Protein AF-A0A3D0V6Y8-F1 (afdb_monomer)

Radius of gyration: 56.05 Å; Cα contacts (8 Å, |Δi|>4): 619; chains: 1; bounding box: 105×43×145 Å

Nearest PDB structures (foldseek):
  4w4m-assembly10_J  TM=6.697E-01  e=1.252E-01  Salmonella enterica subsp. enterica serovar Typhimurium str. LT2
  1yj7-assembly1_C  TM=5.152E-01  e=1.326E-01  Escherichia coli
  2y9j-assembly1_Y  TM=5.207E-01  e=1.766E-01  Salmonella enterica subsp. enterica serovar Typhimurium
  1yj7-assembly1_A  TM=4.541E-01  e=9.402E-02  Escherichia coli
  8axn-assembly1_a  TM=5.065E-01  e=6.598E-01  Shigella flexneri

pLDDT: mean 83.59, std 14.2, range [37.5, 98.75]

Foldseek 3Di:
DAPWDWAQFDPVLVVQCVVVVFDWDWDQDPVRGITITGHPVCVVVSLVSLQVVLVVVPAFSVVSCVVGVVLVVLVPDPQEDEDEDAVDPLLSVLLSSLCSRQADPPLQAREYEYEDDPDDDADPADDSHAYEYAQDEHPPFDDFAFDDCDFQNFGQPDRDTFTAHPQLFQFDATPVNPDRQWGDDHRYIYGRDNLSPRPPRSSRRSSVSSNSVNVLVVDPVRVVVSVVVVVVVVVVVVVVVVVVVVVVVVVVVVVVVVVVVVVVVVVVVVVVVVVVVVVVVLVVVVVPQDPVNVCVVVVVLVVVLVPDQQWDDWDDDDFKIWTWTAWAWAADPVPRFIFTLAIWIWIGGLDDALQPTFIAHPPDAFPCASALQAHVRRGGPCVVVRVVLRVCSVSSVVSVNVVSVSVVRRYADCVDPSRVCSVRGHTDPDPPDD

Structure (mmCIF, N/CA/C/O backbone):
data_AF-A0A3D0V6Y8-F1
#
_entry.id   AF-A0A3D0V6Y8-F1
#
loop_
_atom_site.group_PDB
_atom_site.id
_atom_site.type_symbol
_atom_site.label_atom_id
_atom_site.label_alt_id
_atom_site.label_comp_id
_atom_site.label_asym_id
_atom_site.label_entity_id
_atom_site.label_seq_id
_atom_site.pdbx_PDB_ins_code
_atom_site.Cartn_x
_atom_site.Cartn_y
_atom_site.Cartn_z
_atom_site.occupancy
_atom_site.B_iso_or_equiv
_atom_site.auth_seq_id
_atom_site.auth_comp_id
_atom_site.auth_asym_id
_atom_site.auth_atom_id
_atom_site.pdbx_PDB_model_num
ATOM 1 N N . MET A 1 1 ? 45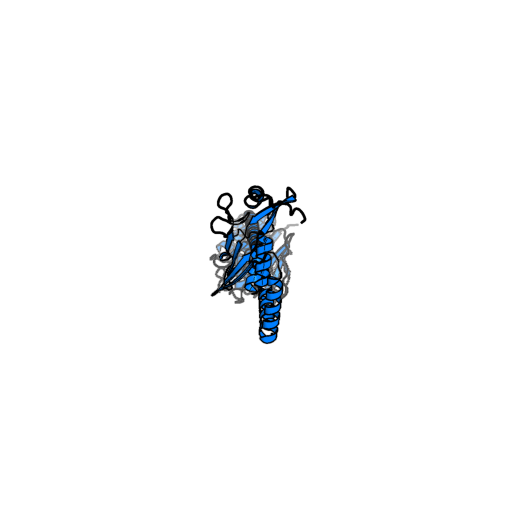.145 25.807 -78.370 1.00 43.72 1 MET A N 1
ATOM 2 C CA . MET A 1 1 ? 45.771 24.817 -77.473 1.00 43.72 1 MET A CA 1
ATOM 3 C C . MET A 1 1 ? 44.739 23.707 -77.400 1.00 43.72 1 MET A C 1
ATOM 5 O O . MET A 1 1 ? 43.624 24.019 -77.021 1.00 43.72 1 MET A O 1
ATOM 9 N N . PHE A 1 2 ? 44.995 22.543 -77.998 1.00 41.16 2 PHE A N 1
ATOM 10 C CA . PHE A 1 2 ? 43.977 21.491 -78.089 1.00 41.16 2 PHE A CA 1
ATOM 11 C C . PHE A 1 2 ? 43.864 20.802 -76.726 1.00 41.16 2 PHE A C 1
ATOM 13 O O . PHE A 1 2 ? 44.846 20.214 -76.274 1.00 41.16 2 PHE A O 1
ATOM 20 N N . ASP A 1 3 ? 42.694 20.891 -76.093 1.00 45.22 3 ASP A N 1
ATOM 21 C CA . ASP A 1 3 ? 42.347 20.145 -74.879 1.00 45.22 3 ASP A CA 1
ATOM 22 C C . ASP A 1 3 ? 41.999 18.707 -75.278 1.00 45.22 3 ASP A C 1
ATOM 24 O O . ASP A 1 3 ? 40.841 18.306 -75.358 1.00 45.22 3 ASP A O 1
ATOM 28 N N . ALA A 1 4 ? 43.028 17.946 -75.639 1.00 55.88 4 ALA A N 1
ATOM 29 C CA . ALA A 1 4 ? 42.903 16.564 -76.069 1.00 55.88 4 ALA A CA 1
ATOM 30 C C . ALA A 1 4 ? 43.775 15.678 -75.184 1.00 55.88 4 ALA A C 1
ATOM 32 O O . ALA A 1 4 ? 44.879 16.057 -74.784 1.00 55.88 4 ALA A O 1
ATOM 33 N N . LEU A 1 5 ? 43.270 14.491 -74.867 1.00 58.25 5 LEU A N 1
ATOM 34 C CA . LEU A 1 5 ? 43.922 13.575 -73.940 1.00 58.25 5 LEU A CA 1
ATOM 35 C C . LEU A 1 5 ? 44.411 12.346 -74.694 1.00 58.25 5 LEU A C 1
ATOM 37 O O . LEU A 1 5 ? 43.726 11.814 -75.566 1.00 58.25 5 LEU A O 1
ATOM 41 N N . LEU A 1 6 ? 45.644 11.947 -74.390 1.00 54.69 6 LEU A N 1
ATOM 42 C CA . LEU A 1 6 ? 46.326 10.860 -75.072 1.00 54.69 6 LEU A CA 1
ATOM 43 C C . LEU A 1 6 ? 45.912 9.525 -74.446 1.00 54.69 6 LEU A C 1
ATOM 45 O O . LEU A 1 6 ? 46.288 9.225 -73.312 1.00 54.69 6 LEU A O 1
ATOM 49 N N . LEU A 1 7 ? 45.153 8.717 -75.180 1.00 67.25 7 LEU A N 1
ATOM 50 C CA . LEU A 1 7 ? 44.749 7.382 -74.745 1.00 67.25 7 LEU A CA 1
ATOM 51 C C . LEU A 1 7 ? 45.616 6.314 -75.415 1.00 67.25 7 LEU A C 1
ATOM 53 O O . LEU A 1 7 ? 45.783 6.306 -76.634 1.00 67.25 7 LEU A O 1
ATOM 57 N N . ASN A 1 8 ? 46.138 5.377 -74.626 1.00 65.31 8 ASN A N 1
ATOM 58 C CA . ASN A 1 8 ? 46.784 4.173 -75.141 1.00 65.31 8 ASN A CA 1
ATOM 59 C C . ASN A 1 8 ? 45.736 3.052 -75.207 1.00 65.31 8 ASN A C 1
ATOM 61 O O . ASN A 1 8 ? 45.476 2.380 -74.211 1.00 65.31 8 ASN A O 1
ATOM 65 N N . LEU A 1 9 ? 45.074 2.916 -76.358 1.00 72.06 9 LEU A N 1
ATOM 66 C CA . LEU A 1 9 ? 43.971 1.974 -76.556 1.00 72.06 9 LEU A CA 1
ATOM 67 C C . LEU A 1 9 ? 44.458 0.711 -77.272 1.00 72.06 9 LEU A C 1
ATOM 69 O O . LEU A 1 9 ? 45.150 0.782 -78.284 1.00 72.06 9 LEU A O 1
ATOM 73 N N . LYS A 1 10 ? 44.030 -0.461 -76.796 1.00 75.88 10 LYS A N 1
ATOM 74 C CA . LYS A 1 10 ? 44.128 -1.722 -77.545 1.00 75.88 10 LYS A CA 1
ATOM 75 C C . LYS A 1 10 ? 43.126 -1.705 -78.706 1.00 75.88 10 LYS A C 1
ATOM 77 O O . LYS A 1 10 ? 42.061 -1.099 -78.610 1.00 75.88 10 LYS A O 1
ATOM 82 N N . GLU A 1 11 ? 43.406 -2.465 -79.761 1.00 73.31 11 GLU A N 1
ATOM 83 C CA . GLU A 1 11 ? 42.602 -2.527 -80.997 1.00 73.31 11 GLU A CA 1
ATOM 84 C C . GLU A 1 11 ? 41.096 -2.772 -80.759 1.00 73.31 11 GLU A C 1
ATOM 86 O O . GLU A 1 11 ? 40.242 -2.148 -81.386 1.00 73.31 11 GLU A O 1
ATOM 91 N N . LYS A 1 12 ? 40.746 -3.617 -79.777 1.00 70.31 12 LYS A N 1
ATOM 92 C CA . LYS A 1 12 ? 39.343 -3.853 -79.389 1.00 70.31 12 LYS A CA 1
ATOM 93 C C . LYS A 1 12 ? 38.662 -2.616 -78.790 1.00 70.31 12 LYS A C 1
ATOM 95 O O . LYS A 1 12 ? 37.483 -2.407 -79.042 1.00 70.31 12 LYS A O 1
ATOM 100 N N . GLN A 1 13 ? 39.383 -1.808 -78.012 1.00 68.44 13 GLN A N 1
ATOM 101 C CA . GLN A 1 13 ? 38.848 -0.587 -77.396 1.00 68.44 13 GLN A CA 1
ATOM 102 C C . GLN A 1 13 ? 38.645 0.503 -78.448 1.00 68.44 13 GLN A C 1
ATOM 104 O O . GLN A 1 13 ? 37.607 1.154 -78.458 1.00 68.44 13 GLN A O 1
ATOM 109 N N . PHE A 1 14 ? 39.600 0.642 -79.373 1.00 77.31 14 PHE A N 1
ATOM 110 C CA . PHE A 1 14 ? 39.468 1.530 -80.528 1.00 77.31 14 PHE A CA 1
ATOM 111 C C . PHE A 1 14 ? 38.199 1.215 -81.326 1.00 77.31 14 PHE A C 1
ATOM 113 O O . PHE A 1 14 ? 37.411 2.110 -81.622 1.00 77.31 14 PHE A O 1
ATOM 120 N N . LYS A 1 15 ? 37.963 -0.072 -81.610 1.00 77.12 15 LYS A N 1
ATOM 121 C CA . LYS A 1 15 ? 36.784 -0.517 -82.354 1.00 77.12 15 LYS A CA 1
ATOM 122 C C . LYS A 1 15 ? 35.472 -0.145 -81.652 1.00 77.12 15 LYS A C 1
ATOM 124 O O . LYS A 1 15 ? 34.597 0.410 -82.300 1.00 77.12 15 LYS A O 1
ATOM 129 N N . VAL A 1 16 ? 35.367 -0.371 -80.339 1.00 72.94 16 VAL A N 1
ATOM 130 C CA . VAL A 1 16 ? 34.166 -0.019 -79.552 1.00 72.94 16 VAL A CA 1
ATOM 131 C C . VAL A 1 16 ? 33.894 1.488 -79.573 1.00 72.94 16 VAL A C 1
ATOM 133 O O . VAL A 1 16 ? 32.750 1.903 -79.741 1.00 72.94 16 VAL A O 1
ATOM 136 N N . LEU A 1 17 ? 34.931 2.317 -79.427 1.00 75.50 17 LEU A N 1
ATOM 137 C CA . LEU A 1 17 ? 34.772 3.775 -79.429 1.00 75.50 17 LEU A CA 1
ATOM 138 C C . LEU A 1 17 ? 34.428 4.314 -80.826 1.00 75.50 17 LEU A C 1
ATOM 140 O O . LEU A 1 17 ? 33.571 5.187 -80.952 1.00 75.50 17 LEU A O 1
ATOM 144 N N . SER A 1 18 ? 35.033 3.749 -81.874 1.00 77.25 18 SER A N 1
ATOM 145 C CA . SER A 1 18 ? 34.734 4.107 -83.263 1.00 77.25 18 SER A CA 1
ATOM 146 C C . SER A 1 18 ? 33.312 3.701 -83.674 1.00 77.25 18 SER A C 1
ATOM 148 O O . SER A 1 18 ? 32.606 4.497 -84.290 1.00 77.25 18 SER A O 1
ATOM 150 N N . GLU A 1 19 ? 32.850 2.508 -83.282 1.00 79.00 19 GLU A N 1
ATOM 151 C CA . GLU A 1 19 ? 31.474 2.040 -83.531 1.00 79.00 19 GLU A CA 1
ATOM 152 C C . GLU A 1 19 ? 30.422 2.900 -82.816 1.00 79.00 19 GLU A C 1
ATOM 154 O O . GLU A 1 19 ? 29.294 3.022 -83.291 1.00 79.00 19 GLU A O 1
ATOM 159 N N . ALA A 1 20 ? 30.799 3.546 -81.712 1.00 71.31 20 ALA A N 1
ATOM 160 C CA . ALA A 1 20 ? 29.948 4.483 -80.991 1.00 71.31 20 ALA A CA 1
ATOM 161 C C . ALA A 1 20 ? 29.974 5.919 -81.550 1.00 71.31 20 ALA A C 1
ATOM 163 O O . ALA A 1 20 ? 29.375 6.819 -80.957 1.00 71.31 20 ALA A O 1
ATOM 164 N N . GLY A 1 21 ? 30.652 6.143 -82.681 1.00 79.69 21 GLY A N 1
ATOM 165 C CA . GLY A 1 21 ? 30.708 7.440 -83.356 1.00 79.69 21 GLY A CA 1
ATOM 166 C C . GLY A 1 21 ? 31.575 8.482 -82.649 1.00 79.69 21 GLY A C 1
ATOM 167 O O . GLY A 1 21 ? 31.369 9.673 -82.866 1.00 79.69 21 GLY A O 1
ATOM 168 N N . ILE A 1 22 ? 32.515 8.056 -81.798 1.00 78.69 22 ILE A N 1
ATOM 169 C CA . ILE A 1 22 ? 33.456 8.961 -81.128 1.00 78.69 22 ILE A CA 1
ATOM 170 C C . ILE A 1 22 ? 34.638 9.213 -82.056 1.00 78.69 22 ILE A C 1
ATOM 172 O O . ILE A 1 22 ? 35.290 8.274 -82.523 1.00 78.69 22 ILE A O 1
ATOM 176 N N . GLU A 1 23 ? 34.908 10.486 -82.330 1.00 79.44 23 GLU A N 1
ATOM 177 C CA . GLU A 1 23 ? 35.987 10.884 -83.222 1.00 79.44 23 GLU A CA 1
ATOM 178 C C . GLU A 1 23 ? 37.333 10.714 -82.505 1.00 79.44 23 GLU A C 1
ATOM 180 O O . GLU A 1 23 ? 37.669 11.429 -81.562 1.00 79.44 23 GLU A O 1
ATOM 185 N N . ILE A 1 24 ? 38.096 9.709 -82.934 1.00 82.56 24 ILE A N 1
ATOM 186 C CA . ILE A 1 24 ? 39.387 9.348 -82.350 1.00 82.56 24 ILE A CA 1
ATOM 187 C C . ILE A 1 24 ? 40.471 9.449 -83.418 1.00 82.56 24 ILE A C 1
ATOM 189 O O . ILE A 1 24 ? 40.425 8.770 -84.444 1.00 82.56 24 ILE A O 1
ATOM 193 N N . SER A 1 25 ? 41.457 10.311 -83.183 1.00 79.56 25 SER A N 1
ATOM 194 C CA . SER A 1 25 ? 42.546 10.542 -84.138 1.00 79.56 25 SER A CA 1
ATOM 195 C C . SER A 1 25 ? 43.813 9.816 -83.685 1.00 79.56 25 SER A C 1
ATOM 197 O O . SER A 1 25 ? 44.307 10.112 -82.593 1.00 79.56 25 SER A O 1
ATOM 199 N N . PRO A 1 26 ? 44.362 8.871 -84.473 1.00 79.75 26 PRO A N 1
ATOM 200 C CA . PRO A 1 26 ? 45.625 8.233 -84.133 1.00 79.75 26 PRO A CA 1
ATOM 201 C C . PRO A 1 26 ? 46.776 9.242 -84.232 1.00 79.75 26 PRO A C 1
ATOM 203 O O . PRO A 1 26 ? 46.859 10.036 -85.167 1.00 79.75 26 PRO A O 1
ATOM 206 N N . MET A 1 27 ? 47.686 9.179 -83.272 1.00 77.50 27 MET A N 1
ATOM 207 C CA . MET A 1 27 ? 48.905 9.967 -83.192 1.00 77.50 27 MET A CA 1
ATOM 208 C C . MET A 1 27 ? 50.065 9.018 -82.903 1.00 77.50 27 MET A C 1
ATOM 210 O O . MET A 1 27 ? 50.084 8.354 -81.867 1.00 77.50 27 MET A O 1
ATOM 214 N N . GLU A 1 28 ? 51.039 8.940 -83.807 1.00 79.69 28 GLU A N 1
ATOM 215 C CA . GLU A 1 28 ? 52.269 8.202 -83.521 1.00 79.69 28 GLU A CA 1
ATOM 216 C C . GLU A 1 28 ? 53.154 8.986 -82.551 1.00 79.69 28 GLU A C 1
ATOM 218 O O . GLU A 1 28 ? 53.441 10.172 -82.737 1.00 79.69 28 GLU A O 1
ATOM 223 N N . LEU A 1 29 ? 53.573 8.303 -81.493 1.00 72.38 29 LEU A N 1
ATOM 224 C CA . LEU A 1 29 ? 54.523 8.788 -80.511 1.00 72.38 29 LEU A CA 1
ATOM 225 C C . LEU A 1 29 ? 55.955 8.597 -81.009 1.00 72.38 29 LEU A C 1
ATOM 227 O O . LEU A 1 29 ? 56.251 7.733 -81.833 1.00 72.38 29 LEU A O 1
ATOM 231 N N . SER A 1 30 ? 56.880 9.373 -80.446 1.00 64.88 30 SER A N 1
ATOM 232 C CA . SER A 1 30 ? 58.307 9.315 -80.786 1.00 64.88 30 SER A CA 1
ATOM 233 C C . SER A 1 30 ? 58.977 7.967 -80.478 1.00 64.88 30 SER A C 1
ATOM 235 O O . SER A 1 30 ? 60.081 7.723 -80.959 1.00 64.88 30 SER A O 1
ATOM 237 N N . ASP A 1 31 ? 58.327 7.091 -79.706 1.00 74.69 31 ASP A N 1
ATOM 238 C CA . ASP A 1 31 ? 58.773 5.725 -79.410 1.00 74.69 31 ASP A CA 1
ATOM 239 C C . ASP A 1 31 ? 58.172 4.659 -80.351 1.00 74.69 31 ASP A C 1
ATOM 241 O O . ASP A 1 31 ? 58.368 3.464 -80.126 1.00 74.69 31 ASP A O 1
ATOM 245 N N . GLY A 1 32 ? 57.452 5.078 -81.401 1.00 76.88 32 GLY A N 1
ATOM 246 C CA . GLY A 1 32 ? 56.814 4.199 -82.385 1.00 76.88 32 GLY A CA 1
ATOM 247 C C . GLY A 1 32 ? 55.491 3.584 -81.923 1.00 76.88 32 GLY A C 1
ATOM 248 O O . GLY A 1 32 ? 54.959 2.708 -82.605 1.00 76.88 32 GLY A O 1
ATOM 249 N N . LYS A 1 33 ? 54.946 3.998 -80.770 1.00 73.19 33 LYS A N 1
ATOM 250 C CA . LYS A 1 33 ? 53.610 3.576 -80.324 1.00 73.19 33 LYS A CA 1
ATOM 251 C C . LYS A 1 33 ? 52.527 4.492 -80.881 1.00 73.19 33 LYS A C 1
ATOM 253 O O . LYS A 1 33 ? 52.720 5.696 -81.001 1.00 73.19 33 LYS A O 1
ATOM 258 N N . THR A 1 34 ? 51.349 3.940 -81.146 1.00 71.19 34 THR A N 1
ATOM 259 C CA . THR A 1 34 ? 50.163 4.726 -81.499 1.00 71.19 34 THR A CA 1
ATOM 260 C C . THR A 1 34 ? 49.406 5.114 -80.233 1.00 71.19 34 THR A C 1
ATOM 262 O O . THR A 1 34 ? 49.039 4.255 -79.433 1.00 71.19 34 THR A O 1
ATOM 265 N N . ALA A 1 35 ? 49.161 6.404 -80.055 1.00 73.31 35 ALA A N 1
ATOM 266 C CA . ALA A 1 35 ? 48.195 6.927 -79.102 1.00 73.31 35 ALA A CA 1
ATOM 267 C C . ALA A 1 35 ? 46.980 7.486 -79.845 1.00 73.31 35 ALA A C 1
ATOM 269 O O . ALA A 1 35 ? 47.044 7.732 -81.045 1.00 73.31 35 ALA A O 1
ATOM 270 N N . TYR A 1 36 ? 45.875 7.699 -79.143 1.00 78.44 36 TYR A N 1
ATOM 271 C CA . TYR A 1 36 ? 44.657 8.251 -79.728 1.00 78.44 36 TYR A CA 1
ATOM 272 C C . TYR A 1 36 ? 44.281 9.540 -79.009 1.00 78.44 36 TYR A C 1
ATOM 274 O O . TYR A 1 36 ? 44.212 9.569 -77.780 1.00 78.44 36 TYR A O 1
ATOM 282 N N . LEU A 1 37 ? 44.071 10.601 -79.784 1.00 74.38 37 LEU A N 1
ATOM 283 C CA . LEU A 1 37 ? 43.545 11.878 -79.317 1.00 74.38 37 LEU A CA 1
ATOM 284 C C . LEU A 1 37 ? 42.024 11.815 -79.332 1.00 74.38 37 LEU A C 1
ATOM 286 O O . LEU A 1 37 ? 41.436 11.441 -80.351 1.00 74.38 37 LEU A O 1
ATOM 290 N N . VAL A 1 38 ? 41.412 12.210 -78.218 1.00 76.38 38 VAL A N 1
ATOM 291 C CA . VAL A 1 38 ? 39.957 12.346 -78.106 1.00 76.38 38 VAL A CA 1
ATOM 292 C C . VAL A 1 38 ? 39.602 13.700 -77.505 1.00 76.38 38 VAL A C 1
ATOM 294 O O . VAL A 1 38 ? 40.316 14.180 -76.616 1.00 76.38 38 VAL A O 1
ATOM 297 N N . GLY A 1 39 ? 38.522 14.306 -78.005 1.00 74.44 39 GLY A N 1
ATOM 298 C CA . GLY A 1 39 ? 37.972 15.556 -77.483 1.00 74.44 39 GLY A CA 1
ATOM 299 C C . GLY A 1 39 ? 37.454 15.392 -76.054 1.00 74.44 39 GLY A C 1
ATOM 300 O O . GLY A 1 39 ? 36.894 14.351 -75.693 1.00 74.44 39 GLY A O 1
ATOM 301 N N . GLN A 1 40 ? 37.658 16.413 -75.222 1.00 68.69 40 GLN A N 1
ATOM 302 C CA . GLN A 1 40 ? 37.251 16.412 -73.815 1.00 68.69 40 GLN A CA 1
ATOM 303 C C . GLN A 1 40 ? 35.728 16.264 -73.643 1.00 68.69 40 GLN A C 1
ATOM 305 O O . GLN A 1 40 ? 35.255 15.634 -72.695 1.00 68.69 40 GLN A O 1
ATOM 310 N N . GLU A 1 41 ? 34.955 16.802 -74.584 1.00 67.12 41 GLU A N 1
ATOM 311 C CA . GLU A 1 41 ? 33.496 16.733 -74.654 1.00 67.12 41 GLU A CA 1
ATOM 312 C C . GLU A 1 41 ? 32.951 15.303 -74.777 1.00 67.12 41 GLU A C 1
ATOM 314 O O . GLU A 1 41 ? 31.820 15.032 -74.366 1.00 67.12 41 GLU A O 1
ATOM 319 N N . ASP A 1 42 ? 33.755 14.368 -75.286 1.00 71.62 42 ASP A N 1
ATOM 320 C CA . ASP A 1 42 ? 33.350 12.976 -75.456 1.00 71.62 42 ASP A CA 1
ATOM 321 C C . ASP A 1 42 ? 33.702 12.099 -74.248 1.00 71.62 42 ASP A C 1
ATOM 323 O O . ASP A 1 42 ? 33.301 10.937 -74.202 1.00 71.62 42 ASP A O 1
ATOM 327 N N . PHE A 1 43 ? 34.361 12.630 -73.211 1.00 68.44 43 PHE A N 1
ATOM 328 C CA . PHE A 1 43 ? 34.801 11.832 -72.056 1.00 68.44 43 PHE A CA 1
ATOM 329 C C . PHE A 1 43 ? 33.648 11.159 -71.320 1.00 68.44 43 PHE A C 1
ATOM 331 O O . PHE A 1 43 ? 33.752 9.984 -70.970 1.00 68.44 43 PHE A O 1
ATOM 338 N N . GLY A 1 44 ? 32.531 11.866 -71.135 1.00 59.41 44 GLY A N 1
ATOM 339 C CA . GLY A 1 44 ? 31.336 11.286 -70.520 1.00 59.41 44 GLY A CA 1
ATOM 340 C C . GLY A 1 44 ? 30.787 10.104 -71.327 1.00 59.41 44 GLY A C 1
ATOM 341 O O . GLY A 1 44 ? 30.388 9.090 -70.755 1.00 59.41 44 GLY A O 1
ATOM 342 N N . LYS A 1 45 ? 30.842 10.187 -72.664 1.00 67.62 45 LYS A N 1
ATOM 343 C CA . LYS A 1 45 ? 30.405 9.105 -73.559 1.00 67.62 45 LYS A CA 1
ATOM 344 C C . LYS A 1 45 ? 31.387 7.936 -73.548 1.00 67.62 45 LYS A C 1
ATOM 346 O O . LYS A 1 45 ? 30.950 6.796 -73.433 1.00 67.62 45 LYS A O 1
ATOM 351 N N . ILE A 1 46 ? 32.694 8.205 -73.612 1.00 67.12 46 ILE A N 1
ATOM 352 C CA . ILE A 1 46 ? 33.761 7.191 -73.535 1.00 67.12 46 ILE A CA 1
ATOM 353 C C . ILE A 1 46 ? 33.657 6.422 -72.220 1.00 67.12 46 ILE A C 1
ATOM 355 O O . ILE A 1 46 ? 33.647 5.192 -72.231 1.00 67.12 46 ILE A O 1
ATOM 359 N N . ALA A 1 47 ? 33.528 7.132 -71.096 1.00 61.19 47 ALA A N 1
ATOM 360 C CA . ALA A 1 47 ? 33.360 6.527 -69.782 1.00 61.19 47 ALA A CA 1
ATOM 361 C C . ALA A 1 47 ? 32.086 5.673 -69.730 1.00 61.19 47 ALA A C 1
ATOM 363 O O . ALA A 1 47 ? 32.150 4.523 -69.306 1.00 61.19 47 ALA A O 1
ATOM 364 N N . GLY A 1 48 ? 30.956 6.181 -70.238 1.00 59.25 48 GLY A N 1
ATOM 365 C CA . GLY A 1 48 ? 29.698 5.432 -70.312 1.00 59.25 48 GLY A CA 1
ATOM 366 C C . GLY A 1 48 ? 29.795 4.152 -71.151 1.00 59.25 48 GLY A C 1
ATOM 367 O O . GLY A 1 48 ? 29.372 3.087 -70.705 1.00 59.25 48 GLY A O 1
ATOM 368 N N . LEU A 1 49 ? 30.400 4.223 -72.338 1.00 61.81 49 LEU A N 1
ATOM 369 C CA . LEU A 1 49 ? 30.548 3.085 -73.254 1.00 61.81 49 LEU A CA 1
ATOM 370 C C . LEU A 1 49 ? 31.540 2.043 -72.742 1.00 61.81 49 LEU A C 1
ATOM 372 O O . LEU A 1 49 ? 31.280 0.845 -72.851 1.00 61.81 49 LEU A O 1
ATOM 376 N N . LEU A 1 50 ? 32.646 2.482 -72.139 1.00 60.75 50 LEU A N 1
ATOM 377 C CA . LEU A 1 50 ? 33.585 1.582 -71.477 1.00 60.75 50 LEU A CA 1
ATOM 378 C C . LEU A 1 50 ? 32.923 0.913 -70.272 1.00 60.75 50 LEU A C 1
ATOM 380 O O . LEU A 1 50 ? 33.098 -0.285 -70.099 1.00 60.75 50 LEU A O 1
ATOM 384 N N . ASN A 1 51 ? 32.096 1.625 -69.503 1.00 55.47 51 ASN A N 1
ATOM 385 C CA . ASN A 1 51 ? 31.358 1.051 -68.376 1.00 55.47 51 ASN A CA 1
ATOM 386 C C . ASN A 1 51 ? 30.339 -0.014 -68.841 1.00 55.47 51 ASN A C 1
ATOM 388 O O . ASN A 1 51 ? 30.249 -1.089 -68.250 1.00 55.47 51 ASN A O 1
ATOM 392 N N . VAL A 1 52 ? 29.641 0.216 -69.963 1.00 57.03 52 VAL A N 1
ATOM 393 C CA . VAL A 1 52 ? 28.758 -0.791 -70.591 1.00 57.03 52 VAL A CA 1
ATOM 394 C C . VAL A 1 52 ? 29.551 -2.006 -71.091 1.00 57.03 52 VAL A C 1
ATOM 396 O O . VAL A 1 52 ? 29.165 -3.142 -70.816 1.00 57.03 52 VAL A O 1
ATOM 399 N N . ALA A 1 53 ? 30.679 -1.791 -71.772 1.00 56.34 53 ALA A N 1
ATOM 400 C CA . ALA A 1 53 ? 31.536 -2.870 -72.270 1.00 56.34 53 ALA A CA 1
ATOM 401 C C . ALA A 1 53 ? 32.206 -3.672 -71.136 1.00 56.34 53 ALA A C 1
ATOM 403 O O . ALA A 1 53 ? 32.394 -4.882 -71.257 1.00 56.34 53 ALA A O 1
ATOM 404 N N . ILE A 1 54 ? 32.537 -3.016 -70.021 1.00 55.72 54 ILE A N 1
ATOM 405 C CA . ILE A 1 54 ? 33.065 -3.632 -68.799 1.00 55.72 54 ILE A CA 1
ATOM 406 C C . ILE A 1 54 ? 32.006 -4.540 -68.164 1.00 55.72 54 ILE A C 1
ATOM 408 O O . ILE A 1 54 ? 32.273 -5.722 -67.931 1.00 55.72 54 ILE A O 1
ATOM 412 N N . ARG A 1 55 ? 30.778 -4.034 -67.988 1.00 52.31 55 ARG A N 1
ATOM 413 C CA . ARG A 1 55 ? 29.658 -4.789 -67.400 1.00 52.31 55 ARG A CA 1
ATOM 414 C C . ARG A 1 55 ? 29.257 -6.021 -68.217 1.00 52.31 55 ARG A C 1
ATOM 416 O O . ARG A 1 55 ? 28.863 -7.027 -67.640 1.00 52.31 55 ARG A O 1
ATOM 423 N N . GLN A 1 56 ? 29.402 -5.987 -69.544 1.00 55.59 56 GLN A N 1
ATOM 424 C CA . GLN A 1 56 ? 29.106 -7.136 -70.416 1.00 55.59 56 GLN A CA 1
ATOM 425 C C . GLN A 1 56 ? 30.112 -8.297 -70.295 1.00 55.59 56 GLN A C 1
ATOM 427 O O . GLN A 1 56 ? 29.845 -9.385 -70.802 1.00 55.59 56 GLN A O 1
ATOM 432 N N . THR A 1 57 ? 31.254 -8.100 -69.625 1.00 53.22 57 THR A N 1
ATOM 433 C CA . THR A 1 57 ? 32.310 -9.123 -69.483 1.00 53.22 57 THR A CA 1
ATOM 434 C C . THR A 1 57 ? 32.320 -9.868 -68.137 1.00 53.22 57 THR A C 1
ATOM 436 O O . THR A 1 57 ? 33.275 -10.590 -67.864 1.00 53.22 57 THR A O 1
ATOM 439 N N . ASN A 1 58 ? 31.248 -9.770 -67.336 1.00 45.41 58 ASN A N 1
ATOM 440 C CA . ASN A 1 58 ? 31.063 -10.474 -66.049 1.00 45.41 58 ASN A CA 1
ATOM 441 C C . ASN A 1 58 ? 32.180 -10.253 -65.011 1.00 45.41 58 ASN A C 1
ATOM 443 O O . ASN A 1 58 ? 32.510 -11.157 -64.249 1.00 45.41 58 ASN A O 1
ATOM 447 N N . ASN A 1 59 ? 32.738 -9.047 -64.956 1.00 54.44 59 ASN A N 1
ATOM 448 C CA . ASN A 1 59 ? 33.693 -8.640 -63.930 1.00 54.44 59 ASN A CA 1
ATOM 449 C C . ASN A 1 59 ? 33.230 -7.313 -63.309 1.00 54.44 59 ASN A C 1
ATOM 451 O O . ASN A 1 59 ? 32.569 -6.521 -63.986 1.00 54.44 59 ASN A O 1
ATOM 455 N N . THR A 1 60 ? 33.582 -7.067 -62.042 1.00 56.75 60 THR A N 1
ATOM 456 C CA . THR A 1 60 ? 33.278 -5.801 -61.345 1.00 56.75 60 THR A CA 1
ATOM 457 C C . THR A 1 60 ? 33.831 -4.605 -62.129 1.00 56.75 60 THR A C 1
ATOM 459 O O . THR A 1 60 ? 34.811 -4.754 -62.876 1.00 56.75 60 THR A O 1
ATOM 462 N N . VAL A 1 61 ? 33.252 -3.403 -61.972 1.00 55.03 61 VAL A N 1
ATOM 463 C CA . VAL A 1 61 ? 33.686 -2.208 -62.732 1.00 55.03 61 VAL A CA 1
ATOM 464 C C . VAL A 1 61 ? 35.200 -1.986 -62.599 1.00 55.03 61 VAL A C 1
ATOM 466 O O . VAL A 1 61 ? 35.890 -1.709 -63.581 1.00 55.03 61 VAL A O 1
ATOM 469 N N . TRP A 1 62 ? 35.744 -2.239 -61.408 1.00 53.03 62 TRP A N 1
ATOM 470 C CA . TRP A 1 62 ? 37.174 -2.168 -61.108 1.00 53.03 62 TRP A CA 1
ATOM 471 C C . TRP A 1 62 ? 38.042 -3.187 -61.866 1.00 53.03 62 TRP A C 1
ATOM 473 O O . TRP A 1 62 ? 39.102 -2.844 -62.399 1.00 53.03 62 TRP A O 1
ATOM 483 N N . GLN A 1 63 ? 37.612 -4.447 -61.952 1.00 54.69 63 GLN A N 1
ATOM 484 C CA . GLN A 1 63 ? 38.334 -5.469 -62.718 1.00 54.69 63 GLN A CA 1
ATOM 485 C C . GLN A 1 63 ? 38.319 -5.163 -64.221 1.00 54.69 63 GLN A C 1
ATOM 487 O O . GLN A 1 63 ? 39.317 -5.396 -64.909 1.00 54.69 63 GLN A O 1
ATOM 492 N N . GLY A 1 64 ? 37.227 -4.581 -64.720 1.00 57.38 64 GLY A N 1
ATOM 493 C CA . GLY A 1 64 ? 37.165 -4.053 -66.077 1.00 57.38 64 GLY A CA 1
ATOM 494 C C . GLY A 1 64 ? 38.146 -2.906 -66.310 1.00 57.38 64 GLY A C 1
ATOM 495 O O . GLY A 1 64 ? 38.923 -2.958 -67.262 1.00 57.38 64 GLY A O 1
ATOM 496 N N . ILE A 1 65 ? 38.178 -1.916 -65.413 1.00 54.56 65 ILE A N 1
ATOM 497 C CA . ILE A 1 65 ? 39.124 -0.786 -65.460 1.00 54.56 65 ILE A CA 1
ATOM 498 C C . ILE A 1 65 ? 40.575 -1.282 -65.550 1.00 54.56 65 ILE A C 1
ATOM 500 O O . ILE A 1 65 ? 41.313 -0.834 -66.434 1.00 54.56 65 ILE A O 1
ATOM 504 N N . LYS A 1 66 ? 40.958 -2.262 -64.716 1.00 54.97 66 LYS A N 1
ATOM 505 C CA . LYS A 1 66 ? 42.279 -2.915 -64.783 1.00 54.97 66 LYS A CA 1
ATOM 506 C C . LYS A 1 66 ? 42.507 -3.667 -66.096 1.00 54.97 66 LYS A C 1
ATOM 508 O O . LYS A 1 66 ? 43.556 -3.533 -66.722 1.00 54.97 66 LYS A O 1
ATOM 513 N N . GLY A 1 67 ? 41.532 -4.456 -66.554 1.00 54.66 67 GLY A N 1
ATOM 514 C CA . GLY A 1 67 ? 41.641 -5.218 -67.808 1.00 54.66 67 GLY A CA 1
ATOM 515 C C . GLY A 1 67 ? 41.856 -4.329 -69.043 1.00 54.66 67 GLY A C 1
ATOM 516 O O . GLY A 1 67 ? 42.561 -4.708 -69.993 1.00 54.66 67 GLY A O 1
ATOM 517 N N . TYR A 1 68 ? 41.295 -3.121 -68.994 1.00 54.44 68 TYR A N 1
ATOM 518 C CA . TYR A 1 68 ? 41.369 -2.108 -70.040 1.00 54.44 68 TYR A CA 1
ATOM 519 C C . TYR A 1 68 ? 42.506 -1.085 -69.863 1.00 54.44 68 TYR A C 1
ATOM 521 O O . TYR A 1 68 ? 42.704 -0.276 -70.769 1.00 54.44 68 TYR A O 1
ATOM 529 N N . GLY A 1 69 ? 43.295 -1.151 -68.781 1.00 52.84 69 GLY A N 1
ATOM 530 C CA . GLY A 1 69 ? 44.469 -0.290 -68.569 1.00 52.84 69 GLY A CA 1
ATOM 531 C C . GLY A 1 69 ? 44.132 1.187 -68.327 1.00 52.84 69 GLY A C 1
ATOM 532 O O . GLY A 1 69 ? 44.881 2.071 -68.745 1.00 52.84 69 GLY A O 1
ATOM 533 N N . LEU A 1 70 ? 42.965 1.466 -67.737 1.00 56.69 70 LEU A N 1
ATOM 534 C CA . LEU A 1 70 ? 42.425 2.824 -67.579 1.00 56.69 70 LEU A CA 1
ATOM 535 C C . LEU A 1 70 ? 42.860 3.498 -66.265 1.00 56.69 70 LEU A C 1
ATOM 537 O O . LEU A 1 70 ? 42.407 4.601 -65.961 1.00 56.69 70 LEU A O 1
ATOM 541 N N . GLU A 1 71 ? 43.758 2.886 -65.488 1.00 52.72 71 GLU A N 1
ATOM 542 C CA . GLU A 1 71 ? 44.142 3.379 -64.157 1.00 52.72 71 GLU A CA 1
ATOM 543 C C . GLU A 1 71 ? 44.814 4.763 -64.202 1.00 52.72 71 GLU A C 1
ATOM 545 O O . GLU A 1 71 ? 44.743 5.533 -63.246 1.00 52.72 71 GLU A O 1
ATOM 550 N N . ALA A 1 72 ? 45.458 5.108 -65.322 1.00 50.78 72 ALA A N 1
ATOM 551 C CA . ALA A 1 72 ? 46.120 6.400 -65.500 1.00 50.78 72 ALA A CA 1
ATOM 552 C C . ALA A 1 72 ? 45.137 7.581 -65.608 1.00 50.78 72 ALA A C 1
ATOM 554 O O . ALA A 1 72 ? 45.501 8.697 -65.242 1.00 50.78 72 ALA A O 1
ATOM 555 N N . LEU A 1 73 ? 43.902 7.341 -66.064 1.00 48.34 73 LEU A N 1
ATOM 556 C CA . LEU A 1 73 ? 42.863 8.372 -66.196 1.00 48.34 73 LEU A CA 1
ATOM 557 C C . LEU A 1 73 ? 42.252 8.758 -64.847 1.00 48.34 73 LEU A C 1
ATOM 559 O O . LEU A 1 73 ? 41.868 9.905 -64.647 1.00 48.34 73 LEU A O 1
ATOM 563 N N . LEU A 1 74 ? 42.215 7.813 -63.907 1.00 46.91 74 LEU A N 1
ATOM 564 C CA . LEU A 1 74 ? 41.652 8.008 -62.570 1.00 46.91 74 LEU A CA 1
ATOM 565 C C . LEU A 1 74 ? 42.569 8.833 -61.651 1.00 46.91 74 LEU A C 1
ATOM 567 O O . LEU A 1 74 ? 42.113 9.421 -60.678 1.00 46.91 74 LEU A O 1
ATOM 571 N N . LYS A 1 75 ? 43.865 8.947 -61.973 1.00 47.28 75 LYS A N 1
ATOM 572 C CA . LYS A 1 75 ? 44.868 9.628 -61.131 1.00 47.28 75 LYS A CA 1
ATOM 573 C C . LYS A 1 75 ? 44.789 11.162 -61.114 1.00 47.28 75 LYS A C 1
ATOM 575 O O . LYS A 1 75 ? 45.662 11.789 -60.516 1.00 47.28 75 LYS A O 1
ATOM 580 N N . GLN A 1 76 ? 43.791 11.785 -61.747 1.00 45.72 76 GLN A N 1
ATOM 581 C CA . GLN A 1 76 ? 43.674 13.252 -61.816 1.00 45.72 76 GLN A CA 1
ATOM 582 C C . GLN A 1 76 ? 42.572 13.881 -60.939 1.00 45.72 76 GLN A C 1
ATOM 584 O O . GLN A 1 76 ? 42.467 15.107 -60.914 1.00 45.72 76 GLN A O 1
ATOM 589 N N . SER A 1 77 ? 41.806 13.122 -60.147 1.00 45.72 77 SER A N 1
ATOM 590 C CA . SER A 1 77 ? 40.811 13.696 -59.222 1.00 45.72 77 SER A CA 1
ATOM 591 C C . SER A 1 77 ? 41.323 13.778 -57.779 1.00 45.72 77 SER A C 1
ATOM 593 O O . SER A 1 77 ? 41.336 12.805 -57.042 1.00 45.72 77 SER A O 1
ATOM 595 N N . GLY A 1 78 ? 41.698 14.971 -57.312 1.00 50.12 78 GLY A N 1
ATOM 596 C CA . GLY A 1 78 ? 42.110 15.211 -55.916 1.00 50.12 78 GLY A CA 1
ATOM 597 C C . GLY A 1 78 ? 40.965 15.234 -54.884 1.00 50.12 78 GLY A C 1
ATOM 598 O O . GLY A 1 78 ? 40.999 16.075 -53.987 1.00 50.12 78 GLY A O 1
ATOM 599 N N . ARG A 1 79 ? 39.925 14.396 -55.027 1.00 61.97 79 ARG A N 1
ATOM 600 C CA . ARG A 1 79 ? 38.673 14.483 -54.237 1.00 61.97 79 ARG A CA 1
ATOM 601 C C . ARG A 1 79 ? 38.573 13.513 -53.060 1.00 61.97 79 ARG A C 1
ATOM 603 O O . ARG A 1 79 ? 37.862 13.826 -52.103 1.00 61.97 79 ARG A O 1
ATOM 610 N N . VAL A 1 80 ? 39.275 12.382 -53.097 1.00 70.19 80 VAL A N 1
ATOM 611 C CA . VAL A 1 80 ? 39.257 11.403 -52.003 1.00 70.19 80 VAL A CA 1
ATOM 612 C C . VAL A 1 80 ? 40.416 11.656 -51.042 1.00 70.19 80 VAL A C 1
ATOM 614 O O . VAL A 1 80 ? 41.591 11.655 -51.411 1.00 70.19 80 VAL A O 1
ATOM 617 N N . GLN A 1 81 ? 40.085 11.853 -49.769 1.00 72.69 81 GLN A N 1
ATOM 618 C CA . GLN A 1 81 ? 41.039 11.965 -48.674 1.00 72.69 81 GLN A CA 1
ATOM 619 C C . GLN A 1 81 ? 40.945 10.720 -47.793 1.00 72.69 81 GLN A C 1
ATOM 621 O O . GLN A 1 81 ? 40.038 10.565 -46.981 1.00 72.69 81 GLN A O 1
ATOM 626 N N . ALA A 1 82 ? 41.909 9.814 -47.926 1.00 65.31 82 ALA A N 1
ATOM 627 C CA . ALA A 1 82 ? 42.019 8.680 -47.015 1.00 65.31 82 ALA A CA 1
ATOM 628 C C . ALA A 1 82 ? 42.649 9.114 -45.678 1.00 65.31 82 ALA A C 1
ATOM 630 O O . ALA A 1 82 ? 43.756 9.667 -45.670 1.00 65.31 82 ALA A O 1
ATOM 631 N N . VAL A 1 83 ? 41.981 8.819 -44.562 1.00 57.78 83 VAL A N 1
ATOM 632 C CA . VAL A 1 83 ? 42.350 9.220 -43.190 1.00 57.78 83 VAL A CA 1
ATOM 633 C C . VAL A 1 83 ? 42.363 7.967 -42.291 1.00 57.78 83 VAL A C 1
ATOM 635 O O . VAL A 1 83 ? 41.443 7.164 -42.360 1.00 57.78 83 VAL A O 1
ATOM 638 N N . GLY A 1 84 ? 43.411 7.736 -41.481 1.00 58.69 84 GLY A N 1
ATOM 639 C CA . GLY A 1 84 ? 43.491 6.559 -40.574 1.00 58.69 84 GLY A CA 1
ATOM 640 C C . GLY A 1 84 ? 44.898 5.960 -40.362 1.00 58.69 84 GLY A C 1
ATOM 641 O O . GLY A 1 84 ? 45.883 6.515 -40.855 1.00 58.69 84 GLY A O 1
ATOM 642 N N . ILE A 1 85 ? 45.051 4.869 -39.572 1.00 55.50 85 ILE A N 1
ATOM 643 C CA . ILE A 1 85 ? 46.248 3.981 -39.696 1.00 55.50 85 ILE A CA 1
ATOM 644 C C . ILE A 1 85 ? 45.888 3.042 -40.825 1.00 55.50 85 ILE A C 1
ATOM 646 O O . ILE A 1 85 ? 44.843 2.409 -40.785 1.00 55.50 85 ILE A O 1
ATOM 650 N N . TRP A 1 86 ? 46.780 2.911 -41.789 1.00 68.38 86 TRP A N 1
ATOM 651 C CA . TRP A 1 86 ? 46.712 1.834 -42.757 1.00 68.38 86 TRP A CA 1
ATOM 652 C C . TRP A 1 86 ? 47.930 0.959 -42.522 1.00 68.38 86 TRP A C 1
ATOM 654 O O . TRP A 1 86 ? 49.046 1.482 -42.484 1.00 68.38 86 TRP A O 1
ATOM 664 N N . GLU A 1 87 ? 47.735 -0.349 -42.353 1.00 58.38 87 GLU A N 1
ATOM 665 C CA . GLU A 1 87 ? 48.845 -1.273 -42.077 1.00 58.38 87 GLU A CA 1
ATOM 666 C C . GLU A 1 87 ? 49.910 -1.237 -43.182 1.00 58.38 87 GLU A C 1
ATOM 668 O O . GLU A 1 87 ? 51.094 -1.460 -42.926 1.00 58.38 87 GLU A O 1
ATOM 673 N N . LYS A 1 88 ? 49.505 -0.921 -44.422 1.00 63.81 88 LYS A N 1
ATOM 674 C CA . LYS A 1 88 ? 50.400 -0.751 -45.572 1.00 63.81 88 LYS A CA 1
ATOM 675 C C . LYS A 1 88 ? 49.896 0.352 -46.503 1.00 63.81 88 LYS A C 1
ATOM 677 O O . LYS A 1 88 ? 48.708 0.433 -46.804 1.00 63.81 88 LYS A O 1
ATOM 682 N N . LYS A 1 89 ? 50.819 1.148 -47.054 1.00 67.56 89 LYS A N 1
ATOM 683 C CA . LYS A 1 89 ? 50.509 2.214 -48.028 1.00 67.56 89 LYS A CA 1
ATOM 684 C C . LYS A 1 89 ? 49.790 1.687 -49.283 1.00 67.56 89 LYS A C 1
ATOM 686 O O . LYS A 1 89 ? 48.810 2.271 -49.712 1.00 67.56 89 LYS A O 1
ATOM 691 N N . GLN A 1 90 ? 50.215 0.537 -49.810 1.00 59.66 90 GLN A N 1
ATOM 692 C CA . GLN A 1 90 ? 49.608 -0.083 -51.000 1.00 59.66 90 GLN A CA 1
ATOM 693 C C . GLN A 1 90 ? 48.142 -0.501 -50.802 1.00 59.66 90 GLN A C 1
ATOM 695 O O . GLN A 1 90 ? 47.379 -0.547 -51.762 1.00 59.66 90 GLN A O 1
ATOM 700 N N . ILE A 1 91 ? 47.746 -0.816 -49.565 1.00 67.25 91 ILE A N 1
ATOM 701 C CA . ILE A 1 91 ? 46.358 -1.153 -49.230 1.00 67.25 91 ILE A CA 1
ATOM 702 C C . ILE A 1 91 ? 45.501 0.109 -49.351 1.00 67.25 91 ILE A C 1
ATOM 704 O O . ILE A 1 91 ? 44.507 0.106 -50.072 1.00 67.25 91 ILE A O 1
ATOM 708 N N . ARG A 1 92 ? 45.942 1.203 -48.718 1.00 70.75 92 ARG A N 1
ATOM 709 C CA . ARG A 1 92 ? 45.293 2.521 -48.782 1.00 70.75 92 ARG A CA 1
ATOM 710 C C . ARG A 1 92 ? 45.102 3.004 -50.217 1.00 70.75 92 ARG A C 1
ATOM 712 O O . ARG A 1 92 ? 44.005 3.431 -50.574 1.00 70.75 92 ARG A O 1
ATOM 719 N N . ASP A 1 93 ? 46.167 2.938 -51.013 1.00 74.25 93 ASP A N 1
ATOM 720 C CA . ASP A 1 93 ? 46.160 3.439 -52.387 1.00 74.25 93 ASP A CA 1
ATOM 721 C C . ASP A 1 93 ? 45.133 2.656 -53.231 1.00 74.25 93 ASP A C 1
ATOM 723 O O . ASP A 1 93 ? 44.324 3.261 -53.923 1.00 74.25 93 ASP A O 1
ATOM 727 N N . GLY A 1 94 ? 45.050 1.329 -53.061 1.00 84.12 94 GLY A N 1
ATOM 728 C CA . GLY A 1 94 ? 44.085 0.504 -53.794 1.00 84.12 94 GLY A CA 1
ATOM 729 C C . GLY A 1 94 ? 42.613 0.785 -53.466 1.00 84.12 94 GLY A C 1
ATOM 730 O O . GLY A 1 94 ? 41.788 0.762 -54.369 1.00 84.12 94 GLY A O 1
ATOM 731 N N . TYR A 1 95 ? 42.258 1.058 -52.205 1.00 86.88 95 TYR A N 1
ATOM 732 C CA . TYR A 1 95 ? 40.871 1.414 -51.861 1.00 86.88 95 TYR A CA 1
ATOM 733 C C . TYR A 1 95 ? 40.504 2.827 -52.309 1.00 86.88 95 TYR A C 1
ATOM 735 O O . TYR A 1 95 ? 39.381 3.052 -52.745 1.00 86.88 95 TYR A O 1
ATOM 743 N N . THR A 1 96 ? 41.452 3.760 -52.235 1.00 86.12 96 THR A N 1
ATOM 744 C CA . THR A 1 96 ? 41.257 5.137 -52.708 1.00 86.12 96 THR A CA 1
ATOM 745 C C . THR A 1 96 ? 40.956 5.150 -54.207 1.00 86.12 96 THR A C 1
ATOM 747 O O . THR A 1 96 ? 39.968 5.747 -54.618 1.00 86.12 96 THR A O 1
ATOM 750 N N . GLU A 1 97 ? 41.728 4.395 -54.997 1.00 86.44 97 GLU A N 1
ATOM 751 C CA . GLU A 1 97 ? 41.502 4.245 -56.440 1.00 86.44 97 GLU A CA 1
ATOM 752 C C . GLU A 1 97 ? 40.115 3.664 -56.764 1.00 86.44 97 GLU A C 1
ATOM 754 O O . GLU A 1 97 ? 39.474 4.108 -57.712 1.00 86.44 97 GLU A O 1
ATOM 759 N N . ILE A 1 98 ? 39.623 2.706 -55.967 1.00 88.50 98 ILE A N 1
ATOM 760 C CA . ILE A 1 98 ? 38.276 2.136 -56.137 1.00 88.50 98 ILE A CA 1
ATOM 761 C C . ILE A 1 98 ? 37.196 3.183 -55.838 1.00 88.50 98 ILE A C 1
ATOM 763 O O . ILE A 1 98 ? 36.229 3.294 -56.589 1.00 88.50 98 ILE A O 1
ATOM 767 N N . VAL A 1 99 ? 37.355 3.959 -54.760 1.00 88.50 99 VAL A N 1
ATOM 768 C CA . VAL A 1 99 ? 36.417 5.037 -54.410 1.00 88.50 99 VAL A CA 1
ATOM 769 C C . VAL A 1 99 ? 36.358 6.080 -55.525 1.00 88.50 99 VAL A C 1
ATOM 771 O O . VAL A 1 99 ? 35.260 6.404 -55.969 1.00 88.50 99 VAL A O 1
ATOM 774 N N . ASP A 1 100 ? 37.513 6.563 -55.995 1.00 83.81 100 ASP A N 1
ATOM 775 C CA . ASP A 1 100 ? 37.607 7.536 -57.095 1.00 83.81 100 ASP A CA 1
ATOM 776 C C . ASP A 1 100 ? 37.000 6.994 -58.401 1.00 83.81 100 ASP A C 1
ATOM 778 O O . ASP A 1 100 ? 36.420 7.750 -59.177 1.00 83.81 100 ASP A O 1
ATOM 782 N N . ALA A 1 101 ? 37.125 5.687 -58.651 1.00 84.25 101 ALA A N 1
ATOM 783 C CA . ALA A 1 101 ? 36.588 5.048 -59.847 1.00 84.25 101 ALA A CA 1
ATOM 784 C C . ALA A 1 101 ? 35.062 4.889 -59.835 1.00 84.25 101 ALA A C 1
ATOM 786 O O . ALA A 1 101 ? 34.433 4.979 -60.890 1.00 84.25 101 ALA A O 1
ATOM 787 N N . ILE A 1 102 ? 34.482 4.569 -58.676 1.00 86.19 102 ILE A N 1
ATOM 788 C CA . ILE A 1 102 ? 33.079 4.142 -58.570 1.00 86.19 102 ILE A CA 1
ATOM 789 C C . ILE A 1 102 ? 32.171 5.283 -58.130 1.00 86.19 102 ILE A C 1
ATOM 791 O O . ILE A 1 102 ? 31.066 5.417 -58.663 1.00 86.19 102 ILE A O 1
ATOM 795 N N . LEU A 1 103 ? 32.592 6.091 -57.152 1.00 84.12 103 LEU A N 1
ATOM 796 C CA . LEU A 1 103 ? 31.749 7.187 -56.694 1.00 84.12 103 LEU A CA 1
ATOM 797 C C . LEU A 1 103 ? 31.674 8.265 -57.783 1.00 84.12 103 LEU A C 1
ATOM 799 O O . LEU A 1 103 ? 32.705 8.684 -58.310 1.00 84.12 103 LEU A O 1
ATOM 803 N N . PRO A 1 104 ? 30.463 8.733 -58.130 1.00 74.19 104 PRO A N 1
ATOM 804 C CA . PRO A 1 104 ? 30.292 9.687 -59.208 1.00 74.19 104 PRO A CA 1
ATOM 805 C C . PRO A 1 104 ? 31.039 10.980 -58.892 1.00 74.19 104 PRO A C 1
ATOM 807 O O . PRO A 1 104 ? 30.974 11.511 -57.779 1.00 74.19 104 PRO A O 1
ATOM 810 N N . SER A 1 105 ? 31.682 11.544 -59.914 1.00 69.00 105 SER A N 1
ATOM 811 C CA . SER A 1 105 ? 32.278 12.879 -59.847 1.00 69.00 105 SER A CA 1
ATOM 812 C C . SER A 1 105 ? 31.268 13.946 -59.408 1.00 69.00 105 SER A C 1
ATOM 814 O O . SER A 1 105 ? 31.648 14.994 -58.894 1.00 69.00 105 SER A O 1
ATOM 816 N N . ASP A 1 106 ? 29.978 13.694 -59.577 1.00 65.38 106 ASP A N 1
ATOM 817 C CA . ASP A 1 106 ? 28.943 14.704 -59.396 1.00 65.38 106 ASP A CA 1
ATOM 818 C C . ASP A 1 106 ? 28.392 14.733 -57.962 1.00 65.38 106 ASP A C 1
ATOM 820 O O . ASP A 1 106 ? 27.492 15.513 -57.668 1.00 65.38 106 ASP A O 1
ATOM 824 N N . LEU A 1 107 ? 28.964 13.947 -57.035 1.00 72.75 107 LEU A N 1
ATOM 825 C CA . LEU A 1 107 ? 28.539 13.907 -55.629 1.00 72.75 107 LEU A CA 1
ATOM 826 C C . LEU A 1 107 ? 28.747 15.250 -54.881 1.00 72.75 107 LEU A C 1
ATOM 828 O O . LEU A 1 107 ? 28.284 15.377 -53.754 1.00 72.75 107 LEU A O 1
ATOM 832 N N . ASP A 1 108 ? 29.450 16.231 -55.473 1.00 79.75 108 ASP A N 1
ATOM 833 C CA . ASP A 1 108 ? 29.840 17.550 -54.909 1.00 79.75 108 ASP A CA 1
ATOM 834 C C . ASP A 1 108 ? 30.283 17.508 -53.430 1.00 79.75 108 ASP A C 1
ATOM 836 O O . ASP A 1 108 ? 30.079 18.433 -52.639 1.00 79.75 108 ASP A O 1
ATOM 840 N N . LYS A 1 109 ? 30.901 16.390 -53.039 1.00 82.12 109 LYS A N 1
ATOM 841 C CA . LYS A 1 109 ? 31.359 16.110 -51.681 1.00 82.12 109 LYS A CA 1
ATOM 842 C C . LYS A 1 109 ? 32.816 15.671 -51.699 1.00 82.12 109 LYS A C 1
ATOM 844 O O . LYS A 1 109 ? 33.250 14.911 -52.561 1.00 82.12 109 LYS A O 1
ATOM 849 N N . THR A 1 110 ? 33.562 16.131 -50.706 1.00 83.94 110 THR A N 1
ATOM 850 C CA . THR A 1 110 ? 34.873 15.600 -50.343 1.00 83.94 110 THR A CA 1
ATOM 851 C C . THR A 1 110 ? 34.675 14.238 -49.702 1.00 83.94 110 THR A C 1
ATOM 853 O O . THR A 1 110 ? 33.977 14.124 -48.694 1.00 83.94 110 THR A O 1
ATOM 856 N N . ILE A 1 111 ? 35.284 13.203 -50.270 1.00 86.69 111 ILE A N 1
ATOM 857 C CA . ILE A 1 111 ? 35.097 11.845 -49.770 1.00 86.69 111 ILE A CA 1
ATOM 858 C C . ILE A 1 111 ? 36.199 11.522 -48.764 1.00 86.69 111 ILE A C 1
ATOM 860 O O . ILE A 1 111 ? 37.383 11.592 -49.092 1.00 86.69 111 ILE A O 1
ATOM 864 N N . PHE A 1 112 ? 35.816 11.141 -47.551 1.00 86.94 112 PHE A N 1
ATOM 865 C CA . PHE A 1 112 ? 36.722 10.662 -46.519 1.00 86.94 112 PHE A CA 1
ATOM 866 C C . PHE A 1 112 ? 36.647 9.147 -46.428 1.00 86.94 112 PHE A C 1
ATOM 868 O O . PHE A 1 112 ? 35.624 8.601 -46.033 1.00 86.94 112 PHE A O 1
ATOM 875 N N . LEU A 1 113 ? 37.739 8.463 -46.758 1.00 88.25 113 LEU A N 1
ATOM 876 C CA . LEU A 1 113 ? 37.852 7.025 -46.530 1.00 88.25 113 LEU A CA 1
ATOM 877 C C . LEU A 1 113 ? 38.549 6.792 -45.190 1.00 88.25 113 LEU A C 1
ATOM 879 O O . LEU A 1 113 ? 39.748 7.052 -45.054 1.00 88.25 113 LEU A O 1
ATOM 883 N N . ILE A 1 114 ? 37.783 6.326 -44.211 1.00 86.00 114 ILE A N 1
ATOM 884 C CA . ILE A 1 114 ? 38.186 6.167 -42.818 1.00 86.00 114 ILE A CA 1
ATOM 885 C C . ILE A 1 114 ? 38.370 4.676 -42.541 1.00 86.00 114 ILE A C 1
ATOM 887 O O . ILE A 1 114 ? 37.428 3.894 -42.624 1.00 86.00 114 ILE A O 1
ATOM 891 N N . ALA A 1 115 ? 39.605 4.288 -42.235 1.00 80.56 115 ALA A N 1
ATOM 892 C CA . ALA A 1 115 ? 39.977 2.926 -41.852 1.00 80.56 115 ALA A CA 1
ATOM 893 C C . ALA A 1 115 ? 40.289 2.851 -40.348 1.00 80.56 115 ALA A C 1
ATOM 895 O O . ALA A 1 115 ? 40.634 3.882 -39.754 1.00 80.56 115 ALA A O 1
ATOM 896 N N . PRO A 1 116 ? 40.187 1.662 -39.733 1.00 63.94 116 PRO A N 1
ATOM 897 C CA . PRO A 1 116 ? 39.959 1.571 -38.300 1.00 63.94 116 PRO A CA 1
ATOM 898 C C . PRO A 1 116 ? 41.130 2.052 -37.429 1.00 63.94 116 PRO A C 1
ATOM 900 O O . PRO A 1 116 ? 42.309 1.887 -37.768 1.00 63.94 116 PRO A O 1
ATOM 903 N N . ARG A 1 117 ? 40.803 2.632 -36.263 1.00 62.59 117 ARG A N 1
ATOM 904 C CA . ARG A 1 117 ? 41.715 2.875 -35.119 1.00 62.59 117 ARG A CA 1
ATOM 905 C C . ARG A 1 117 ? 40.943 2.765 -33.799 1.00 62.59 117 ARG A C 1
ATOM 907 O O . ARG A 1 117 ? 39.748 2.990 -33.750 1.00 62.59 117 ARG A O 1
ATOM 914 N N . ALA A 1 118 ? 41.671 2.492 -32.712 1.00 49.78 118 ALA A N 1
ATOM 915 C CA . ALA A 1 118 ? 41.194 2.263 -31.339 1.00 49.78 118 ALA A CA 1
ATOM 916 C C . ALA A 1 118 ? 40.292 3.350 -30.706 1.00 49.78 118 ALA A C 1
ATOM 918 O O . ALA A 1 118 ? 39.825 3.165 -29.583 1.00 49.78 118 ALA A O 1
ATOM 919 N N . GLU A 1 119 ? 40.050 4.466 -31.392 1.00 58.38 119 GLU A N 1
ATOM 920 C CA . GLU A 1 119 ? 39.215 5.561 -30.915 1.00 58.38 119 GLU A CA 1
ATOM 921 C C . GLU A 1 119 ? 38.131 5.851 -31.950 1.00 58.38 119 GLU A C 1
ATOM 923 O O . GLU A 1 119 ? 38.410 6.204 -33.095 1.00 58.38 119 GLU A O 1
ATOM 928 N N . PHE A 1 120 ? 36.886 5.674 -31.512 1.00 67.88 120 PHE A N 1
ATOM 929 C CA . PHE A 1 120 ? 35.679 5.953 -32.271 1.00 67.88 120 PHE A CA 1
ATOM 930 C C . PHE A 1 120 ? 35.722 7.363 -32.878 1.00 67.88 120 PHE A C 1
ATOM 932 O O . PHE A 1 120 ? 35.827 8.357 -32.154 1.00 67.88 120 PHE A O 1
ATOM 939 N N . VAL A 1 121 ? 35.594 7.454 -34.204 1.00 69.25 121 VAL A N 1
ATOM 940 C CA . VAL A 1 121 ? 35.445 8.733 -34.903 1.00 69.25 121 VAL A CA 1
ATOM 941 C C . VAL A 1 121 ? 33.949 9.013 -35.061 1.00 69.25 121 VAL A C 1
ATOM 943 O O . VAL A 1 121 ? 33.275 8.264 -35.772 1.00 69.25 121 VAL A O 1
ATOM 946 N N . PRO A 1 122 ? 33.399 10.065 -34.426 1.00 67.81 122 PRO A N 1
ATOM 947 C CA . PRO A 1 122 ? 31.983 10.371 -34.560 1.00 67.81 122 PRO A CA 1
ATOM 948 C C . PRO A 1 122 ? 31.607 10.642 -36.026 1.00 67.81 122 PRO A C 1
ATOM 950 O O . PRO A 1 122 ? 32.402 11.247 -36.756 1.00 67.81 122 PRO A O 1
ATOM 953 N N . PRO A 1 123 ? 30.406 10.215 -36.466 1.00 70.12 123 PRO A N 1
ATOM 954 C CA . PRO A 1 123 ? 29.889 10.554 -37.783 1.00 70.12 123 PRO A CA 1
ATOM 955 C C . PRO A 1 123 ? 29.953 12.059 -38.007 1.00 70.12 123 PRO A C 1
ATOM 957 O O . PRO A 1 123 ? 29.496 12.842 -37.174 1.00 70.12 123 PRO A O 1
ATOM 960 N N . THR A 1 124 ? 30.499 12.467 -39.147 1.00 70.31 124 THR A N 1
ATOM 961 C CA . THR A 1 124 ? 30.422 13.863 -39.580 1.00 70.31 124 THR A CA 1
ATOM 962 C C . THR A 1 124 ? 29.148 14.019 -40.405 1.00 70.31 124 THR A C 1
ATOM 964 O O . THR A 1 124 ? 29.150 13.772 -41.605 1.00 70.31 124 THR A O 1
ATOM 967 N N . THR A 1 125 ? 28.028 14.344 -39.758 1.00 67.88 125 THR A N 1
ATOM 968 C CA . THR A 1 125 ? 26.744 14.549 -40.450 1.00 67.88 125 THR A CA 1
ATOM 969 C C . THR A 1 125 ? 26.587 16.000 -40.899 1.00 67.88 125 THR A C 1
ATOM 971 O O . THR A 1 125 ? 26.748 16.910 -40.084 1.00 67.88 125 THR A O 1
ATOM 974 N N . GLY A 1 126 ? 26.197 16.204 -42.161 1.00 63.53 126 GLY A N 1
ATOM 975 C CA . GLY A 1 126 ? 25.855 17.509 -42.726 1.00 63.53 126 GLY A CA 1
ATOM 976 C C . GLY A 1 126 ? 27.064 18.280 -43.260 1.00 63.53 126 GLY A C 1
ATOM 977 O O . GLY A 1 126 ? 27.889 18.781 -42.500 1.00 63.53 126 GLY A O 1
ATOM 978 N N . GLY A 1 127 ? 27.150 18.426 -44.585 1.00 70.56 127 GLY A N 1
ATOM 979 C CA . GLY A 1 127 ? 28.154 19.275 -45.227 1.00 70.56 127 GLY A CA 1
ATOM 980 C C . GLY A 1 127 ? 28.536 18.836 -46.640 1.00 70.56 127 GLY A C 1
ATOM 981 O O . GLY A 1 127 ? 27.875 18.014 -47.266 1.00 70.56 127 GLY A O 1
ATOM 982 N N . LYS A 1 128 ? 29.648 19.386 -47.141 1.00 82.81 128 LYS A N 1
ATOM 983 C CA . LYS A 1 128 ? 30.276 19.008 -48.421 1.00 82.81 128 LYS A CA 1
ATOM 984 C C . LYS A 1 128 ? 31.149 17.757 -48.279 1.00 82.81 128 LYS A C 1
ATOM 986 O O . LYS A 1 128 ? 32.224 17.700 -48.870 1.00 82.81 128 LYS A O 1
ATOM 991 N N . THR A 1 129 ? 30.772 16.803 -47.432 1.00 85.62 129 THR A N 1
ATOM 992 C CA . THR A 1 129 ? 31.618 15.652 -47.090 1.00 85.62 129 THR A CA 1
ATOM 993 C C . THR A 1 129 ? 30.829 14.355 -47.138 1.00 85.62 129 THR A C 1
ATOM 995 O O . THR A 1 129 ? 29.684 14.339 -46.706 1.00 85.62 129 THR A O 1
ATOM 998 N N . PHE A 1 130 ? 31.442 13.286 -47.642 1.00 88.31 130 PHE A N 1
ATOM 999 C CA . PHE A 1 130 ? 30.899 11.928 -47.616 1.00 88.31 130 PHE A CA 1
ATOM 1000 C C . PHE A 1 130 ? 31.912 10.998 -46.952 1.00 88.31 130 PHE A C 1
ATOM 1002 O O . PHE A 1 130 ? 33.051 10.917 -47.407 1.00 88.31 130 PHE A O 1
ATOM 1009 N N . CYS A 1 131 ? 31.538 10.314 -45.878 1.00 90.38 131 CYS A N 1
ATOM 1010 C CA . CYS A 1 131 ? 32.465 9.492 -45.103 1.00 90.38 131 CYS A CA 1
ATOM 1011 C C . CYS A 1 131 ? 32.213 8.005 -45.358 1.00 90.38 131 CYS A C 1
ATOM 1013 O O . CYS A 1 131 ? 31.088 7.536 -45.262 1.00 90.38 131 CYS A O 1
ATOM 1015 N N . ILE A 1 132 ? 33.257 7.235 -45.633 1.00 92.69 132 ILE A N 1
ATOM 1016 C CA . ILE A 1 132 ? 33.196 5.778 -45.741 1.00 92.69 132 ILE A CA 1
ATOM 1017 C C . ILE A 1 132 ? 33.989 5.208 -44.576 1.00 92.69 132 ILE A C 1
ATOM 1019 O O . ILE A 1 132 ? 35.209 5.349 -44.535 1.00 92.69 132 ILE A O 1
ATOM 1023 N N . TYR A 1 133 ? 33.304 4.564 -43.642 1.00 91.19 133 TYR A N 1
ATOM 1024 C CA . TYR A 1 133 ? 33.906 3.921 -42.484 1.00 91.19 133 TYR A CA 1
ATOM 1025 C C . TYR A 1 133 ? 34.097 2.433 -42.773 1.00 91.19 133 TYR A C 1
ATOM 1027 O O . TYR A 1 133 ? 33.123 1.700 -42.946 1.00 91.19 133 TYR A O 1
ATOM 1035 N N . LEU A 1 134 ? 35.347 1.981 -42.839 1.00 91.44 134 LEU A N 1
ATOM 1036 C CA . LEU A 1 134 ? 35.688 0.575 -43.029 1.00 91.44 134 LEU A CA 1
ATOM 1037 C C . LEU A 1 134 ? 35.841 -0.118 -41.680 1.00 91.44 134 LEU A C 1
ATOM 1039 O O . LEU A 1 134 ? 36.673 0.288 -40.875 1.00 91.44 134 LEU A O 1
ATOM 1043 N N . HIS A 1 135 ? 35.084 -1.194 -41.476 1.00 89.81 135 HIS A N 1
ATOM 1044 C CA . HIS A 1 135 ? 35.122 -2.032 -40.278 1.00 89.81 135 HIS A CA 1
ATOM 1045 C C . HIS A 1 135 ? 34.994 -1.241 -38.970 1.00 89.81 135 HIS A C 1
ATOM 1047 O O . HIS A 1 135 ? 35.726 -1.471 -38.015 1.00 89.81 135 HIS A O 1
ATOM 1053 N N . GLU A 1 136 ? 34.035 -0.321 -38.918 1.00 86.12 136 GLU A N 1
ATOM 1054 C CA . GLU A 1 136 ? 33.720 0.464 -37.720 1.00 86.12 136 GLU A CA 1
ATOM 1055 C C . GLU A 1 136 ? 32.266 0.217 -37.292 1.00 86.12 136 GLU A C 1
ATOM 1057 O O . GLU A 1 136 ? 31.380 0.053 -38.146 1.00 86.12 136 GLU A O 1
ATOM 1062 N N . PRO A 1 137 ? 31.982 0.174 -35.980 1.00 83.62 137 PRO A N 1
ATOM 1063 C CA . PRO A 1 137 ? 30.616 0.122 -35.509 1.00 83.62 137 PRO A CA 1
ATOM 1064 C C . PRO A 1 137 ? 29.925 1.472 -35.682 1.00 83.62 137 PRO A C 1
ATOM 1066 O O . PRO A 1 137 ? 30.527 2.541 -35.574 1.00 83.62 137 PRO A O 1
ATOM 1069 N N . PHE A 1 138 ? 28.606 1.418 -35.819 1.00 82.31 138 PHE A N 1
ATOM 1070 C CA . PHE A 1 138 ? 27.783 2.588 -35.555 1.00 82.31 138 PHE A CA 1
ATOM 1071 C C . PHE A 1 138 ? 27.927 3.014 -34.073 1.00 82.31 138 PHE A C 1
ATOM 1073 O O . PHE A 1 138 ? 28.025 2.130 -33.212 1.00 82.31 138 PHE A O 1
ATOM 1080 N N . PRO A 1 139 ? 27.933 4.321 -33.728 1.00 78.75 139 PRO A N 1
ATOM 1081 C CA . PRO A 1 139 ? 28.025 4.775 -32.336 1.00 78.75 139 PRO A CA 1
ATOM 1082 C C . PRO A 1 139 ? 27.093 4.010 -31.382 1.00 78.75 139 PRO A C 1
ATOM 1084 O O . PRO A 1 139 ? 25.886 3.943 -31.596 1.00 78.75 139 PRO A O 1
ATOM 1087 N N . GLY A 1 140 ? 27.659 3.442 -30.312 1.00 75.50 140 GLY A N 1
ATOM 1088 C CA . GLY A 1 140 ? 26.914 2.689 -29.292 1.00 75.50 140 GLY A CA 1
ATOM 1089 C C . GLY A 1 140 ? 26.703 1.199 -29.592 1.00 75.50 140 GLY A C 1
ATOM 1090 O O . GLY A 1 140 ? 26.235 0.473 -28.715 1.00 75.50 140 GLY A O 1
ATOM 1091 N N . MET A 1 141 ? 27.092 0.712 -30.774 1.00 78.31 141 MET A N 1
ATOM 1092 C CA . MET A 1 141 ? 27.025 -0.710 -31.122 1.00 78.31 141 MET A CA 1
ATOM 1093 C C . MET A 1 141 ? 28.376 -1.389 -30.885 1.00 78.31 141 MET A C 1
ATOM 1095 O O . MET A 1 141 ? 29.376 -1.043 -31.496 1.00 78.31 141 MET A O 1
ATOM 1099 N N . ILE A 1 142 ? 28.421 -2.395 -30.012 1.00 78.88 142 ILE A N 1
ATOM 1100 C CA . ILE A 1 142 ? 29.647 -3.182 -29.755 1.00 78.88 142 ILE A CA 1
ATOM 1101 C C . ILE A 1 142 ? 29.500 -4.664 -30.109 1.00 78.88 142 ILE A C 1
ATOM 1103 O O . ILE A 1 142 ? 30.475 -5.414 -30.085 1.00 78.88 142 ILE A O 1
ATOM 1107 N N . SER A 1 143 ? 28.287 -5.114 -30.441 1.00 84.19 143 SER A N 1
ATOM 1108 C CA . SER A 1 143 ? 28.047 -6.517 -30.770 1.00 84.19 143 SER A CA 1
ATOM 1109 C C . SER A 1 143 ? 28.626 -6.862 -32.138 1.00 84.19 143 SER A C 1
ATOM 1111 O O . SER A 1 143 ? 28.298 -6.206 -33.131 1.00 84.19 143 SER A O 1
ATOM 1113 N N . LYS A 1 144 ? 29.419 -7.935 -32.190 1.00 87.25 144 LYS A N 1
ATOM 1114 C CA . LYS A 1 144 ? 29.941 -8.492 -33.435 1.00 87.25 144 LYS A CA 1
ATOM 1115 C C . LYS A 1 144 ? 29.284 -9.836 -33.773 1.00 87.25 144 LYS A C 1
ATOM 1117 O O . LYS A 1 144 ? 28.854 -10.558 -32.872 1.00 87.25 144 LYS A O 1
ATOM 1122 N N . ILE A 1 145 ? 29.204 -10.169 -35.056 1.00 88.12 145 ILE A N 1
ATOM 1123 C CA . ILE A 1 145 ? 28.737 -11.461 -35.583 1.00 88.12 145 ILE A CA 1
ATOM 1124 C C . ILE A 1 145 ? 29.812 -12.074 -36.480 1.00 88.12 145 ILE A C 1
ATOM 1126 O O . ILE A 1 145 ? 30.731 -11.389 -36.915 1.00 88.12 145 ILE A O 1
ATOM 1130 N N . MET A 1 146 ? 29.730 -13.378 -36.727 1.00 89.94 146 MET A N 1
ATOM 1131 C CA . MET A 1 146 ? 30.683 -14.056 -37.604 1.00 89.94 146 MET A CA 1
ATOM 1132 C C . MET A 1 146 ? 30.475 -13.598 -39.053 1.00 89.94 146 MET A C 1
ATOM 1134 O O . MET A 1 146 ? 29.341 -13.605 -39.533 1.00 89.94 146 MET A O 1
ATOM 1138 N N . ALA A 1 147 ? 31.557 -13.209 -39.734 1.00 88.69 147 ALA A N 1
ATOM 1139 C CA . ALA A 1 147 ? 31.514 -12.880 -41.156 1.00 88.69 147 ALA A CA 1
ATOM 1140 C C . ALA A 1 147 ? 31.096 -14.110 -41.987 1.00 88.69 147 ALA A C 1
ATOM 1142 O O . ALA A 1 147 ? 31.561 -15.216 -41.690 1.00 88.69 147 ALA A O 1
ATOM 1143 N N . PRO A 1 148 ? 30.271 -13.946 -43.037 1.00 90.88 148 PRO A N 1
ATOM 1144 C CA . PRO A 1 148 ? 30.034 -15.004 -44.017 1.00 90.88 148 PRO A CA 1
ATOM 1145 C C . PRO A 1 148 ? 31.341 -15.467 -44.677 1.00 90.88 148 PRO A C 1
ATOM 1147 O O . PRO A 1 148 ? 32.280 -14.688 -44.821 1.00 90.88 148 PRO A O 1
ATOM 1150 N N . GLU A 1 149 ? 31.409 -16.726 -45.119 1.00 92.81 149 GLU A N 1
ATOM 1151 C CA . GLU A 1 149 ? 32.603 -17.229 -45.822 1.00 92.81 149 GLU A CA 1
ATOM 1152 C C . GLU A 1 149 ? 32.782 -16.592 -47.207 1.00 92.81 149 GLU A C 1
ATOM 1154 O O . GLU A 1 149 ? 33.908 -16.450 -47.696 1.00 92.81 149 GLU A O 1
ATOM 1159 N N . THR A 1 150 ? 31.669 -16.198 -47.826 1.00 93.44 150 THR A N 1
ATOM 1160 C CA . THR A 1 150 ? 31.610 -15.581 -49.149 1.00 93.44 150 THR A CA 1
ATOM 1161 C C . THR A 1 150 ? 30.616 -14.428 -49.171 1.00 93.44 150 THR A C 1
ATOM 1163 O O . THR A 1 150 ? 29.551 -14.521 -48.561 1.00 93.44 150 THR A O 1
ATOM 1166 N N . LEU A 1 151 ? 30.938 -13.376 -49.917 1.00 92.12 151 LEU A N 1
ATOM 1167 C CA . LEU A 1 151 ? 30.081 -12.222 -50.173 1.00 92.12 151 LEU A CA 1
ATOM 1168 C C . LEU A 1 151 ? 30.213 -11.810 -51.634 1.00 92.12 151 LEU A C 1
ATOM 1170 O O . LEU A 1 151 ? 31.331 -11.674 -52.123 1.00 92.12 151 LEU A O 1
ATOM 1174 N N . PHE A 1 152 ? 29.083 -11.602 -52.312 1.00 92.12 152 PHE A N 1
ATOM 1175 C CA . PHE A 1 152 ? 29.048 -11.257 -53.742 1.00 92.12 152 PHE A CA 1
ATOM 1176 C C . PHE A 1 152 ? 29.852 -12.249 -54.605 1.00 92.12 152 PHE A C 1
ATOM 1178 O O . PHE A 1 152 ? 30.659 -11.853 -55.439 1.00 92.12 152 PHE A O 1
ATOM 1185 N N . GLY A 1 153 ? 29.749 -13.549 -54.308 1.00 91.69 153 GLY A N 1
ATOM 1186 C CA . GLY A 1 153 ? 30.567 -14.585 -54.948 1.00 91.69 153 GLY A CA 1
ATOM 1187 C C . GLY A 1 153 ? 32.071 -14.572 -54.615 1.00 91.69 153 GLY A C 1
ATOM 1188 O O . GLY A 1 153 ? 32.794 -15.465 -55.059 1.00 91.69 153 GLY A O 1
ATOM 1189 N N . HIS A 1 154 ? 32.569 -13.622 -53.817 1.00 93.50 154 HIS A N 1
ATOM 1190 C CA . HIS A 1 154 ? 33.977 -13.521 -53.428 1.00 93.50 154 HIS A CA 1
ATOM 1191 C C . HIS A 1 154 ? 34.227 -14.096 -52.034 1.00 93.50 154 HIS A C 1
ATOM 1193 O O . HIS A 1 154 ? 33.427 -13.928 -51.118 1.00 93.50 154 HIS A O 1
ATOM 1199 N N . LYS A 1 155 ? 35.371 -14.759 -51.844 1.00 93.81 155 LYS A N 1
ATOM 1200 C CA . LYS A 1 155 ? 35.777 -15.287 -50.538 1.00 93.81 155 LYS A CA 1
ATOM 1201 C C . LYS A 1 155 ? 36.176 -14.146 -49.600 1.00 93.81 155 LYS A C 1
ATOM 1203 O O . LYS A 1 155 ? 37.009 -13.318 -49.959 1.00 93.81 155 LYS A O 1
ATOM 1208 N N . VAL A 1 156 ? 35.650 -14.144 -48.377 1.00 91.94 156 VAL A N 1
ATOM 1209 C CA . VAL A 1 156 ? 36.054 -13.171 -47.354 1.00 91.94 156 VAL A CA 1
ATOM 1210 C C . VAL A 1 156 ? 37.439 -13.559 -46.817 1.00 91.94 156 VAL A C 1
ATOM 1212 O O . VAL A 1 156 ? 37.607 -14.612 -46.196 1.00 91.94 156 VAL A O 1
ATOM 1215 N N . CYS A 1 157 ? 38.452 -12.733 -47.103 1.00 86.69 157 CYS A N 1
ATOM 1216 C CA . CYS A 1 157 ? 39.846 -12.990 -46.715 1.00 86.69 157 CYS A CA 1
ATOM 1217 C C . CYS A 1 157 ? 40.052 -12.937 -45.193 1.00 86.69 157 CYS A C 1
ATOM 1219 O O . CYS A 1 157 ? 40.816 -13.731 -44.643 1.00 86.69 157 CYS A O 1
ATOM 1221 N N . GLU A 1 158 ? 39.372 -12.011 -44.515 1.00 82.44 158 GLU A N 1
ATOM 1222 C CA . GLU A 1 158 ? 39.527 -11.748 -43.084 1.00 82.44 158 GLU A CA 1
ATOM 1223 C C . GLU A 1 158 ? 38.339 -12.329 -42.320 1.00 82.44 158 GLU A C 1
ATOM 1225 O O . GLU A 1 158 ? 37.202 -11.892 -42.463 1.00 82.44 158 GLU A O 1
ATOM 1230 N N . ARG A 1 159 ? 38.593 -13.335 -41.480 1.00 79.25 159 ARG A N 1
ATOM 1231 C CA . ARG A 1 159 ? 37.553 -13.998 -40.672 1.00 79.25 159 ARG A CA 1
ATOM 1232 C C . ARG A 1 159 ? 37.264 -13.273 -39.357 1.00 79.25 159 ARG A C 1
ATOM 1234 O O . ARG A 1 159 ? 36.835 -13.896 -38.387 1.00 79.25 159 ARG A O 1
ATOM 1241 N N . GLU A 1 160 ? 37.548 -11.978 -39.291 1.00 84.06 160 GLU A N 1
ATOM 1242 C CA . GLU A 1 160 ? 37.217 -11.197 -38.109 1.00 84.06 160 GLU A CA 1
ATOM 1243 C C . GLU A 1 160 ? 35.703 -11.033 -37.980 1.00 84.06 160 GLU A C 1
ATOM 1245 O O . GLU A 1 160 ? 34.967 -11.002 -38.967 1.00 84.06 160 GLU A O 1
ATOM 1250 N N . ASN A 1 161 ? 35.222 -10.921 -36.742 1.00 86.00 161 ASN A N 1
ATOM 1251 C CA . ASN A 1 161 ? 33.805 -10.681 -36.522 1.00 86.00 161 ASN A CA 1
ATOM 1252 C C . ASN A 1 161 ? 33.414 -9.300 -37.085 1.00 86.00 161 ASN A C 1
ATOM 1254 O O . ASN A 1 161 ? 34.100 -8.295 -36.858 1.00 86.00 161 ASN A O 1
ATOM 1258 N N . THR A 1 162 ? 32.285 -9.255 -37.782 1.00 86.81 162 THR A N 1
ATOM 1259 C CA . THR A 1 162 ? 31.698 -8.048 -38.367 1.00 86.81 162 THR A CA 1
ATOM 1260 C C . THR A 1 162 ? 30.839 -7.344 -37.336 1.00 86.81 162 THR A C 1
ATOM 1262 O O . THR A 1 162 ? 30.269 -7.986 -36.451 1.00 86.81 162 THR A O 1
ATOM 1265 N N . PHE A 1 163 ? 30.712 -6.027 -37.426 1.00 90.19 163 PHE A N 1
ATOM 1266 C CA . PHE A 1 163 ? 29.759 -5.317 -36.577 1.00 90.19 163 PHE A CA 1
ATOM 1267 C C . PHE A 1 163 ? 28.321 -5.631 -37.006 1.00 90.19 163 PHE A C 1
ATOM 1269 O O . PHE A 1 163 ? 28.050 -5.876 -38.181 1.00 90.19 163 PHE A O 1
ATOM 1276 N N . ARG A 1 164 ? 27.384 -5.673 -36.052 1.00 89.94 164 ARG A N 1
ATOM 1277 C CA . ARG A 1 164 ? 25.961 -5.725 -36.413 1.00 89.94 164 ARG A CA 1
ATOM 1278 C C . ARG A 1 164 ? 25.538 -4.388 -37.037 1.00 89.94 164 ARG A C 1
ATOM 1280 O O . ARG A 1 164 ? 25.997 -3.353 -36.548 1.00 89.94 164 ARG A O 1
ATOM 1287 N N . PRO A 1 165 ? 24.654 -4.402 -38.051 1.00 89.62 165 PRO A N 1
ATOM 1288 C CA . PRO A 1 165 ? 24.053 -3.174 -38.556 1.00 89.62 165 PRO A CA 1
ATOM 1289 C C . PRO A 1 165 ? 23.267 -2.475 -37.444 1.00 89.62 165 PRO A C 1
ATOM 1291 O O . PRO A 1 165 ? 22.723 -3.134 -36.552 1.00 89.62 165 PRO A O 1
ATOM 1294 N N . SER A 1 166 ? 23.211 -1.146 -37.495 1.00 87.94 166 SER A N 1
ATOM 1295 C CA . SER A 1 166 ? 22.489 -0.346 -36.500 1.00 87.94 166 SER A CA 1
ATOM 1296 C C . SER A 1 166 ? 20.975 -0.424 -36.684 1.00 87.94 166 SER A C 1
ATOM 1298 O O . SER A 1 166 ? 20.234 -0.319 -35.706 1.00 87.94 166 SER A O 1
ATOM 1300 N N . GLY A 1 167 ? 20.524 -0.626 -37.927 1.00 85.31 167 GLY A N 1
ATOM 1301 C CA . GLY A 1 167 ? 19.115 -0.574 -38.314 1.00 85.31 167 GLY A CA 1
ATOM 1302 C C . GLY A 1 167 ? 18.579 0.851 -38.474 1.00 85.31 167 GLY A C 1
ATOM 1303 O O . GLY A 1 167 ? 17.378 1.025 -38.668 1.00 85.31 167 GLY A O 1
ATOM 1304 N N . LEU A 1 168 ? 19.446 1.862 -38.374 1.00 82.81 168 LEU A N 1
ATOM 1305 C CA . LEU A 1 168 ? 19.090 3.279 -38.447 1.00 82.81 168 LEU A CA 1
ATOM 1306 C C . LEU A 1 168 ? 19.276 3.873 -39.849 1.00 82.81 168 LEU A C 1
ATOM 1308 O O . LEU A 1 168 ? 18.723 4.935 -40.139 1.00 82.81 168 LEU A O 1
ATOM 1312 N N . GLY A 1 169 ? 20.067 3.225 -40.701 1.00 85.50 169 GLY A N 1
ATOM 1313 C CA . GLY A 1 169 ? 20.327 3.611 -42.083 1.00 85.50 169 GLY A CA 1
ATOM 1314 C C . GLY A 1 169 ? 19.696 2.658 -43.098 1.00 85.50 169 GLY A C 1
ATOM 1315 O O . GLY A 1 169 ? 18.854 1.812 -42.780 1.00 85.50 169 GLY A O 1
ATOM 1316 N N . ILE A 1 170 ? 20.086 2.819 -44.360 1.00 88.38 170 ILE A N 1
ATOM 1317 C CA . ILE A 1 170 ? 19.668 1.940 -45.450 1.00 88.38 170 ILE A CA 1
ATOM 1318 C C . ILE A 1 170 ? 20.628 0.752 -45.500 1.00 88.38 170 ILE A C 1
ATOM 1320 O O . ILE A 1 170 ? 21.813 0.943 -45.788 1.00 88.38 170 ILE A O 1
ATOM 1324 N N . PRO A 1 171 ? 20.147 -0.475 -45.244 1.00 92.44 171 PRO A N 1
ATOM 1325 C CA . PRO A 1 171 ? 20.988 -1.655 -45.321 1.00 92.44 171 PRO A CA 1
ATOM 1326 C C . PRO A 1 171 ? 21.372 -1.954 -46.773 1.00 92.44 171 PRO A C 1
ATOM 1328 O O . PRO A 1 171 ? 20.520 -2.027 -47.659 1.00 92.44 171 PRO A O 1
ATOM 1331 N N . ILE A 1 172 ? 22.658 -2.199 -46.995 1.00 93.50 172 ILE A N 1
ATOM 1332 C CA . ILE A 1 172 ? 23.185 -2.805 -48.213 1.00 93.50 172 ILE A CA 1
ATOM 1333 C C . ILE A 1 172 ? 23.342 -4.289 -47.930 1.00 93.50 172 ILE A C 1
ATOM 1335 O O . ILE A 1 172 ? 24.121 -4.695 -47.065 1.00 93.50 172 ILE A O 1
ATOM 1339 N N . PHE A 1 173 ? 22.582 -5.098 -48.657 1.00 92.75 173 PHE A N 1
ATOM 1340 C CA . PHE A 1 173 ? 22.632 -6.545 -48.531 1.00 92.75 173 PHE A CA 1
ATOM 1341 C C . PHE A 1 173 ? 23.681 -7.159 -49.456 1.00 92.75 173 PHE A C 1
ATOM 1343 O O . PHE A 1 173 ? 24.083 -6.547 -50.452 1.00 92.75 173 PHE A O 1
ATOM 1350 N N . ASP A 1 174 ? 24.082 -8.387 -49.144 1.00 90.88 174 ASP A N 1
ATOM 1351 C CA . ASP A 1 174 ? 24.784 -9.280 -50.062 1.00 90.88 174 ASP A CA 1
ATOM 1352 C C . ASP A 1 174 ? 23.923 -9.638 -51.298 1.00 90.88 174 ASP A C 1
ATOM 1354 O O . ASP A 1 174 ? 22.823 -9.119 -51.515 1.00 90.88 174 ASP A O 1
ATOM 1358 N N . GLU A 1 175 ? 24.430 -10.514 -52.165 1.00 86.50 175 GLU A N 1
ATOM 1359 C CA . GLU A 1 175 ? 23.704 -10.960 -53.363 1.00 86.50 175 GLU A CA 1
ATOM 1360 C C . GLU A 1 175 ? 22.405 -11.716 -53.042 1.00 86.50 175 GLU A C 1
ATOM 1362 O O . GLU A 1 175 ? 21.432 -11.598 -53.781 1.00 86.50 175 GLU A O 1
ATOM 1367 N N . ASN A 1 176 ? 22.373 -12.437 -51.917 1.00 85.81 176 ASN A N 1
ATOM 1368 C CA . ASN A 1 176 ? 21.256 -13.298 -51.533 1.00 85.81 176 ASN A CA 1
ATOM 1369 C C . ASN A 1 176 ? 20.238 -12.599 -50.617 1.00 85.81 176 ASN A C 1
ATOM 1371 O O . ASN A 1 176 ? 19.244 -13.215 -50.232 1.00 85.81 176 ASN A O 1
ATOM 1375 N N . GLY A 1 177 ? 20.481 -11.344 -50.224 1.00 84.81 177 GLY A N 1
ATOM 1376 C CA . GLY A 1 177 ? 19.652 -10.649 -49.234 1.00 84.81 177 GLY A CA 1
ATOM 1377 C C . GLY A 1 177 ? 19.800 -11.197 -47.806 1.00 84.81 177 GLY A C 1
ATOM 1378 O O . GLY A 1 177 ? 18.999 -10.871 -46.934 1.00 84.81 177 GLY A O 1
ATOM 1379 N N . SER A 1 178 ? 20.787 -12.061 -47.566 1.00 85.00 178 SER A N 1
ATOM 1380 C CA . SER A 1 178 ? 20.951 -12.847 -46.343 1.00 85.00 178 SER A CA 1
ATOM 1381 C C . SER A 1 178 ? 21.724 -12.109 -45.249 1.00 85.00 178 SER A C 1
ATOM 1383 O O . SER A 1 178 ? 21.530 -12.373 -44.060 1.00 85.00 178 SER A O 1
ATOM 1385 N N . CYS A 1 179 ? 22.588 -11.168 -45.635 1.00 88.81 179 CYS A N 1
ATOM 1386 C CA . CYS A 1 179 ? 23.469 -10.456 -44.717 1.00 88.81 179 CYS A CA 1
ATOM 1387 C C . CYS A 1 179 ? 23.532 -8.970 -45.072 1.00 88.81 179 CYS A C 1
ATOM 1389 O O . CYS A 1 179 ? 23.709 -8.618 -46.236 1.00 88.81 179 CYS A O 1
ATOM 1391 N N . VAL A 1 180 ? 23.420 -8.098 -44.066 1.00 93.12 180 VAL A N 1
ATOM 1392 C CA . VAL A 1 180 ? 23.686 -6.661 -44.220 1.00 93.12 180 VAL A CA 1
ATOM 1393 C C . VAL A 1 180 ? 25.189 -6.445 -44.110 1.00 93.12 180 VAL A C 1
ATOM 1395 O O . VAL A 1 180 ? 25.775 -6.639 -43.045 1.00 93.12 180 VAL A O 1
ATOM 1398 N N . VAL A 1 181 ? 25.809 -6.059 -45.219 1.00 93.88 181 VAL A N 1
ATOM 1399 C CA . VAL A 1 181 ? 27.266 -5.905 -45.333 1.00 93.88 181 VAL A CA 1
ATOM 1400 C C . VAL A 1 181 ? 27.730 -4.479 -45.045 1.00 93.88 181 VAL A C 1
ATOM 1402 O O . VAL A 1 181 ? 28.854 -4.261 -44.589 1.00 93.88 181 VAL A O 1
ATOM 1405 N N . ALA A 1 182 ? 26.851 -3.512 -45.289 1.00 95.12 182 ALA A N 1
ATOM 1406 C CA . ALA A 1 182 ? 27.076 -2.106 -45.023 1.00 95.12 182 ALA A CA 1
ATOM 1407 C C . ALA A 1 182 ? 25.745 -1.393 -44.777 1.00 95.12 182 ALA A C 1
ATOM 1409 O O . ALA A 1 182 ? 24.679 -1.919 -45.099 1.00 95.12 182 ALA A O 1
ATOM 1410 N N . GLU A 1 183 ? 25.805 -0.191 -44.228 1.00 93.38 183 GLU A N 1
ATOM 1411 C CA . GLU A 1 183 ? 24.640 0.636 -43.954 1.00 93.38 183 GLU A CA 1
ATOM 1412 C C . GLU A 1 183 ? 24.934 2.083 -44.349 1.00 93.38 183 GLU A C 1
ATOM 1414 O O . GLU A 1 183 ? 25.946 2.660 -43.941 1.00 93.38 183 GLU A O 1
ATOM 1419 N N . LEU A 1 184 ? 24.063 2.662 -45.174 1.00 90.94 184 LEU A N 1
ATOM 1420 C CA . LEU A 1 184 ? 24.141 4.062 -45.573 1.00 90.94 184 LEU A CA 1
ATOM 1421 C C . LEU A 1 184 ? 23.303 4.907 -44.610 1.00 90.94 184 LEU A C 1
ATOM 1423 O O . LEU A 1 184 ? 22.089 4.733 -44.521 1.00 90.94 184 LEU A O 1
ATOM 1427 N N . PHE A 1 185 ? 23.938 5.820 -43.887 1.00 88.00 185 PHE A N 1
ATOM 1428 C CA . PHE A 1 185 ? 23.296 6.677 -42.898 1.00 88.00 185 PHE A CA 1
ATOM 1429 C C . PHE A 1 185 ? 23.706 8.133 -43.127 1.00 88.00 185 PHE A C 1
ATOM 1431 O O . PHE A 1 185 ? 24.862 8.493 -42.913 1.00 88.00 185 PHE A O 1
ATOM 1438 N N . ASP A 1 186 ? 22.755 8.967 -43.557 1.00 86.75 186 ASP A N 1
ATOM 1439 C CA . ASP A 1 186 ? 23.014 10.329 -44.044 1.00 86.75 186 ASP A CA 1
ATOM 1440 C C . ASP A 1 186 ? 24.145 10.342 -45.098 1.00 86.75 186 ASP A C 1
ATOM 1442 O O . ASP A 1 186 ? 24.058 9.658 -46.117 1.00 86.75 186 ASP A O 1
ATOM 1446 N N . ASP A 1 187 ? 25.225 11.082 -44.838 1.00 88.69 187 ASP A N 1
ATOM 1447 C CA . ASP A 1 187 ? 26.398 11.207 -45.708 1.00 88.69 187 ASP A CA 1
ATOM 1448 C C . ASP A 1 187 ? 27.517 10.217 -45.344 1.00 88.69 187 ASP A C 1
ATOM 1450 O O . ASP A 1 187 ? 28.687 10.444 -45.660 1.00 88.69 187 ASP A O 1
ATOM 1454 N N . CYS A 1 188 ? 27.175 9.130 -44.650 1.00 91.12 188 CYS A N 1
ATOM 1455 C CA . CYS A 1 188 ? 28.129 8.148 -44.157 1.00 91.12 188 CYS A CA 1
ATOM 1456 C C . CYS A 1 188 ? 27.782 6.736 -44.643 1.00 91.12 188 CYS A C 1
ATOM 1458 O O . CYS A 1 188 ? 26.678 6.245 -44.420 1.00 91.12 188 CYS A O 1
ATOM 1460 N N . LEU A 1 189 ? 28.750 6.041 -45.236 1.00 93.38 189 LEU A N 1
ATOM 1461 C CA . LEU A 1 189 ? 28.680 4.614 -45.531 1.00 93.38 189 LEU A CA 1
ATOM 1462 C C . LEU A 1 189 ? 29.464 3.833 -44.475 1.00 93.38 189 LEU A C 1
ATOM 1464 O O . LEU A 1 189 ? 30.690 3.918 -44.418 1.00 93.38 189 LEU A O 1
ATOM 1468 N N . TYR A 1 190 ? 28.767 3.043 -43.665 1.00 93.06 190 TYR A N 1
ATOM 1469 C CA . TYR A 1 190 ? 29.376 2.153 -42.682 1.00 93.06 190 TYR A CA 1
ATOM 1470 C C . TYR A 1 190 ? 29.520 0.758 -43.265 1.00 93.06 190 TYR A C 1
ATOM 1472 O O . TYR A 1 190 ? 28.532 0.052 -43.432 1.00 93.06 190 TYR A O 1
ATOM 1480 N N . VAL A 1 191 ? 30.746 0.336 -43.553 1.00 94.44 191 VAL A N 1
ATOM 1481 C CA . VAL A 1 191 ? 31.041 -1.031 -43.982 1.00 94.44 191 VAL A CA 1
ATOM 1482 C C . VAL A 1 191 ? 31.353 -1.865 -42.747 1.00 94.44 191 VAL A C 1
ATOM 1484 O O . VAL A 1 191 ? 32.382 -1.682 -42.104 1.00 94.44 191 VAL A O 1
ATOM 1487 N N . HIS A 1 192 ? 30.464 -2.791 -42.394 1.00 92.00 192 HIS A N 1
ATOM 1488 C CA . HIS A 1 192 ? 30.558 -3.521 -41.125 1.00 92.00 192 HIS A CA 1
ATOM 1489 C C . HIS A 1 192 ? 31.587 -4.659 -41.131 1.00 92.00 192 HIS A C 1
ATOM 1491 O O . HIS A 1 192 ? 31.923 -5.204 -40.074 1.00 92.00 192 HIS A O 1
ATOM 1497 N N . LEU A 1 193 ? 32.061 -5.036 -42.317 1.00 90.25 193 LEU A N 1
ATOM 1498 C CA . LEU A 1 193 ? 33.009 -6.119 -42.541 1.00 90.25 193 LEU A CA 1
ATOM 1499 C C . LEU A 1 193 ? 34.454 -5.657 -42.386 1.00 90.25 193 LEU A C 1
ATOM 1501 O O . LEU A 1 193 ? 34.815 -4.567 -42.827 1.00 90.25 193 LEU A O 1
ATOM 1505 N N . SER A 1 194 ? 35.286 -6.553 -41.854 1.00 88.38 194 SER A N 1
ATOM 1506 C CA . SER A 1 194 ? 36.737 -6.438 -41.965 1.00 88.38 194 SER A CA 1
ATOM 1507 C C . SER A 1 194 ? 37.137 -6.759 -43.397 1.00 88.38 194 SER A C 1
ATOM 1509 O O . SER A 1 194 ? 37.126 -7.913 -43.823 1.00 88.38 194 SER A O 1
ATOM 1511 N N . ILE A 1 195 ? 37.364 -5.713 -44.181 1.00 86.31 195 ILE A N 1
ATOM 1512 C CA . ILE A 1 195 ? 37.880 -5.826 -45.548 1.00 86.31 195 ILE A CA 1
ATOM 1513 C C . ILE A 1 195 ? 39.174 -5.032 -45.703 1.00 86.31 195 ILE A C 1
ATOM 1515 O O . ILE A 1 195 ? 39.585 -4.728 -46.815 1.00 86.31 195 ILE A O 1
ATOM 1519 N N . SER A 1 196 ? 39.840 -4.683 -44.606 1.00 77.69 196 SER A N 1
ATOM 1520 C CA . SER A 1 196 ? 41.046 -3.852 -44.606 1.00 77.69 196 SER A CA 1
ATOM 1521 C C . SER A 1 196 ? 42.300 -4.572 -45.108 1.00 77.69 196 SER A C 1
ATOM 1523 O O . SER A 1 196 ? 43.264 -3.899 -45.466 1.00 77.69 196 SER A O 1
ATOM 1525 N N . GLY A 1 197 ? 42.299 -5.902 -45.217 1.00 77.38 197 GLY A N 1
ATOM 1526 C CA . GLY A 1 197 ? 43.491 -6.695 -45.561 1.00 77.38 197 GLY A CA 1
ATOM 1527 C C . GLY A 1 197 ? 44.063 -6.477 -46.962 1.00 77.38 197 GLY A C 1
ATOM 1528 O O . GLY A 1 197 ? 45.183 -6.896 -47.255 1.00 77.38 197 GLY A O 1
ATOM 1529 N N . GLY A 1 198 ? 43.314 -5.811 -47.846 1.00 77.81 198 GLY A N 1
ATOM 1530 C CA . GLY A 1 198 ? 43.789 -5.369 -49.158 1.00 77.81 198 GLY A CA 1
ATOM 1531 C C . GLY A 1 198 ? 44.082 -6.473 -50.179 1.00 77.81 198 GLY A C 1
ATOM 1532 O O . GLY A 1 198 ? 44.698 -6.168 -51.207 1.00 77.81 198 GLY A O 1
ATOM 1533 N N . CYS A 1 199 ? 43.644 -7.714 -49.925 1.00 88.25 199 CYS A N 1
ATOM 1534 C CA . CYS A 1 199 ? 43.582 -8.772 -50.940 1.00 88.25 199 CYS A CA 1
ATOM 1535 C C . CYS A 1 199 ? 42.636 -8.356 -52.085 1.00 88.25 199 CYS A C 1
ATOM 1537 O O . CYS A 1 199 ? 41.789 -7.469 -51.921 1.00 88.25 199 CYS A O 1
ATOM 1539 N N . ASP A 1 200 ? 42.786 -8.972 -53.258 1.00 90.12 200 ASP A N 1
ATOM 1540 C CA . ASP A 1 200 ? 41.972 -8.620 -54.425 1.00 90.12 200 ASP A CA 1
ATOM 1541 C C . ASP A 1 200 ? 40.488 -8.965 -54.215 1.00 90.12 200 ASP A C 1
ATOM 1543 O O . ASP A 1 200 ? 39.621 -8.230 -54.688 1.00 90.12 200 ASP A O 1
ATOM 1547 N N . GLU A 1 201 ? 40.181 -10.001 -53.432 1.00 92.62 201 GLU A N 1
ATOM 1548 C CA . GLU A 1 201 ? 38.813 -10.367 -53.060 1.00 92.62 201 GLU A CA 1
ATOM 1549 C C . GLU A 1 201 ? 38.152 -9.308 -52.163 1.00 92.62 201 GLU A C 1
ATOM 1551 O O . GLU A 1 201 ? 37.025 -8.902 -52.434 1.00 92.62 201 GLU A O 1
ATOM 1556 N N . SER A 1 202 ? 38.851 -8.784 -51.148 1.00 91.50 202 SER A N 1
ATOM 1557 C CA . SER A 1 202 ? 38.332 -7.702 -50.289 1.00 91.50 202 SER A CA 1
ATOM 1558 C C . SER A 1 202 ? 38.076 -6.419 -51.080 1.00 91.50 202 SER A C 1
ATOM 1560 O O . SER A 1 202 ? 37.087 -5.726 -50.842 1.00 91.50 202 SER A O 1
ATOM 1562 N N . LYS A 1 203 ? 38.933 -6.118 -52.062 1.00 92.06 203 LYS A N 1
ATOM 1563 C CA . LYS A 1 203 ? 38.744 -4.991 -52.986 1.00 92.06 203 LYS A CA 1
ATOM 1564 C C . LYS A 1 203 ? 37.535 -5.189 -53.898 1.00 92.06 203 LYS A C 1
ATOM 1566 O O . LYS A 1 203 ? 36.809 -4.229 -54.152 1.00 92.06 203 LYS A O 1
ATOM 1571 N N . ALA A 1 204 ? 37.304 -6.412 -54.372 1.00 92.56 204 ALA A N 1
ATOM 1572 C CA . ALA A 1 204 ? 36.129 -6.736 -55.174 1.00 92.56 204 ALA A CA 1
ATOM 1573 C C . ALA A 1 204 ? 34.836 -6.597 -54.352 1.00 92.56 204 ALA A C 1
ATOM 1575 O O . ALA A 1 204 ? 33.926 -5.895 -54.781 1.00 92.56 204 ALA A O 1
ATOM 1576 N N . ILE A 1 205 ? 34.808 -7.135 -53.125 1.00 94.12 205 ILE A N 1
ATOM 1577 C CA . ILE A 1 205 ? 33.686 -6.965 -52.183 1.00 94.12 205 ILE A CA 1
ATOM 1578 C C . ILE A 1 205 ? 33.422 -5.480 -51.911 1.00 94.12 205 ILE A C 1
ATOM 1580 O O . ILE A 1 205 ? 32.278 -5.038 -51.948 1.00 94.12 205 ILE A O 1
ATOM 1584 N N . PHE A 1 206 ? 34.467 -4.690 -51.655 1.00 94.81 206 PHE A N 1
ATOM 1585 C CA . PHE A 1 206 ? 34.306 -3.255 -51.425 1.00 94.81 206 PHE A CA 1
ATOM 1586 C C . PHE A 1 206 ? 33.736 -2.518 -52.640 1.00 94.81 206 PHE A C 1
ATOM 1588 O O . PHE A 1 206 ? 32.891 -1.640 -52.481 1.00 94.81 206 PHE A O 1
ATOM 1595 N N . SER A 1 207 ? 34.183 -2.891 -53.842 1.00 93.88 207 SER A N 1
ATOM 1596 C CA . SER A 1 207 ? 33.681 -2.318 -55.093 1.00 93.88 207 SER A CA 1
ATOM 1597 C C . SER A 1 207 ? 32.176 -2.557 -55.228 1.00 93.88 207 SER A C 1
ATOM 1599 O O . SER A 1 207 ? 31.428 -1.607 -55.429 1.00 93.88 207 SER A O 1
ATOM 1601 N N . GLU A 1 208 ? 31.722 -3.791 -54.997 1.00 94.69 208 GLU A N 1
ATOM 1602 C CA . GLU A 1 208 ? 30.297 -4.158 -55.018 1.00 94.69 208 GLU A CA 1
ATOM 1603 C C . GLU A 1 208 ? 29.465 -3.366 -53.998 1.00 94.69 208 GLU A C 1
ATOM 1605 O O . GLU A 1 208 ? 28.369 -2.887 -54.302 1.00 94.69 208 GLU A O 1
ATOM 1610 N N . ILE A 1 209 ? 29.994 -3.167 -52.785 1.00 95.12 209 ILE A N 1
ATOM 1611 C CA . ILE A 1 209 ? 29.334 -2.352 -51.756 1.00 95.12 209 ILE A CA 1
ATOM 1612 C C . ILE A 1 209 ? 29.180 -0.903 -52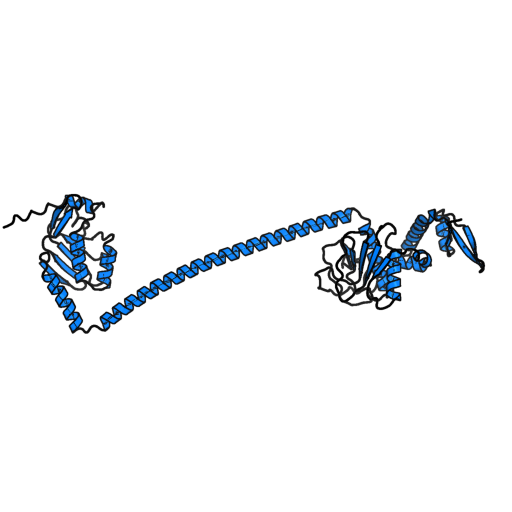.228 1.00 95.12 209 ILE A C 1
ATOM 1614 O O . ILE A 1 209 ? 28.101 -0.325 -52.078 1.00 95.12 209 ILE A O 1
ATOM 1618 N N . LEU A 1 210 ? 30.234 -0.314 -52.799 1.00 93.81 210 LEU A N 1
ATOM 1619 C CA . LEU A 1 210 ? 30.191 1.060 -53.295 1.00 93.81 210 LEU A CA 1
ATOM 1620 C C . LEU A 1 210 ? 29.241 1.217 -54.477 1.00 93.81 210 LEU A C 1
ATOM 1622 O O . LEU A 1 210 ? 28.481 2.180 -54.501 1.00 93.81 210 LEU A O 1
ATOM 1626 N N . GLU A 1 211 ? 29.228 0.278 -55.421 1.00 89.94 211 GLU A N 1
ATOM 1627 C CA . GLU A 1 211 ? 28.305 0.321 -56.559 1.00 89.94 211 GLU A CA 1
ATOM 1628 C C . GLU A 1 211 ? 26.846 0.328 -56.086 1.00 89.94 211 GLU A C 1
ATOM 1630 O O . GLU A 1 211 ? 26.043 1.147 -56.541 1.00 89.94 211 GLU A O 1
ATOM 1635 N N . ARG A 1 212 ? 26.512 -0.513 -55.099 1.00 91.94 212 ARG A N 1
ATOM 1636 C CA . ARG A 1 212 ? 25.181 -0.510 -54.472 1.00 91.94 212 ARG A CA 1
ATOM 1637 C C . ARG A 1 212 ? 24.905 0.791 -53.717 1.00 91.94 212 ARG A C 1
ATOM 1639 O O . ARG A 1 212 ? 23.802 1.323 -53.820 1.00 91.94 212 ARG A O 1
ATOM 1646 N N . ALA A 1 213 ? 25.891 1.333 -53.004 1.00 91.75 213 ALA A N 1
ATOM 1647 C CA . ALA A 1 213 ? 25.752 2.611 -52.309 1.00 91.75 213 ALA A CA 1
ATOM 1648 C C . ALA A 1 213 ? 25.483 3.773 -53.281 1.00 91.75 213 ALA A C 1
ATOM 1650 O O . ALA A 1 213 ? 24.647 4.620 -52.984 1.00 91.75 213 ALA A O 1
ATOM 1651 N N . VAL A 1 214 ? 26.123 3.798 -54.455 1.00 88.44 214 VAL A N 1
ATOM 1652 C CA . VAL A 1 214 ? 25.887 4.823 -55.490 1.00 88.44 214 VAL A CA 1
ATOM 1653 C C . VAL A 1 214 ? 24.452 4.785 -55.998 1.00 88.44 214 VAL A C 1
ATOM 1655 O O . VAL A 1 214 ? 23.839 5.842 -56.156 1.00 88.44 214 VAL A O 1
ATOM 1658 N N . VAL A 1 215 ? 23.899 3.589 -56.220 1.00 85.50 215 VAL A N 1
ATOM 1659 C CA . VAL A 1 215 ? 22.489 3.440 -56.612 1.00 85.50 215 VAL A CA 1
ATOM 1660 C C . VAL A 1 215 ? 21.578 4.053 -55.548 1.00 85.50 215 VAL A C 1
ATOM 1662 O O . VAL A 1 215 ? 20.699 4.839 -55.885 1.00 85.50 215 VAL A O 1
ATOM 1665 N N . LEU A 1 216 ? 21.838 3.765 -54.269 1.00 85.69 216 LEU A N 1
ATOM 1666 C CA . LEU A 1 216 ? 21.055 4.307 -53.154 1.00 85.69 216 LEU A CA 1
ATOM 1667 C C . LEU A 1 216 ? 21.210 5.826 -52.993 1.00 85.69 216 LEU A C 1
ATOM 1669 O O . LEU A 1 216 ? 20.237 6.506 -52.691 1.00 85.69 216 LEU A O 1
ATOM 1673 N N . LEU A 1 217 ? 22.411 6.364 -53.215 1.00 83.56 217 LEU A N 1
ATOM 1674 C CA . LEU A 1 217 ? 22.689 7.804 -53.148 1.00 83.56 217 LEU A CA 1
ATOM 1675 C C . LEU A 1 217 ? 22.052 8.595 -54.295 1.00 83.56 217 LEU A C 1
ATOM 1677 O O . LEU A 1 217 ? 21.811 9.791 -54.152 1.00 83.56 217 LEU A O 1
ATOM 1681 N N . SER A 1 218 ? 21.808 7.942 -55.430 1.00 80.81 218 SER A N 1
ATOM 1682 C CA . SER A 1 218 ? 21.221 8.572 -56.618 1.00 80.81 218 SER A CA 1
ATOM 1683 C C . SER A 1 218 ? 19.688 8.549 -56.603 1.00 80.81 218 SER A C 1
ATOM 1685 O O . SER A 1 218 ? 19.059 9.252 -57.392 1.00 80.81 218 SER A O 1
ATOM 1687 N N . ASP A 1 219 ? 19.084 7.747 -55.725 1.00 77.94 219 ASP A N 1
ATOM 1688 C CA . ASP A 1 219 ? 17.640 7.550 -55.645 1.00 77.94 219 ASP A CA 1
ATOM 1689 C C . ASP A 1 219 ? 17.008 8.513 -54.625 1.00 77.94 219 ASP A C 1
ATOM 1691 O O . ASP A 1 219 ? 17.212 8.414 -53.413 1.00 77.94 219 ASP A O 1
ATOM 1695 N N . THR A 1 220 ? 16.222 9.475 -55.117 1.00 67.12 220 THR A N 1
ATOM 1696 C CA . THR A 1 220 ? 15.587 10.504 -54.276 1.00 67.12 220 THR A CA 1
ATOM 1697 C C . THR A 1 220 ? 14.514 9.915 -53.349 1.00 67.12 220 THR A C 1
ATOM 1699 O O . THR A 1 220 ? 14.266 10.468 -52.274 1.00 67.12 220 THR A O 1
ATOM 1702 N N . ASP A 1 221 ? 13.932 8.763 -53.702 1.00 72.06 221 ASP A N 1
ATOM 1703 C CA . ASP A 1 221 ? 12.903 8.091 -52.899 1.00 72.06 221 ASP A CA 1
ATOM 1704 C C . ASP A 1 221 ? 13.496 7.417 -51.646 1.00 72.06 221 ASP A C 1
ATOM 1706 O O . ASP A 1 221 ? 12.825 7.281 -50.617 1.00 72.06 221 ASP A O 1
ATOM 1710 N N . GLN A 1 222 ? 14.787 7.069 -51.671 1.00 69.31 222 GLN A N 1
ATOM 1711 C CA . GLN A 1 222 ? 15.490 6.465 -50.533 1.00 69.31 222 GLN A CA 1
ATOM 1712 C C . GLN A 1 222 ? 15.704 7.449 -49.377 1.00 69.31 222 GLN A C 1
ATOM 1714 O O . GLN A 1 222 ? 15.595 7.069 -48.208 1.00 69.31 222 GLN A O 1
ATOM 1719 N N . ALA A 1 223 ? 15.943 8.728 -49.679 1.00 68.69 223 ALA A N 1
ATOM 1720 C CA . ALA A 1 223 ? 16.028 9.771 -48.656 1.00 68.69 223 ALA A CA 1
ATOM 1721 C C . ALA A 1 223 ? 14.695 9.923 -47.899 1.00 68.69 223 ALA A C 1
ATOM 1723 O O . ALA A 1 223 ? 14.680 10.054 -46.671 1.00 68.69 223 ALA A O 1
ATOM 1724 N N . LEU A 1 224 ? 13.574 9.826 -48.623 1.00 72.19 224 LEU A N 1
ATOM 1725 C CA . LEU A 1 224 ? 12.235 9.844 -48.037 1.00 72.19 224 LEU A CA 1
ATOM 1726 C C . LEU A 1 224 ? 11.998 8.606 -47.153 1.00 72.19 224 LEU A C 1
ATOM 1728 O O . LEU A 1 224 ? 11.464 8.726 -46.050 1.00 72.19 224 LEU A O 1
ATOM 1732 N N . LEU A 1 225 ? 12.465 7.430 -47.589 1.00 73.19 225 LEU A N 1
ATOM 1733 C CA . LEU A 1 225 ? 12.369 6.184 -46.823 1.00 73.19 225 LEU A CA 1
ATOM 1734 C C . LEU A 1 225 ? 13.148 6.242 -45.497 1.00 73.19 225 LEU A C 1
ATOM 1736 O O . LEU A 1 225 ? 12.624 5.811 -44.466 1.00 73.19 225 LEU A O 1
ATOM 1740 N N . ILE A 1 226 ? 14.368 6.798 -45.494 1.00 72.56 226 ILE A N 1
ATOM 1741 C CA . ILE A 1 226 ? 15.144 7.023 -44.258 1.00 72.56 226 ILE A CA 1
ATOM 1742 C C . ILE A 1 226 ? 14.357 7.925 -43.306 1.00 72.56 226 ILE A C 1
ATOM 1744 O O . ILE A 1 226 ? 14.247 7.630 -42.113 1.00 72.56 226 ILE A O 1
ATOM 1748 N N . GLN A 1 227 ? 13.801 9.023 -43.823 1.00 76.19 227 GLN A N 1
ATOM 1749 C CA . GLN A 1 227 ? 13.040 9.966 -43.013 1.00 76.19 227 GLN A CA 1
ATOM 1750 C C . GLN A 1 227 ? 11.800 9.308 -42.392 1.00 76.19 227 GLN A C 1
ATOM 1752 O O . GLN A 1 227 ? 11.563 9.480 -41.195 1.00 76.19 227 GLN A O 1
ATOM 1757 N N . CYS A 1 228 ? 11.047 8.517 -43.163 1.00 73.69 228 CYS A N 1
ATOM 1758 C CA . CYS A 1 228 ? 9.899 7.767 -42.652 1.00 73.69 228 CYS A CA 1
ATOM 1759 C C . CYS A 1 228 ? 10.306 6.778 -41.551 1.00 73.69 228 CYS A C 1
ATOM 1761 O O . CYS A 1 228 ? 9.694 6.772 -40.485 1.00 73.69 228 CYS A O 1
ATOM 1763 N N . ARG A 1 229 ? 11.386 6.006 -41.742 1.00 77.25 229 ARG A N 1
ATOM 1764 C CA . ARG A 1 229 ? 11.875 5.065 -40.717 1.00 77.25 229 ARG A CA 1
ATOM 1765 C C . ARG A 1 229 ? 12.321 5.759 -39.432 1.00 77.25 229 ARG A C 1
ATOM 1767 O O . ARG A 1 229 ? 12.060 5.250 -38.345 1.00 77.25 229 ARG A O 1
ATOM 1774 N N . ARG A 1 230 ? 12.964 6.928 -39.534 1.00 77.50 230 ARG A N 1
ATOM 1775 C CA . ARG A 1 230 ? 13.316 7.746 -38.359 1.00 77.50 230 ARG A CA 1
ATOM 1776 C C . ARG A 1 230 ? 12.070 8.164 -37.584 1.00 77.50 230 ARG A C 1
ATOM 1778 O O . ARG A 1 230 ? 12.036 8.003 -36.371 1.00 77.50 230 ARG A O 1
ATOM 1785 N N . GLN A 1 231 ? 11.031 8.624 -38.281 1.00 78.25 231 GLN A N 1
ATOM 1786 C CA . GLN A 1 231 ? 9.764 9.000 -37.649 1.00 78.25 231 GLN A CA 1
ATOM 1787 C C . GLN A 1 231 ? 9.073 7.810 -36.969 1.00 78.25 231 GLN A C 1
ATOM 1789 O O . GLN A 1 231 ? 8.563 7.952 -35.857 1.00 78.25 231 GLN A O 1
ATOM 1794 N N . GLU A 1 232 ? 9.081 6.634 -37.600 1.00 78.56 232 GLU A N 1
ATOM 1795 C CA . GLU A 1 232 ? 8.548 5.402 -37.005 1.00 78.56 232 GLU A CA 1
ATOM 1796 C C . GLU A 1 232 ? 9.314 5.008 -35.737 1.00 78.56 232 GLU A C 1
ATOM 1798 O O . GLU A 1 232 ? 8.700 4.690 -34.713 1.00 78.56 232 GLU A O 1
ATOM 1803 N N . LEU A 1 233 ? 10.647 5.077 -35.775 1.00 80.19 233 LEU A N 1
ATOM 1804 C CA . LEU A 1 233 ? 11.488 4.775 -34.621 1.00 80.19 233 LEU A CA 1
ATOM 1805 C C . LEU A 1 233 ? 11.274 5.778 -33.484 1.00 80.19 233 LEU A C 1
ATOM 1807 O O . LEU A 1 233 ? 11.105 5.364 -32.338 1.00 80.19 233 LEU A O 1
ATOM 1811 N N . ASP A 1 234 ? 11.230 7.075 -33.786 1.00 81.25 234 ASP A N 1
ATOM 1812 C CA . ASP A 1 234 ? 10.966 8.119 -32.794 1.00 81.25 234 ASP A CA 1
ATOM 1813 C C . ASP A 1 234 ? 9.594 7.920 -32.139 1.00 81.25 234 ASP A C 1
ATOM 1815 O O . ASP A 1 234 ? 9.467 8.012 -30.914 1.00 81.25 234 ASP A O 1
ATOM 1819 N N . SER A 1 235 ? 8.575 7.570 -32.930 1.00 82.06 235 SER A N 1
ATOM 1820 C CA . SER A 1 235 ? 7.244 7.235 -32.416 1.00 82.06 235 SER A CA 1
ATOM 1821 C C . SER A 1 235 ? 7.279 6.006 -31.500 1.00 82.06 235 SER A C 1
ATOM 1823 O O . SER A 1 235 ? 6.635 6.000 -30.447 1.00 82.06 235 SER A O 1
ATOM 1825 N N . LEU A 1 236 ? 8.038 4.967 -31.862 1.00 83.75 236 LEU A N 1
ATOM 1826 C CA . LEU A 1 236 ? 8.188 3.764 -31.042 1.00 83.75 236 LEU A CA 1
ATOM 1827 C C . LEU A 1 236 ? 8.912 4.066 -29.721 1.00 83.75 236 LEU A C 1
ATOM 1829 O O . LEU A 1 236 ? 8.453 3.647 -28.657 1.00 83.75 236 LEU A O 1
ATOM 1833 N N . VAL A 1 237 ? 10.004 4.833 -29.768 1.00 83.38 237 VAL A N 1
ATOM 1834 C CA . VAL A 1 237 ? 10.756 5.263 -28.578 1.00 83.38 237 VAL A CA 1
ATOM 1835 C C . VAL A 1 237 ? 9.867 6.086 -27.646 1.00 83.38 237 VAL A C 1
ATOM 1837 O O . VAL A 1 237 ? 9.885 5.867 -26.431 1.00 83.38 237 VAL A O 1
ATOM 1840 N N . GLN A 1 238 ? 9.052 6.994 -28.190 1.00 88.62 238 GLN A N 1
ATOM 1841 C CA . GLN A 1 238 ? 8.093 7.776 -27.405 1.00 88.62 238 GLN A CA 1
ATOM 1842 C C . GLN A 1 238 ? 7.040 6.889 -26.734 1.00 88.62 238 GLN A C 1
ATOM 1844 O O . GLN A 1 238 ? 6.781 7.073 -25.543 1.00 88.62 238 GLN A O 1
ATOM 1849 N N . SER A 1 239 ? 6.487 5.905 -27.452 1.00 90.00 239 SER A N 1
ATOM 1850 C CA . SER A 1 239 ? 5.518 4.950 -26.896 1.00 90.00 239 SER A CA 1
ATOM 1851 C C . SER A 1 239 ? 6.122 4.141 -25.748 1.00 90.00 239 SER A C 1
ATOM 1853 O O . SER A 1 239 ? 5.566 4.123 -24.653 1.00 90.00 239 SER A O 1
ATOM 1855 N N . ILE A 1 240 ? 7.302 3.545 -25.954 1.00 90.38 240 ILE A N 1
ATOM 1856 C CA . ILE A 1 240 ? 7.993 2.758 -24.918 1.00 90.38 240 ILE A CA 1
ATOM 1857 C C . ILE A 1 240 ? 8.313 3.634 -23.699 1.00 90.38 240 ILE A C 1
ATOM 1859 O O . ILE A 1 240 ? 8.134 3.214 -22.556 1.00 90.38 240 ILE A O 1
ATOM 1863 N N . THR A 1 241 ? 8.755 4.874 -23.922 1.00 91.88 241 THR A N 1
ATOM 1864 C CA . THR A 1 241 ? 9.050 5.817 -22.833 1.00 91.88 241 THR A CA 1
ATOM 1865 C C . THR A 1 241 ? 7.791 6.180 -22.041 1.00 91.88 241 THR A C 1
ATOM 1867 O O . THR A 1 241 ? 7.853 6.301 -20.815 1.00 91.88 241 THR A O 1
ATOM 1870 N N . ALA A 1 242 ? 6.651 6.363 -22.712 1.00 92.12 242 ALA A N 1
ATOM 1871 C CA . ALA A 1 242 ? 5.377 6.642 -22.056 1.00 92.12 242 ALA A CA 1
ATOM 1872 C C . ALA A 1 242 ? 4.911 5.452 -21.200 1.00 92.12 242 ALA A C 1
ATOM 1874 O O . ALA A 1 242 ? 4.559 5.652 -20.034 1.00 92.12 242 ALA A O 1
ATOM 1875 N N . ASP A 1 243 ? 5.002 4.231 -21.730 1.00 93.06 243 ASP A N 1
ATOM 1876 C CA . ASP A 1 243 ? 4.638 3.004 -21.011 1.00 93.06 243 ASP A CA 1
ATOM 1877 C C . ASP A 1 243 ? 5.520 2.783 -19.775 1.00 93.06 243 ASP A C 1
ATOM 1879 O O . ASP A 1 243 ? 5.017 2.478 -18.689 1.00 93.06 243 ASP A O 1
ATOM 1883 N N . LEU A 1 244 ? 6.833 3.011 -19.895 1.00 93.44 244 LEU A N 1
ATOM 1884 C CA . LEU A 1 244 ? 7.761 2.920 -18.764 1.00 93.44 244 LEU A CA 1
ATOM 1885 C C . LEU A 1 244 ? 7.421 3.929 -17.660 1.00 93.44 244 LEU A C 1
ATOM 1887 O O . LEU A 1 244 ? 7.367 3.556 -16.487 1.00 93.44 244 LEU A O 1
ATOM 1891 N N . ARG A 1 245 ? 7.131 5.186 -18.021 1.00 95.06 245 ARG A N 1
ATOM 1892 C CA . ARG A 1 245 ? 6.717 6.221 -17.054 1.00 95.06 245 ARG A CA 1
ATOM 1893 C C . ARG A 1 245 ? 5.401 5.870 -16.366 1.00 95.06 245 ARG A C 1
ATOM 1895 O O . ARG A 1 245 ? 5.253 6.099 -15.165 1.00 95.06 245 ARG A O 1
ATOM 1902 N N . GLN A 1 246 ? 4.450 5.309 -17.108 1.00 95.06 246 GLN A N 1
ATOM 1903 C CA . GLN A 1 246 ? 3.180 4.862 -16.546 1.00 95.06 246 GLN A CA 1
ATOM 1904 C C . GLN A 1 246 ? 3.391 3.703 -15.561 1.00 95.06 246 GLN A C 1
ATOM 1906 O O . GLN A 1 246 ? 2.872 3.746 -14.444 1.00 95.06 246 GLN A O 1
ATOM 1911 N N . SER A 1 247 ? 4.222 2.720 -15.916 1.00 93.06 247 SER A N 1
ATOM 1912 C CA . SER A 1 247 ? 4.576 1.617 -15.018 1.00 93.06 247 SER A CA 1
ATOM 1913 C C . SER A 1 247 ? 5.299 2.100 -13.752 1.00 93.06 247 SER A C 1
ATOM 1915 O O . SER A 1 247 ? 5.037 1.587 -12.663 1.00 93.06 247 SER A O 1
ATOM 1917 N N . GLU A 1 248 ? 6.203 3.076 -13.862 1.00 96.62 248 GLU A N 1
ATOM 1918 C CA . GLU A 1 248 ? 6.905 3.667 -12.714 1.00 96.62 248 GLU A CA 1
ATOM 1919 C C . GLU A 1 248 ? 5.929 4.358 -11.752 1.00 96.62 248 GLU A C 1
ATOM 1921 O O . GLU A 1 248 ? 5.997 4.171 -10.529 1.00 96.62 248 GLU A O 1
ATOM 1926 N N . LYS A 1 249 ? 4.967 5.106 -12.304 1.00 97.25 249 LYS A N 1
ATOM 1927 C CA . LYS A 1 249 ? 3.901 5.743 -11.529 1.00 97.25 249 LYS A CA 1
ATOM 1928 C C . LYS A 1 249 ? 3.050 4.708 -10.790 1.00 97.25 249 LYS A C 1
ATOM 1930 O O . LYS A 1 249 ? 2.859 4.834 -9.583 1.00 97.25 249 LYS A O 1
ATOM 1935 N N . GLU A 1 250 ? 2.608 3.650 -11.468 1.00 96.81 250 GLU A N 1
ATOM 1936 C CA . GLU A 1 250 ? 1.807 2.583 -10.850 1.00 96.81 250 GLU A CA 1
ATOM 1937 C C . GLU A 1 250 ? 2.544 1.859 -9.718 1.00 96.81 250 GLU A C 1
ATOM 1939 O O . GLU A 1 250 ? 1.946 1.534 -8.687 1.00 96.81 250 GLU A O 1
ATOM 1944 N N . LEU A 1 251 ? 3.843 1.600 -9.885 1.00 97.12 251 LEU A N 1
ATOM 1945 C CA . LEU A 1 251 ? 4.667 1.003 -8.834 1.00 97.12 251 LEU A CA 1
ATOM 1946 C C . LEU A 1 251 ? 4.826 1.945 -7.637 1.00 97.12 251 LEU A C 1
ATOM 1948 O O . LEU A 1 251 ? 4.734 1.497 -6.492 1.00 97.12 251 LEU A O 1
ATOM 1952 N N . THR A 1 252 ? 5.007 3.242 -7.888 1.00 96.81 252 THR A N 1
ATOM 1953 C CA . THR A 1 252 ? 5.103 4.269 -6.841 1.00 96.81 252 THR A CA 1
ATOM 1954 C C . THR A 1 252 ? 3.804 4.374 -6.041 1.00 96.81 252 THR A C 1
ATOM 1956 O O . THR A 1 252 ? 3.835 4.375 -4.806 1.00 96.81 252 THR A O 1
ATOM 1959 N N . ASP A 1 253 ? 2.657 4.370 -6.723 1.00 96.06 253 ASP A N 1
ATOM 1960 C CA . ASP A 1 253 ? 1.337 4.405 -6.089 1.00 96.06 253 ASP A CA 1
ATOM 1961 C C . ASP A 1 253 ? 1.091 3.143 -5.241 1.00 96.06 253 ASP A C 1
ATOM 1963 O O . ASP A 1 253 ? 0.699 3.238 -4.069 1.00 96.06 253 ASP A O 1
ATOM 1967 N N . LYS A 1 254 ? 1.412 1.954 -5.778 1.00 96.62 254 LYS A N 1
ATOM 1968 C CA . LYS A 1 254 ? 1.335 0.677 -5.040 1.00 96.62 254 LYS A CA 1
ATOM 1969 C C . LYS A 1 254 ? 2.231 0.675 -3.798 1.00 96.62 254 LYS A C 1
ATOM 1971 O O . LYS A 1 254 ? 1.808 0.210 -2.736 1.00 96.62 254 LYS A O 1
ATOM 1976 N N . LEU A 1 255 ? 3.446 1.215 -3.897 1.00 96.50 255 LEU A N 1
ATOM 1977 C CA . LEU A 1 255 ? 4.366 1.344 -2.763 1.00 96.50 255 LEU A CA 1
ATOM 1978 C C . LEU A 1 255 ? 3.789 2.273 -1.682 1.00 96.50 255 LEU A C 1
ATOM 1980 O O . LEU A 1 255 ? 3.834 1.946 -0.492 1.00 96.50 255 LEU A O 1
ATOM 1984 N N . GLY A 1 256 ? 3.207 3.407 -2.085 1.00 96.00 256 GLY A N 1
ATOM 1985 C CA . GLY A 1 256 ? 2.534 4.342 -1.183 1.00 96.00 256 GLY A CA 1
ATOM 1986 C C . GLY A 1 256 ? 1.358 3.704 -0.438 1.00 96.00 256 GLY A C 1
ATOM 1987 O O . GLY A 1 256 ? 1.217 3.896 0.772 1.00 96.00 256 GLY A O 1
ATOM 1988 N N . GLN A 1 257 ? 0.552 2.889 -1.125 1.00 96.69 257 GLN A N 1
ATOM 1989 C CA . GLN A 1 257 ? -0.537 2.134 -0.502 1.00 96.69 257 GLN A CA 1
ATOM 1990 C C . GLN A 1 257 ? -0.019 1.126 0.536 1.00 96.69 257 GLN A C 1
ATOM 1992 O O . GLN A 1 257 ? -0.499 1.111 1.671 1.00 96.69 257 GLN A O 1
ATOM 1997 N N . LYS A 1 258 ? 1.002 0.331 0.191 1.00 96.56 258 LYS A N 1
ATOM 1998 C CA . LYS A 1 258 ? 1.575 -0.675 1.105 1.00 96.56 258 LYS A CA 1
ATOM 1999 C C . LYS A 1 258 ? 2.208 -0.060 2.355 1.00 96.56 258 LYS A C 1
ATOM 2001 O O . LYS A 1 258 ? 2.121 -0.645 3.437 1.00 96.56 258 LYS A O 1
ATOM 2006 N N . ARG A 1 259 ? 2.785 1.142 2.247 1.00 96.12 259 ARG A N 1
ATOM 2007 C CA . ARG A 1 259 ? 3.271 1.903 3.412 1.00 96.12 259 ARG A CA 1
ATOM 2008 C C . ARG A 1 259 ? 2.131 2.280 4.363 1.00 96.12 259 ARG A C 1
ATOM 2010 O O . ARG A 1 259 ? 2.231 1.990 5.549 1.00 96.12 259 ARG A O 1
ATOM 2017 N N . LYS A 1 260 ? 1.014 2.807 3.846 1.00 95.94 260 LYS A N 1
ATOM 2018 C CA . LYS A 1 260 ? -0.167 3.146 4.669 1.00 95.94 260 LYS A CA 1
ATOM 2019 C C . LYS A 1 260 ? -0.760 1.930 5.390 1.00 95.94 260 LYS A C 1
ATOM 2021 O O . LYS A 1 260 ? -1.145 2.026 6.556 1.00 95.94 260 LYS A O 1
ATOM 2026 N N . GLU A 1 261 ? -0.826 0.784 4.710 1.00 94.81 261 GLU A N 1
ATOM 2027 C CA . GLU A 1 261 ? -1.265 -0.484 5.316 1.00 94.81 261 GLU A CA 1
ATOM 2028 C C . GLU A 1 261 ? -0.338 -0.900 6.473 1.00 94.81 261 GLU A C 1
ATOM 2030 O O . GLU A 1 261 ? -0.811 -1.287 7.543 1.00 94.81 261 GLU A O 1
ATOM 2035 N N . THR A 1 262 ? 0.977 -0.741 6.294 1.00 96.00 262 THR A N 1
ATOM 2036 C CA . THR A 1 262 ? 1.990 -1.054 7.317 1.00 96.00 262 THR A CA 1
ATOM 2037 C C . THR A 1 262 ? 1.872 -0.141 8.542 1.00 96.00 262 THR A C 1
ATOM 2039 O O . THR A 1 262 ? 1.898 -0.630 9.673 1.00 96.00 262 THR A O 1
ATOM 2042 N N . ASP A 1 263 ? 1.672 1.164 8.343 1.00 94.12 263 ASP A N 1
ATOM 2043 C CA . ASP A 1 263 ? 1.485 2.122 9.443 1.00 94.12 263 ASP A CA 1
ATOM 2044 C C . ASP A 1 263 ? 0.209 1.822 10.247 1.00 94.12 263 ASP A C 1
ATOM 2046 O O . ASP A 1 263 ? 0.200 1.877 11.478 1.00 94.12 263 ASP A O 1
ATOM 2050 N N . THR A 1 264 ? -0.867 1.428 9.561 1.00 93.88 264 THR A N 1
ATOM 2051 C CA . THR A 1 264 ? -2.131 1.036 10.207 1.00 93.88 264 THR A CA 1
ATOM 2052 C C . THR A 1 264 ? -1.957 -0.218 11.068 1.00 93.88 264 THR A C 1
ATOM 2054 O O . THR A 1 264 ? -2.421 -0.266 12.214 1.00 93.88 264 THR A O 1
ATOM 2057 N N . ALA A 1 265 ? -1.247 -1.223 10.548 1.00 92.56 265 ALA A N 1
ATOM 2058 C CA . ALA A 1 265 ? -0.930 -2.435 11.296 1.00 92.56 265 ALA A CA 1
ATOM 2059 C C . ALA A 1 265 ? -0.060 -2.127 12.526 1.00 92.56 265 ALA A C 1
ATOM 2061 O O . ALA A 1 265 ? -0.358 -2.603 13.622 1.00 92.56 265 ALA A O 1
ATOM 2062 N N . ARG A 1 266 ? 0.957 -1.268 12.382 1.00 93.75 266 ARG A N 1
ATOM 2063 C CA . ARG A 1 266 ? 1.815 -0.836 13.494 1.00 93.75 266 ARG A CA 1
ATOM 2064 C C . ARG A 1 266 ? 1.021 -0.150 14.605 1.00 93.75 266 ARG A C 1
ATOM 2066 O O . ARG A 1 266 ? 1.160 -0.532 15.764 1.00 93.75 266 ARG A O 1
ATOM 2073 N N . ASN A 1 267 ? 0.147 0.795 14.261 1.00 91.50 267 ASN A N 1
ATOM 2074 C CA . ASN A 1 267 ? -0.701 1.481 15.243 1.00 91.50 267 ASN A CA 1
ATOM 2075 C C . ASN A 1 267 ? -1.621 0.502 15.994 1.00 91.50 267 ASN A C 1
ATOM 2077 O O . ASN A 1 267 ? -1.860 0.656 17.191 1.00 91.50 267 ASN A O 1
ATOM 2081 N N . THR A 1 268 ? -2.110 -0.532 15.304 1.00 91.56 268 THR A N 1
ATOM 2082 C CA . THR A 1 268 ? -2.930 -1.588 15.916 1.00 91.56 268 THR A CA 1
ATOM 2083 C C . THR A 1 268 ? -2.116 -2.422 16.905 1.00 91.56 268 THR A C 1
ATOM 2085 O O . THR A 1 268 ? -2.572 -2.665 18.021 1.00 91.56 268 THR A O 1
ATOM 2088 N N . ILE A 1 269 ? -0.890 -2.807 16.537 1.00 94.06 269 ILE A N 1
ATOM 2089 C CA . ILE A 1 269 ? 0.028 -3.539 17.422 1.00 94.06 269 ILE A CA 1
ATOM 2090 C C . ILE A 1 269 ? 0.367 -2.702 18.661 1.00 94.06 269 ILE A C 1
ATOM 2092 O O . ILE A 1 269 ? 0.309 -3.217 19.775 1.00 94.06 269 ILE A O 1
ATOM 2096 N N . GLU A 1 270 ? 0.667 -1.411 18.495 1.00 92.25 270 GLU A N 1
ATOM 2097 C CA . GLU A 1 270 ? 0.956 -0.510 19.618 1.00 92.25 270 GLU A CA 1
ATOM 2098 C C . GLU A 1 270 ? -0.244 -0.368 20.566 1.00 92.25 270 GLU A C 1
ATOM 2100 O O . GLU A 1 270 ? -0.060 -0.325 21.784 1.00 92.25 270 GLU A O 1
ATOM 2105 N N . LYS A 1 271 ? -1.473 -0.340 20.037 1.00 91.12 271 LYS A N 1
ATOM 2106 C CA . LYS A 1 271 ? -2.694 -0.333 20.853 1.00 91.12 271 LYS A CA 1
ATOM 2107 C C . LYS A 1 271 ? -2.832 -1.623 21.670 1.00 91.12 271 LYS A C 1
ATOM 2109 O O . LYS A 1 271 ? -2.994 -1.545 22.885 1.00 91.12 271 LYS A O 1
ATOM 2114 N N . ILE A 1 272 ? -2.704 -2.783 21.025 1.00 90.75 272 ILE A N 1
ATOM 2115 C CA . ILE A 1 272 ? -2.800 -4.094 21.691 1.00 90.75 272 ILE A CA 1
ATOM 2116 C C . ILE A 1 272 ? -1.712 -4.241 22.763 1.00 90.75 272 ILE A C 1
ATOM 2118 O O . ILE A 1 272 ? -1.983 -4.724 23.859 1.00 90.75 272 ILE A O 1
ATOM 2122 N N . ALA A 1 273 ? -0.487 -3.786 22.487 1.00 91.19 273 ALA A N 1
ATOM 2123 C CA . ALA A 1 273 ? 0.610 -3.836 23.451 1.00 91.19 273 ALA A CA 1
ATOM 2124 C C . ALA A 1 273 ? 0.312 -3.017 24.720 1.00 91.19 273 ALA A C 1
ATOM 2126 O O . ALA A 1 273 ? 0.592 -3.480 25.825 1.00 91.19 273 ALA A O 1
ATOM 2127 N N . ARG A 1 274 ? -0.300 -1.830 24.581 1.00 89.56 274 ARG A N 1
ATOM 2128 C CA . ARG A 1 274 ? -0.727 -1.016 25.735 1.00 89.56 274 ARG A CA 1
ATOM 2129 C C . ARG A 1 274 ? -1.826 -1.705 26.543 1.00 89.56 274 ARG A C 1
ATOM 2131 O O . ARG A 1 274 ? -1.749 -1.706 27.767 1.00 89.56 274 ARG A O 1
ATOM 2138 N N . GLU A 1 275 ? -2.810 -2.301 25.871 1.00 86.19 275 GLU A N 1
ATOM 2139 C CA . GLU A 1 275 ? -3.896 -3.046 26.527 1.00 86.19 275 GLU A CA 1
ATOM 2140 C C . GLU A 1 275 ? -3.355 -4.254 27.309 1.00 86.19 275 GLU A C 1
ATOM 2142 O O . GLU A 1 275 ? -3.724 -4.459 28.466 1.00 86.19 275 GLU A O 1
ATOM 2147 N N . LEU A 1 276 ? -2.417 -5.010 26.728 1.00 90.25 276 LEU A N 1
ATOM 2148 C CA . LEU A 1 276 ? -1.752 -6.123 2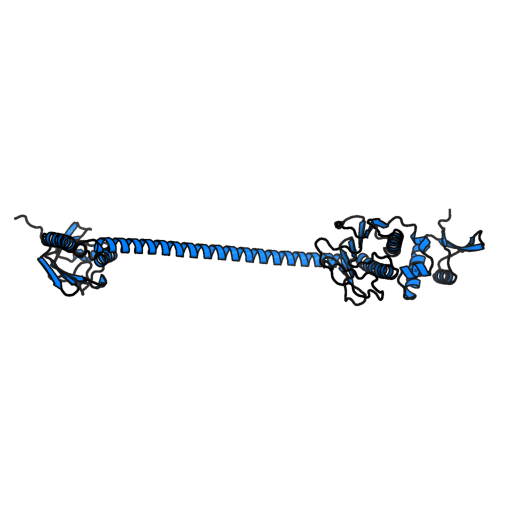7.412 1.00 90.25 276 LEU A CA 1
ATOM 2149 C C . LEU A 1 276 ? -0.956 -5.660 28.634 1.00 90.25 276 LEU A C 1
ATOM 2151 O O . LEU A 1 276 ? -1.061 -6.274 29.693 1.00 90.25 276 LEU A O 1
ATOM 2155 N N . GLN A 1 277 ? -0.202 -4.565 28.514 1.00 90.31 277 GLN A N 1
ATOM 2156 C CA . GLN A 1 277 ? 0.557 -4.012 29.635 1.00 90.31 277 GLN A CA 1
ATOM 2157 C C . GLN A 1 277 ? -0.364 -3.544 30.776 1.00 90.31 277 GLN A C 1
ATOM 2159 O O . GLN A 1 277 ? -0.043 -3.731 31.952 1.00 90.31 277 GLN A O 1
ATOM 2164 N N . GLU A 1 278 ? -1.515 -2.946 30.453 1.00 86.50 278 GLU A N 1
ATOM 2165 C CA . GLU A 1 278 ? -2.514 -2.555 31.452 1.00 86.50 278 GLU A CA 1
ATOM 2166 C C . GLU A 1 278 ? -3.097 -3.780 32.168 1.00 86.50 278 GLU A C 1
ATOM 2168 O O . GLU A 1 278 ? -3.144 -3.800 33.402 1.00 86.50 278 GLU A O 1
ATOM 2173 N N . LEU A 1 279 ? -3.473 -4.820 31.416 1.00 82.56 279 LEU A N 1
ATOM 2174 C CA . LEU A 1 279 ? -3.971 -6.082 31.972 1.00 82.56 279 LEU A CA 1
ATOM 2175 C C . LEU A 1 279 ? -2.931 -6.770 32.861 1.00 82.56 279 LEU A C 1
ATOM 2177 O O . LEU A 1 279 ? -3.269 -7.233 33.951 1.00 82.56 279 LEU A O 1
ATOM 2181 N N . GLU A 1 280 ? -1.667 -6.800 32.442 1.00 85.69 280 GLU A N 1
ATOM 2182 C CA . GLU A 1 280 ? -0.584 -7.389 33.228 1.00 85.69 280 GLU A CA 1
ATOM 2183 C C . GLU A 1 280 ? -0.354 -6.615 34.531 1.00 85.69 280 GLU A C 1
ATOM 2185 O O . GLU A 1 280 ? -0.242 -7.221 35.598 1.00 85.69 280 GLU A O 1
ATOM 2190 N N . ARG A 1 281 ? -0.382 -5.276 34.488 1.00 83.19 281 ARG A N 1
ATOM 2191 C CA . ARG A 1 281 ? -0.289 -4.442 35.696 1.00 83.19 281 ARG A CA 1
ATOM 2192 C C . ARG A 1 281 ? -1.445 -4.713 36.661 1.00 83.19 281 ARG A C 1
ATOM 2194 O O . ARG A 1 281 ? -1.227 -4.807 37.872 1.00 83.19 281 ARG A O 1
ATOM 2201 N N . LEU A 1 282 ? -2.671 -4.835 36.146 1.00 81.69 282 LEU A N 1
ATOM 2202 C CA . LEU A 1 282 ? -3.849 -5.172 36.953 1.00 81.69 282 LEU A CA 1
ATOM 2203 C C . LEU A 1 282 ? -3.717 -6.564 37.578 1.00 81.69 282 LEU A C 1
ATOM 2205 O O . LEU A 1 282 ? -3.996 -6.728 38.768 1.00 81.69 282 LEU A O 1
ATOM 2209 N N . TYR A 1 283 ? -3.243 -7.543 36.806 1.00 83.12 283 TYR A N 1
ATOM 2210 C CA . TYR A 1 283 ? -2.983 -8.892 37.297 1.00 83.12 283 TYR A CA 1
ATOM 2211 C C . TYR A 1 283 ? -1.926 -8.899 38.405 1.00 83.12 283 TYR A C 1
ATOM 2213 O O . TYR A 1 283 ? -2.182 -9.442 39.475 1.00 83.12 283 TYR A O 1
ATOM 2221 N N . GLN A 1 284 ? -0.777 -8.250 38.195 1.00 83.62 284 GLN A N 1
ATOM 2222 C CA . GLN A 1 284 ? 0.302 -8.180 39.187 1.00 83.62 284 GLN A CA 1
ATOM 2223 C C . GLN A 1 284 ? -0.159 -7.505 40.482 1.00 83.62 284 GLN A C 1
ATOM 2225 O O . GLN A 1 284 ? 0.096 -8.028 41.564 1.00 83.62 284 GLN A O 1
ATOM 2230 N N . THR A 1 285 ? -0.900 -6.395 40.377 1.00 81.62 285 THR A N 1
ATOM 2231 C CA . THR A 1 285 ? -1.454 -5.690 41.546 1.00 81.62 285 THR A CA 1
ATOM 2232 C C . THR A 1 285 ? -2.345 -6.625 42.367 1.00 81.62 285 THR A C 1
ATOM 2234 O O . THR A 1 285 ? -2.168 -6.727 43.578 1.00 81.62 285 THR A O 1
ATOM 2237 N N . ARG A 1 286 ? -3.241 -7.376 41.710 1.00 80.25 286 ARG A N 1
ATOM 2238 C CA . ARG A 1 286 ? -4.130 -8.338 42.386 1.00 80.25 286 ARG A CA 1
ATOM 2239 C C . ARG A 1 286 ? -3.404 -9.554 42.937 1.00 80.25 286 ARG A C 1
ATOM 2241 O O . ARG A 1 286 ? -3.730 -9.998 44.026 1.00 80.25 286 ARG A O 1
ATOM 2248 N N . ALA A 1 287 ? -2.443 -10.095 42.196 1.00 81.94 287 ALA A N 1
ATOM 2249 C CA . ALA A 1 287 ? -1.678 -11.264 42.617 1.00 81.94 287 ALA A CA 1
ATOM 2250 C C . ALA A 1 287 ? -0.766 -10.956 43.816 1.00 81.94 287 ALA A C 1
ATOM 2252 O O . ALA A 1 287 ? -0.452 -11.855 44.590 1.00 81.94 287 ALA A O 1
ATOM 2253 N N . SER A 1 288 ? -0.338 -9.697 43.959 1.00 82.50 288 SER A N 1
ATOM 2254 C CA . SER A 1 288 ? 0.496 -9.235 45.074 1.00 82.50 288 SER A CA 1
ATOM 2255 C C . SER A 1 288 ? -0.287 -8.867 46.337 1.00 82.50 288 SER A C 1
ATOM 2257 O O . SER A 1 288 ? 0.312 -8.734 47.402 1.00 82.50 288 SER A O 1
ATOM 2259 N N . GLU A 1 289 ? -1.604 -8.679 46.230 1.00 84.56 289 GLU A N 1
ATOM 2260 C CA . GLU A 1 289 ? -2.451 -8.326 47.365 1.00 84.56 289 GLU A CA 1
ATOM 2261 C C . GLU A 1 289 ? -2.724 -9.581 48.202 1.00 84.56 289 GLU A C 1
ATOM 2263 O O . GLU A 1 289 ? -3.289 -10.560 47.712 1.00 84.56 289 GLU A O 1
ATOM 2268 N N . ASP A 1 290 ? -2.310 -9.572 49.471 1.00 90.19 290 ASP A N 1
ATOM 2269 C CA . ASP A 1 290 ? -2.622 -10.676 50.372 1.00 90.19 290 ASP A CA 1
ATOM 2270 C C . ASP A 1 290 ? -4.133 -10.737 50.664 1.00 90.19 290 ASP A C 1
ATOM 2272 O O . ASP A 1 290 ? -4.852 -9.731 50.632 1.00 90.19 290 ASP A O 1
ATOM 2276 N N . GLU A 1 291 ? -4.628 -11.937 50.968 1.00 87.50 291 GLU A N 1
ATOM 2277 C CA . GLU A 1 291 ? -6.058 -12.185 51.172 1.00 87.50 291 GLU A CA 1
ATOM 2278 C C . GLU A 1 291 ? -6.655 -11.328 52.302 1.00 87.50 291 GLU A C 1
ATOM 2280 O O . GLU A 1 291 ? -7.809 -10.901 52.208 1.00 87.50 291 GLU A O 1
ATOM 2285 N N . ALA A 1 292 ? -5.888 -11.036 53.359 1.00 89.50 292 ALA A N 1
ATOM 2286 C CA . ALA A 1 292 ? -6.368 -10.239 54.484 1.00 89.50 292 ALA A CA 1
ATOM 2287 C C . ALA A 1 292 ? -6.532 -8.764 54.093 1.00 89.50 292 ALA A C 1
ATOM 2289 O O . ALA A 1 292 ? -7.547 -8.151 54.441 1.00 89.50 292 ALA A O 1
ATOM 2290 N N . THR A 1 293 ? -5.591 -8.215 53.325 1.00 87.50 293 THR A N 1
ATOM 2291 C CA . THR A 1 293 ? -5.658 -6.861 52.765 1.00 87.50 293 THR A CA 1
ATOM 2292 C C . THR A 1 293 ? -6.828 -6.733 51.792 1.00 87.50 293 THR A C 1
ATOM 2294 O O . THR A 1 293 ? -7.663 -5.836 51.962 1.00 87.50 293 THR A O 1
ATOM 2297 N N . PHE A 1 294 ? -6.970 -7.679 50.856 1.00 84.25 294 PHE A N 1
ATOM 2298 C CA . PHE A 1 294 ? -8.095 -7.719 49.917 1.00 84.25 294 PHE A CA 1
ATOM 2299 C C . PHE A 1 294 ? -9.439 -7.762 50.655 1.00 84.25 294 PHE A C 1
ATOM 2301 O O . PHE A 1 294 ? -10.327 -6.934 50.425 1.00 84.25 294 PHE A O 1
ATOM 2308 N N . ARG A 1 295 ? -9.580 -8.695 51.606 1.00 87.44 295 ARG A N 1
ATOM 2309 C CA . ARG A 1 295 ? -10.790 -8.844 52.422 1.00 87.44 295 ARG A CA 1
ATOM 2310 C C . ARG A 1 295 ? -11.078 -7.584 53.231 1.00 87.44 295 ARG A C 1
ATOM 2312 O O . ARG A 1 295 ? -12.239 -7.190 53.340 1.00 87.44 295 ARG A O 1
ATOM 2319 N N . GLY A 1 296 ? -10.046 -6.945 53.779 1.00 90.44 296 GLY A N 1
ATOM 2320 C CA . GLY A 1 296 ? -10.156 -5.691 54.518 1.00 90.44 296 GLY A CA 1
ATOM 2321 C C . GLY A 1 296 ? -10.687 -4.544 53.656 1.00 90.44 296 GLY A C 1
ATOM 2322 O O . GLY A 1 296 ? -11.593 -3.831 54.096 1.00 90.44 296 GLY A O 1
ATOM 2323 N N . ARG A 1 297 ? -10.186 -4.399 52.420 1.00 88.31 297 ARG A N 1
ATOM 2324 C CA . ARG A 1 297 ? -10.691 -3.409 51.453 1.00 88.31 297 ARG A CA 1
ATOM 2325 C C . ARG A 1 297 ? -12.160 -3.661 51.119 1.00 88.31 297 ARG A C 1
ATOM 2327 O O . ARG A 1 297 ? -12.983 -2.780 51.352 1.00 88.31 297 ARG A O 1
ATOM 2334 N N . VAL A 1 298 ? -12.499 -4.870 50.667 1.00 87.81 298 VAL A N 1
ATOM 2335 C CA . VAL A 1 298 ? -13.877 -5.228 50.278 1.00 87.81 298 VAL A CA 1
ATOM 2336 C C . VAL A 1 298 ? -14.849 -5.056 51.450 1.00 87.81 298 VAL A C 1
ATOM 2338 O O . VAL A 1 298 ? -15.952 -4.544 51.279 1.00 87.81 298 VAL A O 1
ATOM 2341 N N . THR A 1 299 ? -14.438 -5.425 52.668 1.00 90.75 299 THR A N 1
ATOM 2342 C CA . THR A 1 299 ? -15.263 -5.234 53.872 1.00 90.75 299 THR A CA 1
ATOM 2343 C C . THR A 1 299 ? -15.566 -3.758 54.111 1.00 90.75 299 THR A C 1
ATOM 2345 O O . THR A 1 299 ? -16.706 -3.417 54.421 1.00 90.75 299 THR A O 1
ATOM 2348 N N . ARG A 1 300 ? -14.571 -2.878 53.950 1.00 92.50 300 ARG A N 1
ATOM 2349 C CA . ARG A 1 300 ? -14.753 -1.430 54.105 1.00 92.50 300 ARG A CA 1
ATOM 2350 C C . ARG A 1 300 ? -15.709 -0.874 53.054 1.00 92.50 300 ARG A C 1
ATOM 2352 O O . ARG A 1 300 ? -16.628 -0.149 53.407 1.00 92.50 300 ARG A O 1
ATOM 2359 N N . GLU A 1 301 ? -15.541 -1.265 51.795 1.00 91.44 301 GLU A N 1
ATOM 2360 C CA . GLU A 1 301 ? -16.418 -0.820 50.708 1.00 91.44 301 GLU A CA 1
ATOM 2361 C C . GLU A 1 301 ? -17.870 -1.267 50.916 1.00 91.44 301 GLU A C 1
ATOM 2363 O O . GLU A 1 301 ? -18.791 -0.477 50.719 1.00 91.44 301 GLU A O 1
ATOM 2368 N N . ILE A 1 302 ? -18.089 -2.503 51.379 1.00 91.75 302 ILE A N 1
ATOM 2369 C CA . ILE A 1 302 ? -19.426 -2.988 51.745 1.00 91.75 302 ILE A CA 1
ATOM 2370 C C . ILE A 1 302 ? -19.980 -2.193 52.930 1.00 91.75 302 ILE A C 1
ATOM 2372 O O . ILE A 1 302 ? -21.145 -1.813 52.911 1.00 91.75 302 ILE A O 1
ATOM 2376 N N . GLN A 1 303 ? -19.175 -1.916 53.958 1.00 93.38 303 GLN A N 1
ATOM 2377 C CA . GLN A 1 303 ? -19.614 -1.104 55.098 1.00 93.38 303 GLN A CA 1
ATOM 2378 C C . GLN A 1 303 ? -20.009 0.312 54.675 1.00 93.38 303 GLN A C 1
ATOM 2380 O O . GLN A 1 303 ? -21.020 0.821 55.154 1.00 93.38 303 GLN A O 1
ATOM 2385 N N . ASP A 1 304 ? -19.254 0.929 53.770 1.00 92.88 304 ASP A N 1
ATOM 2386 C CA . ASP A 1 304 ? -19.585 2.242 53.223 1.00 92.88 304 ASP A CA 1
ATOM 2387 C C . ASP A 1 304 ? -20.854 2.185 52.370 1.00 92.88 304 ASP A C 1
ATOM 2389 O O . ASP A 1 304 ? -21.723 3.045 52.501 1.00 92.88 304 ASP A O 1
ATOM 2393 N N . LEU A 1 305 ? -21.028 1.128 51.574 1.00 94.12 305 LEU A N 1
ATOM 2394 C CA . LEU A 1 305 ? -22.260 0.888 50.830 1.00 94.12 305 LEU A CA 1
ATOM 2395 C C . LEU A 1 305 ? -23.474 0.763 51.767 1.00 94.12 305 LEU A C 1
ATOM 2397 O O . LEU A 1 305 ? -24.497 1.403 51.528 1.00 94.12 305 LEU A O 1
ATOM 2401 N N . LEU A 1 306 ? -23.334 0.020 52.870 1.00 94.06 306 LEU A N 1
ATOM 2402 C CA . LEU A 1 306 ? -24.375 -0.184 53.886 1.00 94.06 306 LEU A CA 1
ATOM 2403 C C . LEU A 1 306 ? -24.786 1.092 54.637 1.00 94.06 306 LEU A C 1
ATOM 2405 O O . LEU A 1 306 ? -25.838 1.096 55.271 1.00 94.06 306 LEU A O 1
ATOM 2409 N N . ARG A 1 307 ? -23.995 2.169 54.572 1.00 96.00 307 ARG A N 1
ATOM 2410 C CA . ARG A 1 307 ? -24.323 3.469 55.186 1.00 96.00 307 ARG A CA 1
ATOM 2411 C C . ARG A 1 307 ? -25.234 4.344 54.327 1.00 96.00 307 ARG A C 1
ATOM 2413 O O . ARG A 1 307 ? -25.616 5.419 54.773 1.00 96.00 307 ARG A O 1
ATOM 2420 N N . ASN A 1 308 ? -25.542 3.936 53.099 1.00 96.56 308 ASN A N 1
ATOM 2421 C CA . ASN A 1 308 ? -26.369 4.739 52.208 1.00 96.56 308 ASN A CA 1
ATOM 2422 C C . ASN A 1 308 ? -27.861 4.593 52.528 1.00 96.56 308 ASN A C 1
ATOM 2424 O O . ASN A 1 308 ? -28.398 3.490 52.474 1.00 96.56 308 ASN A O 1
ATOM 2428 N N . ASP A 1 309 ? -28.557 5.717 52.706 1.00 96.06 309 ASP A N 1
ATOM 2429 C CA . ASP A 1 309 ? -29.999 5.749 53.010 1.00 96.06 309 ASP A CA 1
ATOM 2430 C C . ASP A 1 309 ? -30.885 5.184 51.891 1.00 96.06 309 ASP A C 1
ATOM 2432 O O . ASP A 1 309 ? -32.031 4.799 52.117 1.00 96.06 309 ASP A O 1
ATOM 2436 N N . TRP A 1 310 ? -30.380 5.143 50.655 1.00 96.50 310 TRP A N 1
ATOM 2437 C CA . TRP A 1 310 ? -31.106 4.553 49.533 1.00 96.50 310 TRP A CA 1
ATOM 2438 C C . TRP A 1 310 ? -31.032 3.024 49.528 1.00 96.50 310 TRP A C 1
ATOM 2440 O O . TRP A 1 310 ? -31.781 2.393 48.782 1.00 96.50 310 TRP A O 1
ATOM 2450 N N . LEU A 1 311 ? -30.161 2.404 50.324 1.00 97.75 311 LEU A N 1
ATOM 2451 C CA . LEU A 1 311 ? -29.977 0.961 50.338 1.00 97.75 311 LEU A CA 1
ATOM 2452 C C . LEU A 1 311 ? -30.842 0.309 51.419 1.00 97.75 311 LEU A C 1
ATOM 2454 O O . LEU A 1 311 ? -30.737 0.637 52.593 1.00 97.75 311 LEU A O 1
ATOM 2458 N N . ARG A 1 312 ? -31.647 -0.683 51.029 1.00 97.62 312 ARG A N 1
ATOM 2459 C CA . ARG A 1 312 ? -32.457 -1.481 51.959 1.00 97.62 312 ARG A CA 1
ATOM 2460 C C . ARG A 1 312 ? -31.793 -2.808 52.313 1.00 97.62 312 ARG A C 1
ATOM 2462 O O . ARG A 1 312 ? -31.801 -3.221 53.468 1.00 97.62 312 ARG A O 1
ATOM 2469 N N . HIS A 1 313 ? -31.292 -3.526 51.309 1.00 96.50 313 HIS A N 1
ATOM 2470 C CA . HIS A 1 313 ? -30.708 -4.856 51.486 1.00 96.50 313 HIS A CA 1
ATOM 2471 C C . HIS A 1 313 ? -29.783 -5.214 50.318 1.00 96.50 313 HIS A C 1
ATOM 2473 O O . HIS A 1 313 ? -30.031 -4.804 49.187 1.00 96.50 313 HIS A O 1
ATOM 2479 N N . ILE A 1 314 ? -28.755 -6.023 50.582 1.00 96.94 314 ILE A N 1
ATOM 2480 C CA . ILE A 1 314 ? -27.899 -6.633 49.559 1.00 96.94 314 ILE A CA 1
ATOM 2481 C C . ILE A 1 314 ? -27.904 -8.143 49.766 1.00 96.94 314 ILE A C 1
ATOM 2483 O O . ILE A 1 314 ? -27.595 -8.619 50.859 1.00 96.94 314 ILE A O 1
ATOM 2487 N N . GLY A 1 315 ? -28.228 -8.879 48.707 1.00 96.06 315 GLY A N 1
ATOM 2488 C CA . GLY A 1 315 ? -28.111 -10.330 48.638 1.00 96.06 315 GLY A CA 1
ATOM 2489 C C . GLY A 1 315 ? -26.992 -10.731 47.682 1.00 96.06 315 GLY A C 1
ATOM 2490 O O . GLY A 1 315 ? -26.825 -10.128 46.626 1.00 96.06 315 GLY A O 1
ATOM 2491 N N . VAL A 1 316 ? -26.232 -11.767 48.029 1.00 95.31 316 VAL A N 1
ATOM 2492 C CA . VAL A 1 316 ? -25.226 -12.357 47.134 1.00 95.31 316 VAL A CA 1
ATOM 2493 C C . VAL A 1 316 ? -25.667 -13.774 46.801 1.00 95.31 316 VAL A C 1
ATOM 2495 O O . VAL A 1 316 ? -25.793 -14.614 47.691 1.00 95.31 316 VAL A O 1
ATOM 2498 N N . GLY A 1 317 ? -25.944 -14.017 45.522 1.00 92.94 317 GLY A N 1
ATOM 2499 C CA . GLY A 1 317 ? -26.344 -15.318 44.999 1.00 92.94 317 GLY A CA 1
ATOM 2500 C C . GLY A 1 317 ? -25.239 -15.975 44.168 1.00 92.94 317 GLY A C 1
ATOM 2501 O O . GLY A 1 317 ? -24.176 -15.385 43.946 1.00 92.94 317 GLY A O 1
ATOM 2502 N N . PRO A 1 318 ? -25.469 -17.203 43.668 1.00 92.62 318 PRO A N 1
ATOM 2503 C CA . PRO A 1 318 ? -24.539 -17.867 42.764 1.00 92.62 318 PRO A CA 1
ATOM 2504 C C . PRO A 1 318 ? -24.384 -17.077 41.455 1.00 92.62 318 PRO A C 1
ATOM 2506 O O . PRO A 1 318 ? -25.223 -17.152 40.562 1.00 92.62 318 PRO A O 1
ATOM 2509 N N . GLY A 1 319 ? -23.293 -16.319 41.342 1.00 93.44 319 GLY A N 1
ATOM 2510 C CA . GLY A 1 319 ? -22.944 -15.583 40.125 1.00 93.44 319 GLY A CA 1
ATOM 2511 C C . GLY A 1 319 ? -23.583 -14.200 39.976 1.00 93.44 319 GLY A C 1
ATOM 2512 O O . GLY A 1 319 ? -23.413 -13.600 38.918 1.00 93.44 319 GLY A O 1
ATOM 2513 N N . TYR A 1 320 ? -24.269 -13.666 40.991 1.00 96.50 320 TYR A N 1
ATOM 2514 C CA . TYR A 1 320 ? -24.850 -12.318 40.948 1.00 96.50 320 TYR A CA 1
ATOM 2515 C C . TYR A 1 320 ? -24.956 -11.664 42.334 1.00 96.50 320 TYR A C 1
ATOM 2517 O O . TYR A 1 320 ? -24.958 -12.337 43.367 1.00 96.50 320 TYR A O 1
ATOM 2525 N N . ILE A 1 321 ? -25.085 -10.339 42.339 1.00 96.81 321 ILE A N 1
ATOM 2526 C CA . ILE A 1 321 ? -25.414 -9.505 43.495 1.00 96.81 321 ILE A CA 1
ATOM 2527 C C . ILE A 1 321 ? -26.787 -8.886 43.243 1.00 96.81 321 ILE A C 1
ATOM 2529 O O . ILE A 1 321 ? -27.010 -8.272 42.203 1.00 96.81 321 ILE A O 1
ATOM 2533 N N . ASP A 1 322 ? -27.695 -9.035 44.198 1.00 98.19 322 ASP A N 1
ATOM 2534 C CA . ASP A 1 322 ? -28.977 -8.342 44.220 1.00 98.19 322 ASP A CA 1
ATOM 2535 C C . ASP A 1 322 ? -28.916 -7.165 45.193 1.00 98.19 322 ASP A C 1
ATOM 2537 O O . ASP A 1 322 ? -28.616 -7.333 46.375 1.00 98.19 322 ASP A O 1
ATOM 2541 N N . VAL A 1 323 ? -29.262 -5.978 44.712 1.00 98.31 323 VAL A N 1
ATOM 2542 C CA . VAL A 1 323 ? -29.354 -4.754 45.507 1.00 98.31 323 VAL A CA 1
ATOM 2543 C C . VAL A 1 323 ? -30.805 -4.321 45.573 1.00 98.31 323 VAL A C 1
ATOM 2545 O O . VAL A 1 323 ? -31.433 -4.059 44.550 1.00 98.31 323 VAL A O 1
ATOM 2548 N N . PHE A 1 324 ? -31.339 -4.228 46.782 1.00 98.44 324 PHE A N 1
ATOM 2549 C CA . PHE A 1 324 ? -32.684 -3.744 47.043 1.00 98.44 324 PHE A CA 1
ATOM 2550 C C . PHE A 1 324 ? -32.603 -2.334 47.602 1.00 98.44 324 PHE A C 1
ATOM 2552 O O . PHE A 1 324 ? -31.929 -2.102 48.609 1.00 98.44 324 PHE A O 1
ATOM 2559 N N . THR A 1 325 ? -33.307 -1.405 46.972 1.00 98.62 325 THR A N 1
ATOM 2560 C CA . THR A 1 325 ? -33.264 0.008 47.338 1.00 98.62 325 THR A CA 1
ATOM 2561 C C . THR A 1 325 ? -34.516 0.423 48.106 1.00 98.62 325 THR A C 1
ATOM 2563 O O . THR A 1 325 ? -35.596 -0.148 47.940 1.00 98.62 325 THR A O 1
ATOM 2566 N N . HIS A 1 326 ? -34.386 1.472 48.909 1.00 98.19 326 HIS A N 1
ATOM 2567 C CA . HIS A 1 326 ? -35.491 2.366 49.224 1.00 98.19 326 HIS A CA 1
ATOM 2568 C C . HIS A 1 326 ? -35.902 3.158 47.969 1.00 98.19 326 HIS A C 1
ATOM 2570 O O . HIS A 1 326 ? -35.409 2.922 46.861 1.00 98.19 326 HIS A O 1
ATOM 2576 N N . LYS A 1 327 ? -36.852 4.081 48.118 1.00 97.81 327 LYS A N 1
ATOM 2577 C CA . LYS A 1 327 ? -37.356 4.871 46.994 1.00 97.81 327 LYS A CA 1
ATOM 2578 C C . LYS A 1 327 ? -36.240 5.702 46.361 1.00 97.81 327 LYS A C 1
ATOM 2580 O O . LYS A 1 327 ? -35.643 6.550 47.016 1.00 97.81 327 LYS A O 1
ATOM 2585 N N . ILE A 1 328 ? -36.013 5.482 45.072 1.00 98.00 328 ILE A N 1
ATOM 2586 C CA . ILE A 1 328 ? -35.116 6.279 44.244 1.00 98.00 328 ILE A CA 1
ATOM 2587 C C . ILE A 1 328 ? -35.897 7.436 43.629 1.00 98.00 328 ILE A C 1
ATOM 2589 O O . ILE A 1 328 ? -37.025 7.268 43.155 1.00 98.00 328 ILE A O 1
ATOM 2593 N N . CYS A 1 329 ? -35.272 8.608 43.621 1.00 97.50 329 CYS A N 1
ATOM 2594 C CA . CYS A 1 329 ? -35.784 9.809 42.984 1.00 97.50 329 CYS A CA 1
ATOM 2595 C C . CYS A 1 329 ? -34.872 10.221 41.827 1.00 97.50 329 CYS A C 1
ATOM 2597 O O . CYS A 1 329 ? -33.660 10.037 41.903 1.00 97.50 329 CYS A O 1
ATOM 2599 N N . CYS A 1 330 ? -35.449 10.803 40.781 1.00 97.06 330 CYS A N 1
ATOM 2600 C CA . CYS A 1 330 ? -34.722 11.307 39.619 1.00 97.06 330 CYS A CA 1
ATOM 2601 C C . CYS A 1 330 ? -35.216 12.715 39.281 1.00 97.06 330 CYS A C 1
ATOM 2603 O O . CYS A 1 330 ? -36.417 12.988 39.343 1.00 97.06 330 CYS A O 1
ATOM 2605 N N . GLN A 1 331 ? -34.294 13.626 38.977 1.00 96.25 331 GLN A N 1
ATOM 2606 C CA . GLN A 1 331 ? -34.628 15.008 38.643 1.00 96.25 331 GLN A CA 1
ATOM 2607 C C . GLN A 1 331 ? -34.831 15.161 37.131 1.00 96.25 331 GLN A C 1
ATOM 2609 O O . GLN A 1 331 ? -33.945 14.823 36.351 1.00 96.25 331 GLN A O 1
ATOM 2614 N N . ASP A 1 332 ? -35.973 15.713 36.711 1.00 96.62 332 ASP A N 1
ATOM 2615 C CA . ASP A 1 332 ? -36.170 16.133 35.319 1.00 96.62 332 ASP A CA 1
ATOM 2616 C C . ASP A 1 332 ? -35.354 17.411 35.077 1.00 96.62 332 ASP A C 1
ATOM 2618 O O . ASP A 1 332 ? -35.724 18.490 35.545 1.00 96.62 332 ASP A O 1
ATOM 2622 N N . LEU A 1 333 ? -34.242 17.296 34.347 1.00 93.75 333 LEU A N 1
ATOM 2623 C CA . LEU A 1 333 ? -33.302 18.398 34.103 1.00 93.75 333 LEU A CA 1
ATOM 2624 C C . LEU A 1 333 ? -33.927 19.600 33.376 1.00 93.75 333 LEU A C 1
ATOM 2626 O O . LEU A 1 333 ? -33.423 20.714 33.506 1.00 93.75 333 LEU A O 1
ATOM 2630 N N . ARG A 1 334 ? -35.039 19.415 32.652 1.00 95.19 334 ARG A N 1
ATOM 2631 C CA . ARG A 1 334 ? -35.728 20.507 31.938 1.00 95.19 334 ARG A CA 1
ATOM 2632 C C . ARG A 1 334 ? -36.530 21.386 32.885 1.00 95.19 334 ARG A C 1
ATOM 2634 O O . ARG A 1 334 ? -36.665 22.583 32.656 1.00 95.19 334 ARG A O 1
ATOM 2641 N N . THR A 1 335 ? -37.130 20.771 33.904 1.00 95.38 335 THR A N 1
ATOM 2642 C CA . THR A 1 335 ? -38.094 21.435 34.798 1.00 95.38 335 THR A CA 1
ATOM 2643 C C . THR A 1 335 ? -37.567 21.624 36.217 1.00 95.38 335 THR A C 1
ATOM 2645 O O . THR A 1 335 ? -38.163 22.366 36.995 1.00 95.38 335 THR A O 1
ATOM 2648 N N . GLY A 1 336 ? -36.482 20.936 36.578 1.00 94.69 336 GLY A N 1
ATOM 2649 C CA . GLY A 1 336 ? -35.941 20.866 37.933 1.00 94.69 336 GLY A CA 1
ATOM 2650 C C . GLY A 1 336 ? -36.790 20.041 38.906 1.00 94.69 336 GLY A C 1
ATOM 2651 O O . GLY A 1 336 ? -36.410 19.914 40.071 1.00 94.69 336 GLY A O 1
ATOM 2652 N N . ILE A 1 337 ? -37.921 19.478 38.464 1.00 96.19 337 ILE A N 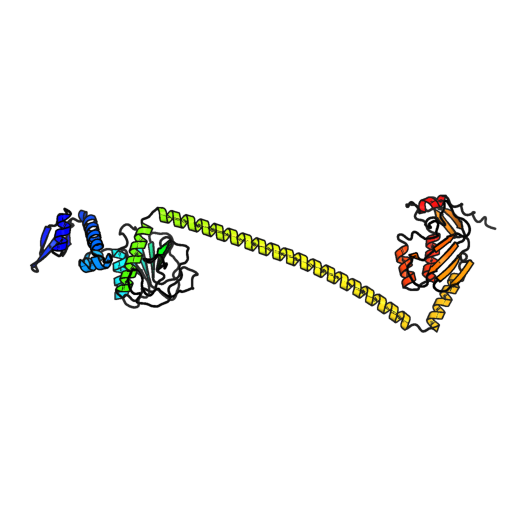1
ATOM 2653 C CA . ILE A 1 337 ? -38.844 18.725 39.316 1.00 96.19 337 ILE A CA 1
ATOM 2654 C C . ILE A 1 337 ? -38.232 17.369 39.667 1.00 96.19 337 ILE A C 1
ATOM 2656 O O . ILE A 1 337 ? -37.761 16.634 38.802 1.00 96.19 337 ILE A O 1
ATOM 2660 N N . LEU A 1 338 ? -38.283 17.021 40.952 1.00 97.38 338 LEU A N 1
ATOM 2661 C CA . LEU A 1 338 ? -37.879 15.712 41.445 1.00 97.38 338 LEU A CA 1
ATOM 2662 C C . LEU A 1 338 ? -39.051 14.728 41.340 1.00 97.38 338 LEU A C 1
ATOM 2664 O O . LEU A 1 338 ? -40.130 14.977 41.883 1.00 97.38 338 LEU A O 1
ATOM 2668 N N . HIS A 1 339 ? -38.839 13.607 40.659 1.00 97.94 339 HIS A N 1
ATOM 2669 C CA . HIS A 1 339 ? -39.820 12.541 40.476 1.00 97.94 339 HIS A CA 1
ATOM 2670 C C . HIS A 1 339 ? -39.455 11.321 41.330 1.00 97.94 339 HIS A C 1
ATOM 2672 O O . HIS A 1 339 ? -38.297 10.909 41.367 1.00 97.94 339 HIS A O 1
ATOM 2678 N N . GLU A 1 340 ? -40.439 10.737 42.018 1.00 98.06 340 GLU A N 1
ATOM 2679 C CA . GLU A 1 340 ? -40.281 9.486 42.770 1.00 98.06 340 GLU A CA 1
ATOM 2680 C C . GLU A 1 340 ? -40.431 8.310 41.799 1.00 98.06 340 GLU A C 1
ATOM 2682 O O . GLU A 1 340 ? -41.532 8.021 41.319 1.00 98.06 340 GLU A O 1
ATOM 2687 N N . LEU A 1 341 ? -39.330 7.614 41.517 1.00 97.94 341 LEU A N 1
ATOM 2688 C CA . LEU A 1 341 ? -39.354 6.461 40.623 1.00 97.94 341 LEU A CA 1
ATOM 2689 C C . LEU A 1 341 ? -39.920 5.218 41.318 1.00 97.94 341 LEU A C 1
ATOM 2691 O O . LEU A 1 341 ? -40.745 4.509 40.739 1.00 97.94 341 LEU A O 1
ATOM 2695 N N . GLY A 1 342 ? -39.505 4.972 42.563 1.00 98.06 342 GLY A N 1
ATOM 2696 C CA . GLY A 1 342 ? -39.903 3.806 43.357 1.00 98.06 342 GLY A CA 1
ATOM 2697 C C . GLY A 1 342 ? -38.715 3.043 43.938 1.00 98.06 342 GLY A C 1
ATOM 2698 O O . GLY A 1 342 ? -37.571 3.481 43.848 1.00 98.06 342 GLY A O 1
ATOM 2699 N N . GLU A 1 343 ? -39.002 1.917 44.577 1.00 98.62 343 GLU A N 1
ATOM 2700 C CA . GLU A 1 343 ? -38.011 0.956 45.074 1.00 98.62 343 GLU A CA 1
ATOM 2701 C C . GLU A 1 343 ? -37.577 0.008 43.956 1.00 98.62 343 GLU A C 1
ATOM 2703 O O . GLU A 1 343 ? -38.404 -0.382 43.132 1.00 98.62 343 GLU A O 1
ATOM 2708 N N . TYR A 1 344 ? -36.312 -0.411 43.947 1.00 98.75 344 TYR A N 1
ATOM 2709 C CA . TYR A 1 344 ? -35.759 -1.280 42.911 1.00 98.75 344 TYR A CA 1
ATOM 2710 C C . TYR A 1 344 ? -35.100 -2.529 43.487 1.00 98.75 344 TYR A C 1
ATOM 2712 O O . TYR A 1 344 ? -34.523 -2.499 44.573 1.00 98.75 344 TYR A O 1
ATOM 2720 N N . ARG A 1 345 ? -35.144 -3.616 42.710 1.00 98.56 345 ARG A N 1
ATOM 2721 C CA . ARG A 1 345 ? -34.182 -4.720 42.766 1.00 98.56 345 ARG A CA 1
ATOM 2722 C C . ARG A 1 345 ? -33.252 -4.598 41.566 1.00 98.56 345 ARG A C 1
ATOM 2724 O O . ARG A 1 345 ? -33.706 -4.711 40.429 1.00 98.56 345 ARG A O 1
ATOM 2731 N N . ILE A 1 346 ? -31.969 -4.399 41.822 1.00 98.50 346 ILE A N 1
ATOM 2732 C CA . ILE 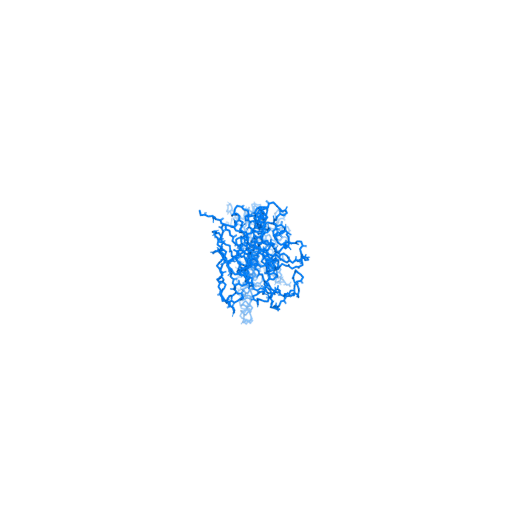A 1 346 ? -30.922 -4.326 40.805 1.00 98.50 346 ILE A CA 1
ATOM 2733 C C . ILE A 1 346 ? -30.102 -5.609 40.893 1.00 98.50 346 ILE A C 1
ATOM 2735 O O . ILE A 1 346 ? -29.483 -5.865 41.922 1.00 98.50 346 ILE A O 1
ATOM 2739 N N . THR A 1 347 ? -30.098 -6.406 39.832 1.00 98.19 347 THR A N 1
ATOM 2740 C CA . THR A 1 347 ? -29.308 -7.637 39.742 1.00 98.19 347 THR A CA 1
ATOM 2741 C C . THR A 1 347 ? -28.072 -7.373 38.895 1.00 98.19 347 THR A C 1
ATOM 2743 O O . THR A 1 347 ? -28.195 -6.992 37.731 1.00 98.19 347 THR A O 1
ATOM 2746 N N . ILE A 1 348 ? -26.889 -7.580 39.472 1.00 97.62 348 ILE A N 1
ATOM 2747 C CA . ILE A 1 348 ? -25.587 -7.365 38.834 1.00 97.62 348 ILE A CA 1
ATOM 2748 C C . ILE A 1 348 ? -24.855 -8.708 38.733 1.00 97.62 348 ILE A C 1
ATOM 2750 O O . ILE A 1 348 ? -24.668 -9.360 39.761 1.00 97.62 348 ILE A O 1
ATOM 2754 N N . PRO A 1 349 ? -24.421 -9.150 37.542 1.00 96.44 349 PRO A N 1
ATOM 2755 C CA . PRO A 1 349 ? -23.682 -10.398 37.402 1.00 96.44 349 PRO A CA 1
ATOM 2756 C C . PRO A 1 349 ? -22.263 -10.278 37.989 1.00 96.44 349 PRO A C 1
ATOM 2758 O O . PRO A 1 349 ? -21.574 -9.282 37.786 1.00 96.44 349 PRO A O 1
ATOM 2761 N N . LEU A 1 350 ? -21.797 -11.323 38.679 1.00 93.06 350 LEU A N 1
ATOM 2762 C CA . LEU A 1 350 ? -20.398 -11.460 39.118 1.00 93.06 350 LEU A CA 1
ATOM 2763 C C . LEU A 1 350 ? -19.473 -11.902 37.974 1.00 93.06 350 LEU A C 1
ATOM 2765 O O . LEU A 1 350 ? -18.254 -11.859 38.096 1.00 93.06 350 LEU A O 1
ATOM 2769 N N . ARG A 1 351 ? -20.043 -12.421 36.883 1.00 86.44 351 ARG A N 1
ATOM 2770 C CA . ARG A 1 351 ? -19.325 -12.821 35.669 1.00 86.44 351 ARG A CA 1
ATOM 2771 C C . ARG A 1 351 ? -20.220 -12.592 34.461 1.00 86.44 351 ARG A C 1
ATOM 2773 O O . ARG A 1 351 ? -21.393 -12.952 34.507 1.00 86.44 351 ARG A O 1
ATOM 2780 N N . GLY A 1 352 ? -19.639 -12.110 33.370 1.00 75.06 352 GLY A N 1
ATOM 2781 C CA . GLY A 1 352 ? -20.321 -11.992 32.085 1.00 75.06 352 GLY A CA 1
ATOM 2782 C C . GLY A 1 352 ? -20.621 -10.554 31.680 1.00 75.06 352 GLY A C 1
ATOM 2783 O O . GLY A 1 352 ? -20.044 -9.609 32.204 1.00 75.06 352 GLY A O 1
ATOM 2784 N N . ASP A 1 353 ? -21.499 -10.429 30.693 1.00 84.19 353 ASP A N 1
ATOM 2785 C CA . ASP A 1 353 ? -21.797 -9.190 29.983 1.00 84.19 353 ASP A CA 1
ATOM 2786 C C . ASP A 1 353 ? -22.783 -8.294 30.759 1.00 84.19 353 ASP A C 1
ATOM 2788 O O . ASP A 1 353 ? -23.678 -8.775 31.464 1.00 84.19 353 ASP A O 1
ATOM 2792 N N . ILE A 1 354 ? -22.661 -6.977 30.572 1.00 92.38 354 ILE A N 1
ATOM 2793 C CA . ILE A 1 354 ? -23.574 -5.959 31.108 1.00 92.38 354 ILE A CA 1
ATOM 2794 C C . ILE A 1 354 ? -25.030 -6.222 30.713 1.00 92.38 354 ILE A C 1
ATOM 2796 O O . ILE A 1 354 ? -25.940 -5.805 31.423 1.00 92.38 354 ILE A O 1
ATOM 2800 N N . SER A 1 355 ? -25.268 -6.947 29.614 1.00 92.25 355 SER A N 1
ATOM 2801 C CA . SER A 1 355 ? -26.606 -7.333 29.152 1.00 92.25 355 SER A CA 1
ATOM 2802 C C . SER A 1 355 ? -27.402 -8.181 30.155 1.00 92.25 355 SER A C 1
ATOM 2804 O O . SER A 1 355 ? -28.630 -8.241 30.055 1.00 92.25 355 SER A O 1
ATOM 2806 N N . ALA A 1 356 ? -26.736 -8.798 31.138 1.00 94.94 356 ALA A N 1
ATOM 2807 C CA . ALA A 1 356 ? -27.379 -9.540 32.221 1.00 94.94 356 ALA A CA 1
ATOM 2808 C C . ALA A 1 356 ? -27.801 -8.660 33.414 1.00 94.94 356 ALA A C 1
ATOM 2810 O O . ALA A 1 356 ? -28.472 -9.153 34.324 1.00 94.94 356 ALA A O 1
ATOM 2811 N N . ILE A 1 357 ? -27.443 -7.369 33.428 1.00 97.06 357 ILE A N 1
ATOM 2812 C CA . ILE A 1 357 ? -27.924 -6.439 34.452 1.00 97.06 357 ILE A CA 1
ATOM 2813 C C . ILE A 1 357 ? -29.421 -6.204 34.252 1.00 97.06 357 ILE A C 1
ATOM 2815 O O . ILE A 1 357 ? -29.875 -5.844 33.164 1.00 97.06 357 ILE A O 1
ATOM 2819 N N . THR A 1 358 ? -30.187 -6.342 35.332 1.00 98.19 358 THR A N 1
ATOM 2820 C CA . THR A 1 358 ? -31.617 -6.008 35.340 1.00 98.19 358 THR A CA 1
ATOM 2821 C C . THR A 1 358 ? -31.952 -5.109 36.521 1.00 98.19 358 THR A C 1
ATOM 2823 O O . THR A 1 358 ? -31.337 -5.199 37.582 1.00 98.19 358 THR A O 1
ATOM 2826 N N . MET A 1 359 ? -32.911 -4.209 36.326 1.00 98.56 359 MET A N 1
ATOM 2827 C CA . MET A 1 359 ? -33.379 -3.232 37.303 1.00 98.56 359 MET A CA 1
ATOM 2828 C C . MET A 1 359 ? -34.908 -3.289 37.348 1.00 98.56 359 MET A C 1
ATOM 2830 O O . MET A 1 359 ? -35.608 -2.710 36.519 1.00 98.56 359 MET A O 1
ATOM 2834 N N . TRP A 1 360 ? -35.439 -4.015 38.323 1.00 98.56 360 TRP A N 1
ATOM 2835 C CA . TRP A 1 360 ? -36.873 -4.225 38.486 1.00 98.56 360 TRP A CA 1
ATOM 2836 C C . TRP A 1 360 ? -37.436 -3.224 39.481 1.00 98.56 360 TRP A C 1
ATOM 2838 O O . TRP A 1 360 ? -37.093 -3.263 40.661 1.00 98.56 360 TRP A O 1
ATOM 2848 N N . ASN A 1 361 ? -38.326 -2.345 39.025 1.00 98.56 361 ASN A N 1
ATOM 2849 C CA . ASN A 1 361 ? -39.074 -1.470 39.925 1.00 98.56 361 ASN A CA 1
ATOM 2850 C C . ASN A 1 361 ? -40.130 -2.281 40.679 1.00 98.56 361 ASN A C 1
ATOM 2852 O O . ASN A 1 361 ? -41.028 -2.864 40.071 1.00 98.56 361 ASN A O 1
ATOM 2856 N N . LEU A 1 362 ? -39.998 -2.314 42.001 1.00 98.44 362 LEU A N 1
ATOM 2857 C CA . LEU A 1 362 ? -40.838 -3.066 42.931 1.00 98.44 362 LEU A CA 1
ATOM 2858 C C . LEU A 1 362 ? -42.067 -2.272 43.387 1.00 98.44 362 LEU A C 1
ATOM 2860 O O . LEU A 1 362 ? -42.954 -2.829 44.027 1.00 98.44 362 LEU A O 1
ATOM 2864 N N . THR A 1 363 ? -42.122 -0.969 43.100 1.00 98.06 363 THR A N 1
ATOM 2865 C CA . THR A 1 363 ? -43.255 -0.112 43.471 1.00 98.06 363 THR A CA 1
ATOM 2866 C C . THR A 1 363 ? -44.291 -0.032 42.360 1.00 98.06 363 THR A C 1
ATOM 2868 O O . THR A 1 363 ? -45.486 -0.139 42.632 1.00 98.06 363 THR A O 1
ATOM 2871 N N . ARG A 1 364 ? -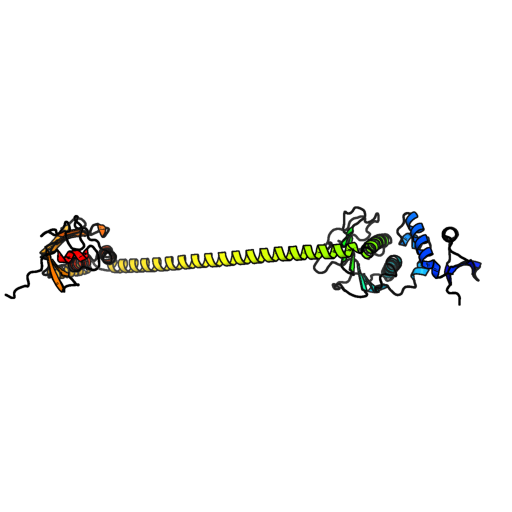43.858 0.230 41.119 1.00 97.69 364 ARG A N 1
ATOM 2872 C CA . ARG A 1 364 ? -44.762 0.442 39.980 1.00 97.69 364 ARG A CA 1
ATOM 2873 C C . ARG A 1 364 ? -44.046 0.320 38.638 1.00 97.69 364 ARG A C 1
ATOM 2875 O O . ARG A 1 364 ? -42.836 0.488 38.551 1.00 97.69 364 ARG A O 1
ATOM 2882 N N . MET A 1 365 ? -44.831 0.142 37.583 1.00 97.88 365 MET A N 1
ATOM 2883 C CA . MET A 1 365 ? -44.421 0.428 36.209 1.00 97.88 365 MET A CA 1
ATOM 2884 C C . MET A 1 365 ? -45.227 1.614 35.685 1.00 97.88 365 MET A C 1
ATOM 2886 O O . MET A 1 365 ? -46.388 1.791 36.062 1.00 97.88 365 MET A O 1
ATOM 2890 N N . VAL A 1 366 ? -44.626 2.413 34.810 1.00 96.56 366 VAL A N 1
ATOM 2891 C CA . VAL A 1 366 ? -45.299 3.532 34.138 1.00 96.56 366 VAL A CA 1
ATOM 2892 C C . VAL A 1 366 ? -45.237 3.274 32.643 1.00 96.56 366 VAL A C 1
ATOM 2894 O O . VAL A 1 366 ? -44.157 3.087 32.097 1.00 96.56 366 VAL A O 1
ATOM 2897 N N . GLU A 1 367 ? -46.401 3.184 31.998 1.00 95.31 367 GLU A N 1
ATOM 2898 C CA . GLU A 1 367 ? -46.512 2.917 30.553 1.00 95.31 367 GLU A CA 1
ATOM 2899 C C . GLU A 1 367 ? -45.689 1.692 30.097 1.00 95.31 367 GLU A C 1
ATOM 2901 O O . GLU A 1 367 ? -45.047 1.706 29.052 1.00 95.31 367 GLU A O 1
ATOM 2906 N N . GLY A 1 368 ? -45.659 0.629 30.910 1.00 96.69 368 GLY A N 1
ATOM 2907 C CA . GLY A 1 368 ? -44.906 -0.595 30.606 1.00 96.69 368 GLY A CA 1
ATOM 2908 C C . GLY A 1 368 ? -43.392 -0.512 30.843 1.00 96.69 368 GLY A C 1
ATOM 2909 O O . GLY A 1 368 ? -42.684 -1.434 30.455 1.00 96.69 368 GLY A O 1
ATOM 2910 N N . HIS A 1 369 ? -42.897 0.535 31.506 1.00 97.44 369 HIS A N 1
ATOM 2911 C CA . HIS A 1 369 ? -41.478 0.727 31.822 1.00 97.44 369 HIS A CA 1
ATOM 2912 C C . HIS A 1 369 ? -41.227 0.641 33.331 1.00 97.44 369 HIS A C 1
ATOM 2914 O O . HIS A 1 369 ? -42.019 1.152 34.131 1.00 97.44 369 HIS A O 1
ATOM 2920 N N . HIS A 1 370 ? -40.106 0.031 33.733 1.00 98.06 370 HIS A N 1
ATOM 2921 C CA . HIS A 1 370 ? -39.680 0.018 35.140 1.00 98.06 370 HIS A CA 1
ATOM 2922 C C . HIS A 1 370 ? -39.042 1.350 35.575 1.00 98.06 370 HIS A C 1
ATOM 2924 O O . HIS A 1 370 ? -39.005 1.655 36.761 1.00 98.06 370 HIS A O 1
ATOM 2930 N N . GLY A 1 371 ? -38.591 2.175 34.632 1.00 96.50 371 GLY A N 1
ATOM 2931 C CA . GLY A 1 371 ? -37.944 3.467 34.861 1.00 96.50 371 GLY A CA 1
ATOM 2932 C C . GLY A 1 371 ? -37.716 4.187 33.526 1.00 96.50 371 GLY A C 1
ATOM 2933 O O . GLY A 1 371 ? -37.916 3.565 32.481 1.00 96.50 371 GLY A O 1
ATOM 2934 N N . PRO A 1 372 ? -37.282 5.461 33.524 1.00 94.62 372 PRO A N 1
ATOM 2935 C CA . PRO A 1 372 ? -37.130 6.253 32.299 1.00 94.62 372 PRO A CA 1
ATOM 2936 C C . PRO A 1 372 ? -36.266 5.586 31.222 1.00 94.62 372 PRO A C 1
ATOM 2938 O O . PRO A 1 372 ? -36.587 5.685 30.049 1.00 94.62 372 PRO A O 1
ATOM 2941 N N . HIS A 1 373 ? -35.229 4.841 31.616 1.00 95.62 373 HIS A N 1
ATOM 2942 C CA . HIS A 1 373 ? -34.325 4.112 30.717 1.00 95.62 373 HIS A CA 1
ATOM 2943 C C . HIS A 1 373 ? -34.382 2.588 30.897 1.00 95.62 373 HIS A C 1
ATOM 2945 O O . HIS A 1 373 ? -33.404 1.896 30.615 1.00 95.62 373 HIS A O 1
ATOM 2951 N N . LEU A 1 374 ? -35.503 2.055 31.395 1.00 97.12 374 LEU A N 1
ATOM 2952 C CA . LEU A 1 374 ? -35.679 0.623 31.654 1.00 97.12 374 LEU A CA 1
ATOM 2953 C C . LEU A 1 374 ? -36.893 0.090 30.906 1.00 97.12 374 LEU A C 1
ATOM 2955 O O . LEU A 1 374 ? -38.004 0.597 31.075 1.00 97.12 374 LEU A O 1
ATOM 2959 N N . ASN A 1 375 ? -36.695 -0.945 30.095 1.00 96.75 375 ASN A N 1
ATOM 2960 C CA . ASN A 1 375 ? -37.789 -1.544 29.335 1.00 96.75 375 ASN A CA 1
ATOM 2961 C C . ASN A 1 375 ? -38.742 -2.352 30.246 1.00 96.75 375 ASN A C 1
ATOM 2963 O O . ASN A 1 375 ? -38.554 -2.428 31.462 1.00 96.75 375 ASN A O 1
ATOM 2967 N N . GLY A 1 376 ? -39.761 -2.987 29.660 1.00 97.31 376 GLY A N 1
ATOM 2968 C CA . GLY A 1 376 ? -40.712 -3.828 30.401 1.00 97.31 376 GLY A CA 1
ATOM 2969 C C . GLY A 1 376 ? -40.133 -5.116 31.004 1.00 97.31 376 GLY A C 1
ATOM 2970 O O . GLY A 1 376 ? -40.806 -5.760 31.796 1.00 97.31 376 GLY A O 1
ATOM 2971 N N . GLU A 1 377 ? -38.893 -5.478 30.664 1.00 97.94 377 GLU A N 1
ATOM 2972 C CA . GLU A 1 377 ? -38.138 -6.593 31.261 1.00 97.94 377 GLU A CA 1
ATOM 2973 C C . GLU A 1 377 ? -37.128 -6.107 32.317 1.00 97.94 377 GLU A C 1
ATOM 2975 O O . GLU A 1 377 ? -36.255 -6.861 32.745 1.00 97.94 377 GLU A O 1
ATOM 2980 N N . GLY A 1 378 ? -37.162 -4.818 32.670 1.00 97.25 378 GLY A N 1
ATOM 2981 C CA . GLY A 1 378 ? -36.208 -4.210 33.595 1.00 97.25 378 GLY A CA 1
ATOM 2982 C C . GLY A 1 378 ? -34.798 -4.068 33.015 1.00 97.25 378 GLY A C 1
ATOM 2983 O O . GLY A 1 378 ? -33.867 -3.763 33.758 1.00 97.25 378 GLY A O 1
ATOM 2984 N N . LYS A 1 379 ? -34.599 -4.281 31.709 1.00 97.56 379 LYS A N 1
ATOM 2985 C CA . LYS A 1 379 ? -33.288 -4.118 31.074 1.00 97.56 379 LYS A CA 1
ATOM 2986 C C . LYS A 1 379 ? -33.008 -2.639 30.802 1.00 97.56 379 LYS A C 1
ATOM 2988 O O . LYS A 1 379 ? -33.836 -1.979 30.162 1.00 97.56 379 LYS A O 1
ATOM 2993 N N . PRO A 1 380 ? -31.854 -2.122 31.245 1.00 96.38 380 PRO A N 1
ATOM 2994 C CA . PRO A 1 380 ? -31.461 -0.749 30.985 1.00 96.38 380 PRO A CA 1
ATOM 2995 C C . PRO A 1 380 ? -31.003 -0.544 29.539 1.00 96.38 380 PRO A C 1
ATOM 2997 O O . PRO A 1 380 ? -30.241 -1.339 28.986 1.00 96.38 380 PRO A O 1
ATOM 3000 N N . CYS A 1 381 ? -31.404 0.571 28.930 1.00 94.50 381 CYS A N 1
ATOM 3001 C CA . CYS A 1 381 ? -30.783 1.049 27.698 1.00 94.50 381 CYS A CA 1
ATOM 3002 C C . CYS A 1 381 ? -29.516 1.845 28.044 1.00 94.50 381 CYS A C 1
ATOM 3004 O O . CYS A 1 381 ? -29.533 3.068 28.142 1.00 94.50 381 CYS A O 1
ATOM 3006 N N . PHE A 1 382 ? -28.404 1.142 28.263 1.00 92.31 382 PHE A N 1
ATOM 3007 C CA . PHE A 1 382 ? -27.197 1.756 28.816 1.00 92.31 382 PHE A CA 1
ATOM 3008 C C . PHE A 1 382 ? -26.627 2.931 28.009 1.00 92.31 382 PHE A C 1
ATOM 3010 O O . PHE A 1 382 ? -26.036 3.826 28.604 1.00 92.31 382 PHE A O 1
ATOM 3017 N N . GLY A 1 383 ? -26.768 2.953 26.680 1.00 91.25 383 GLY A N 1
ATOM 3018 C CA . GLY A 1 383 ? -26.228 4.033 25.848 1.00 91.25 383 GLY A CA 1
ATOM 3019 C C . GLY A 1 383 ? -24.752 4.319 26.163 1.00 91.25 383 GLY A C 1
ATOM 3020 O O . GLY A 1 383 ? -23.918 3.414 26.158 1.00 91.25 383 GLY A O 1
ATOM 3021 N N . THR A 1 384 ? -24.436 5.571 26.497 1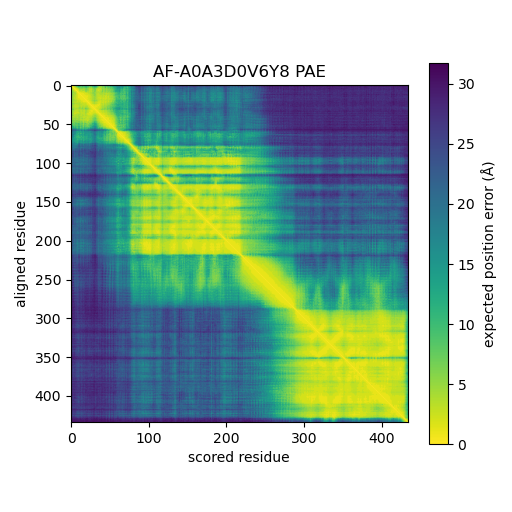.00 91.38 384 THR A N 1
ATOM 3022 C CA . THR A 1 384 ? -23.083 6.005 26.892 1.00 91.38 384 THR A CA 1
ATOM 3023 C C . THR A 1 384 ? -22.645 5.518 28.278 1.00 91.38 384 THR A C 1
ATOM 3025 O O . THR A 1 384 ? -21.448 5.512 28.558 1.00 91.38 384 THR A O 1
ATOM 3028 N N . ALA A 1 385 ? -23.571 5.061 29.128 1.00 92.12 385 ALA A N 1
ATOM 3029 C CA . ALA A 1 385 ? -23.271 4.466 30.432 1.00 92.12 385 ALA A CA 1
ATOM 3030 C C . ALA A 1 385 ? -22.805 2.998 30.329 1.00 92.12 385 ALA A C 1
ATOM 3032 O O . ALA A 1 385 ? -22.275 2.452 31.295 1.00 92.12 385 ALA A O 1
ATOM 3033 N N . GLY A 1 386 ? -22.948 2.356 29.163 1.00 94.19 386 GLY A N 1
ATOM 3034 C CA . GLY A 1 386 ? -22.589 0.945 28.960 1.00 94.19 386 GLY A CA 1
ATOM 3035 C C . GLY A 1 386 ? -21.096 0.650 29.132 1.00 94.19 386 GLY A C 1
ATOM 3036 O O . GLY A 1 386 ? -20.753 -0.207 29.945 1.00 94.19 386 GLY A O 1
ATOM 3037 N N . PRO A 1 387 ? -20.189 1.360 28.430 1.00 93.75 387 PRO A N 1
ATOM 3038 C CA . PRO A 1 387 ? -18.752 1.113 28.550 1.00 93.75 387 PRO A CA 1
ATOM 3039 C C . PRO A 1 387 ? -18.196 1.309 29.975 1.00 93.75 387 PRO A C 1
ATOM 3041 O O . PRO A 1 387 ? -17.428 0.453 30.416 1.00 93.75 387 PRO A O 1
ATOM 3044 N N . PRO A 1 388 ? -18.585 2.354 30.741 1.00 92.31 388 PRO A N 1
ATOM 3045 C CA . PRO A 1 388 ? -18.217 2.458 32.155 1.00 92.31 388 PRO A CA 1
ATOM 3046 C C . PRO A 1 388 ? -18.710 1.283 33.011 1.00 92.31 388 PRO A C 1
ATOM 3048 O O . PRO A 1 388 ? -17.941 0.769 33.822 1.00 92.31 388 PRO A O 1
ATOM 3051 N N . PHE A 1 389 ? -19.951 0.818 32.807 1.00 92.75 389 PHE A N 1
ATOM 3052 C CA . PHE A 1 389 ? -20.480 -0.367 33.493 1.00 92.75 389 PHE A CA 1
ATOM 3053 C C . PHE A 1 389 ? -19.654 -1.619 33.200 1.00 92.75 389 PHE A C 1
ATOM 3055 O O . PHE A 1 389 ? -19.251 -2.313 34.130 1.00 92.75 389 PHE A O 1
ATOM 3062 N N . ALA A 1 390 ? -19.377 -1.882 31.919 1.00 92.38 390 ALA A N 1
ATOM 3063 C CA . ALA A 1 390 ? -18.599 -3.043 31.493 1.00 92.38 390 ALA A CA 1
ATOM 3064 C C . ALA A 1 390 ? -17.202 -3.020 32.115 1.00 92.38 390 ALA A C 1
ATOM 3066 O O . ALA A 1 390 ? -16.774 -4.004 32.708 1.00 92.38 390 ALA A O 1
ATOM 3067 N N . LYS A 1 391 ? -16.550 -1.850 32.100 1.00 90.38 391 LYS A N 1
ATOM 3068 C CA . LYS A 1 391 ? -15.238 -1.664 32.721 1.00 90.38 391 LYS A CA 1
ATOM 3069 C C . LYS A 1 391 ? -15.248 -1.986 34.217 1.00 90.38 391 LYS A C 1
ATOM 3071 O O . LYS A 1 391 ? -14.337 -2.662 34.683 1.00 90.38 391 LYS A O 1
ATOM 3076 N N . LEU A 1 392 ? -16.255 -1.528 34.965 1.00 92.50 392 LEU A N 1
ATOM 3077 C CA . LEU A 1 392 ? -16.370 -1.829 36.398 1.00 92.50 392 LEU A CA 1
ATOM 3078 C C . LEU A 1 392 ? -16.553 -3.334 36.645 1.00 92.50 392 LEU A C 1
ATOM 3080 O O . LEU A 1 392 ? -15.915 -3.880 37.544 1.00 92.50 392 LEU A O 1
ATOM 3084 N N . LEU A 1 393 ? -17.368 -4.018 35.835 1.00 92.50 393 LEU A N 1
ATOM 3085 C CA . LEU A 1 393 ? -17.566 -5.467 35.955 1.00 92.50 393 LEU A CA 1
ATOM 3086 C C . LEU A 1 393 ? -16.318 -6.274 35.579 1.00 92.50 393 LEU A C 1
ATOM 3088 O O . LEU A 1 393 ? -15.946 -7.181 36.322 1.00 92.50 393 LEU A O 1
ATOM 3092 N N . ASP A 1 394 ? -15.630 -5.918 34.493 1.00 87.62 394 ASP A N 1
ATOM 3093 C CA . ASP A 1 394 ? -14.371 -6.557 34.075 1.00 87.62 394 ASP A CA 1
ATOM 3094 C C . ASP A 1 394 ? -13.277 -6.379 35.137 1.00 87.62 394 ASP A C 1
ATOM 3096 O O . ASP A 1 394 ? -12.452 -7.263 35.391 1.00 87.62 394 ASP A O 1
ATOM 3100 N N . GLN A 1 395 ? -13.303 -5.235 35.822 1.00 87.00 395 GLN A N 1
ATOM 3101 C CA . GLN A 1 395 ? -12.442 -4.949 36.958 1.00 87.00 395 GLN A CA 1
ATOM 3102 C C . GLN A 1 395 ? -12.966 -5.557 38.271 1.00 87.00 395 GLN A C 1
ATOM 3104 O O . GLN A 1 395 ? -12.297 -5.434 39.288 1.00 87.00 395 GLN A O 1
ATOM 3109 N N . GLY A 1 396 ? -14.095 -6.262 38.305 1.00 88.38 396 GLY A N 1
ATOM 3110 C CA . GLY A 1 396 ? -14.642 -6.806 39.554 1.00 88.38 396 GLY A CA 1
ATOM 3111 C C . GLY A 1 396 ? -14.934 -5.739 40.622 1.00 88.38 396 GLY A C 1
ATOM 3112 O O . GLY A 1 396 ? -15.016 -6.062 41.805 1.00 88.38 396 GLY A O 1
ATOM 3113 N N . GLU A 1 397 ? -15.089 -4.478 40.212 1.00 91.50 397 GLU A N 1
ATOM 3114 C CA . GLU A 1 397 ? -15.392 -3.316 41.054 1.00 91.50 397 GLU A CA 1
ATOM 3115 C C . GLU A 1 397 ? -16.907 -3.251 41.302 1.00 91.50 397 GLU A C 1
ATOM 3117 O O . GLU A 1 397 ? -17.601 -2.303 40.920 1.00 91.50 397 GLU A O 1
ATOM 3122 N N . TYR A 1 398 ? -17.460 -4.310 41.901 1.00 94.19 398 TYR A N 1
ATOM 3123 C CA . TYR A 1 398 ? -18.911 -4.489 42.001 1.00 94.19 398 TYR A CA 1
ATOM 3124 C C . TYR A 1 398 ? -19.589 -3.392 42.820 1.00 94.19 398 TYR A C 1
ATOM 3126 O O . TYR A 1 398 ? -20.687 -2.967 42.479 1.00 94.19 398 TYR A O 1
ATOM 3134 N N . ILE A 1 399 ? -18.935 -2.891 43.870 1.00 94.69 399 ILE A N 1
ATOM 3135 C CA . ILE A 1 399 ? -19.465 -1.789 44.683 1.00 94.69 399 ILE A CA 1
ATOM 3136 C C . ILE A 1 399 ? -19.564 -0.512 43.842 1.00 94.69 399 ILE A C 1
ATOM 3138 O O . ILE A 1 399 ? -20.595 0.163 43.862 1.00 94.69 399 ILE A O 1
ATOM 3142 N N . GLY A 1 400 ? -18.544 -0.229 43.027 1.00 94.62 400 GLY A N 1
ATOM 3143 C CA . GLY A 1 400 ? -18.581 0.851 42.043 1.00 94.62 400 GLY A CA 1
ATOM 3144 C C . GLY A 1 400 ? -19.719 0.676 41.034 1.00 94.62 400 GLY A C 1
ATOM 3145 O O . GLY A 1 400 ? -20.452 1.628 40.773 1.00 94.62 400 GLY A O 1
ATOM 3146 N N . ALA A 1 401 ? -19.929 -0.543 40.524 1.00 96.31 401 ALA A N 1
ATOM 3147 C CA . ALA A 1 401 ? -21.040 -0.847 39.617 1.00 96.31 401 ALA A CA 1
ATOM 3148 C C . ALA A 1 401 ? -22.415 -0.618 40.273 1.00 96.31 401 ALA A C 1
ATOM 3150 O O . ALA A 1 401 ? -23.326 -0.113 39.617 1.00 96.31 401 ALA A O 1
ATOM 3151 N N . ILE A 1 402 ? -22.564 -0.922 41.568 1.00 97.50 402 ILE A N 1
ATOM 3152 C CA . ILE A 1 402 ? -23.790 -0.638 42.330 1.00 97.50 402 ILE A CA 1
ATOM 3153 C C . ILE A 1 402 ? -24.034 0.869 42.416 1.00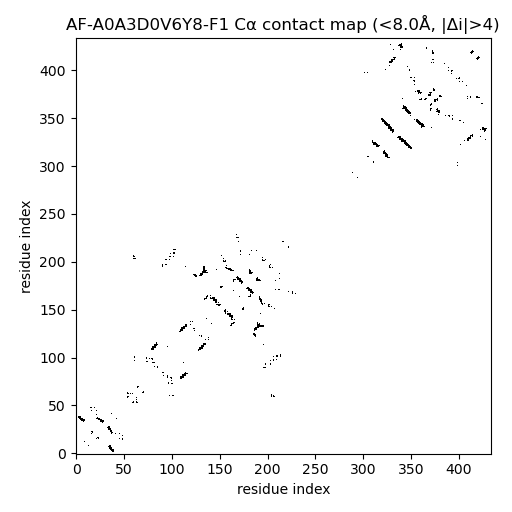 97.50 402 ILE A C 1
ATOM 3155 O O . ILE A 1 402 ? -25.117 1.327 42.053 1.00 97.50 402 ILE A O 1
ATOM 3159 N N . TYR A 1 403 ? -23.041 1.655 42.845 1.00 97.00 403 TYR A N 1
ATOM 3160 C CA . TYR A 1 403 ? -23.177 3.116 42.896 1.00 97.00 403 TYR A CA 1
ATOM 3161 C C . TYR A 1 403 ? -23.515 3.702 41.528 1.00 97.00 403 TYR A C 1
ATOM 3163 O O . TYR A 1 403 ? -24.370 4.581 41.418 1.00 97.00 403 TYR A O 1
ATOM 3171 N N . TYR A 1 404 ? -22.884 3.185 40.477 1.00 97.06 404 TYR A N 1
ATOM 3172 C CA . TYR A 1 404 ? -23.137 3.631 39.118 1.00 97.06 404 TYR A CA 1
ATOM 3173 C C . TYR A 1 404 ? -24.551 3.262 38.639 1.00 97.06 404 TYR A C 1
ATOM 3175 O O . TYR A 1 404 ? -25.190 4.066 37.965 1.00 97.06 404 TYR A O 1
ATOM 3183 N N . ALA A 1 405 ? -25.101 2.117 39.059 1.00 97.75 405 ALA A N 1
ATOM 3184 C CA . ALA A 1 405 ? -26.502 1.760 38.819 1.00 97.75 405 ALA A CA 1
ATOM 3185 C C . ALA A 1 405 ? -27.486 2.691 39.520 1.00 97.75 405 ALA A C 1
ATOM 3187 O O . ALA A 1 405 ? -28.478 3.100 38.918 1.00 97.75 405 ALA A O 1
ATOM 3188 N N . ILE A 1 406 ? -27.196 3.075 40.759 1.00 97.88 406 ILE A N 1
ATOM 3189 C CA . ILE A 1 406 ? -28.011 4.059 41.473 1.00 97.88 406 ILE A CA 1
ATOM 3190 C C . ILE A 1 406 ? -27.945 5.416 40.772 1.00 97.88 406 ILE A C 1
ATOM 3192 O O . ILE A 1 406 ? -28.990 6.004 40.507 1.00 97.88 406 ILE A O 1
ATOM 3196 N N . ALA A 1 407 ? -26.753 5.873 40.387 1.00 96.75 407 ALA A N 1
ATOM 3197 C CA . ALA A 1 407 ? -26.588 7.118 39.640 1.00 96.75 407 ALA A CA 1
ATOM 3198 C C . ALA A 1 407 ? -27.313 7.079 38.280 1.00 96.75 407 ALA A C 1
ATOM 3200 O O . ALA A 1 407 ? -27.945 8.059 37.886 1.00 96.75 407 ALA A O 1
ATOM 3201 N N . PHE A 1 408 ? -27.280 5.939 37.584 1.00 97.06 408 PHE A N 1
ATOM 3202 C CA . PHE A 1 408 ? -28.032 5.720 36.347 1.00 97.06 408 PHE A CA 1
ATOM 3203 C C . PHE A 1 408 ? -29.544 5.839 36.572 1.00 97.06 408 PHE A C 1
ATOM 3205 O O . PHE A 1 408 ? -30.218 6.503 35.798 1.00 97.06 408 PHE A O 1
ATOM 3212 N N . LEU A 1 409 ? -30.084 5.266 37.653 1.00 97.50 409 LEU A N 1
ATOM 3213 C CA . LEU A 1 409 ? -31.503 5.416 38.004 1.00 97.50 409 LEU A CA 1
ATOM 3214 C C . LEU A 1 409 ? -31.867 6.844 38.440 1.00 97.50 409 LEU A C 1
ATOM 3216 O O . LEU A 1 409 ? -33.007 7.268 38.269 1.00 97.50 409 LEU A O 1
ATOM 3220 N N . GLN A 1 410 ? -30.926 7.579 39.029 1.00 96.75 410 GLN A N 1
ATOM 3221 C CA . GLN A 1 410 ? -31.127 8.950 39.510 1.00 96.75 410 GLN A CA 1
ATOM 3222 C C . GLN A 1 410 ? -30.946 10.008 38.414 1.00 96.75 410 GLN A C 1
ATOM 3224 O O . GLN A 1 410 ? -31.323 11.166 38.615 1.00 96.75 410 GLN A O 1
ATOM 3229 N N . SER A 1 411 ? -30.412 9.627 37.255 1.00 94.88 411 SER A N 1
ATOM 3230 C CA . SER A 1 411 ? -30.182 10.509 36.114 1.00 94.88 411 SER A CA 1
ATOM 3231 C C . SER A 1 411 ? -31.063 10.127 34.929 1.00 94.88 411 SER A C 1
ATOM 3233 O O . SER A 1 411 ? -31.472 8.983 34.754 1.00 94.88 411 SER A O 1
ATOM 3235 N N . VAL A 1 412 ? -31.397 11.120 34.111 1.00 94.88 412 VAL A N 1
ATOM 3236 C CA . VAL A 1 412 ? -32.197 10.914 32.909 1.00 94.88 412 VAL A CA 1
ATOM 3237 C C . VAL A 1 412 ? -31.767 11.905 31.841 1.00 94.88 412 VAL A C 1
ATOM 3239 O O . VAL A 1 412 ? -31.632 13.101 32.111 1.00 94.88 412 VAL A O 1
ATOM 3242 N N . ASN A 1 413 ? -31.547 11.412 30.624 1.00 93.06 413 ASN A N 1
ATOM 3243 C CA . ASN A 1 413 ? -31.300 12.275 29.480 1.00 93.06 413 ASN A CA 1
ATOM 3244 C C . ASN A 1 413 ? -32.635 12.663 28.841 1.00 93.06 413 ASN A C 1
ATOM 3246 O O . ASN A 1 413 ? -33.210 11.925 28.045 1.00 93.06 413 ASN A O 1
ATOM 3250 N N . THR A 1 414 ? -33.141 13.842 29.181 1.00 93.81 414 THR A N 1
ATOM 3251 C CA . THR A 1 414 ? -34.457 14.294 28.719 1.00 93.81 414 THR A CA 1
ATOM 3252 C C . THR A 1 414 ? -34.529 14.633 27.231 1.00 93.81 414 THR A C 1
ATOM 3254 O O . THR A 1 414 ? -35.626 14.906 26.743 1.00 93.81 414 THR A O 1
ATOM 3257 N N . ASP A 1 415 ? -33.394 14.630 26.530 1.00 92.56 415 ASP A N 1
ATOM 3258 C CA . ASP A 1 415 ? -33.321 14.916 25.095 1.00 92.56 415 ASP A CA 1
ATOM 3259 C C . ASP A 1 415 ? -33.611 13.679 24.235 1.00 92.56 415 ASP A C 1
ATOM 3261 O O . ASP A 1 415 ? -33.835 13.803 23.030 1.00 92.56 415 ASP A O 1
ATOM 3265 N N . ASP A 1 416 ? -33.640 12.481 24.831 1.00 91.62 416 ASP A N 1
ATOM 3266 C CA . ASP A 1 416 ? -33.957 11.252 24.111 1.00 91.62 416 ASP A CA 1
ATOM 3267 C C . ASP A 1 416 ? -35.380 10.732 24.372 1.00 91.62 416 ASP A C 1
ATOM 3269 O O . ASP A 1 416 ? -36.087 11.114 25.309 1.00 91.62 416 ASP A O 1
ATOM 3273 N N . LYS A 1 417 ? -35.823 9.823 23.494 1.00 91.75 417 LYS A N 1
ATOM 3274 C CA . LYS A 1 417 ? -37.186 9.279 23.512 1.00 91.75 417 LYS A CA 1
ATOM 3275 C C . LYS A 1 417 ? -37.546 8.620 24.849 1.00 91.75 417 LYS A C 1
ATOM 3277 O O . LYS A 1 417 ? -38.705 8.681 25.243 1.00 91.75 417 LYS A O 1
ATOM 3282 N N . TRP A 1 418 ? -36.585 7.997 25.520 1.00 90.31 418 TRP A N 1
ATOM 3283 C CA . TRP A 1 418 ? -36.800 7.271 26.770 1.00 90.31 418 TRP A CA 1
ATOM 3284 C C . TRP A 1 418 ? -36.857 8.245 27.947 1.00 90.31 418 TRP A C 1
ATOM 3286 O O . TRP A 1 418 ? -37.824 8.259 28.711 1.00 90.31 418 TRP A O 1
ATOM 3296 N N . GLY A 1 419 ? -35.890 9.155 28.026 1.00 91.44 419 GLY A N 1
ATOM 3297 C CA . GLY A 1 419 ? -35.790 10.098 29.125 1.00 91.44 419 GLY A CA 1
ATOM 3298 C C . GLY A 1 419 ? -36.880 11.166 29.140 1.00 91.44 419 GLY A C 1
ATOM 3299 O O . GLY A 1 419 ? -37.260 11.624 30.218 1.00 91.44 419 GLY A O 1
ATOM 3300 N N . THR A 1 420 ? -37.478 11.515 27.991 1.00 93.62 420 THR A N 1
ATOM 3301 C CA . THR A 1 420 ? -38.639 12.433 27.963 1.00 93.62 420 THR A CA 1
ATOM 3302 C C . THR A 1 420 ? -39.813 11.962 28.823 1.00 93.62 420 THR A C 1
ATOM 3304 O O . THR A 1 420 ? -40.571 12.812 29.306 1.00 93.62 420 THR A O 1
ATOM 3307 N N . LEU A 1 421 ? -39.935 10.646 29.048 1.00 93.88 421 LEU A N 1
ATOM 3308 C CA . LEU A 1 421 ? -41.011 10.028 29.817 1.00 93.88 421 LEU A CA 1
ATOM 3309 C C . LEU A 1 421 ? -40.919 10.310 31.319 1.00 93.88 421 LEU A C 1
ATOM 3311 O O . LEU A 1 421 ? -41.899 10.054 32.012 1.00 93.88 421 LEU A O 1
ATOM 3315 N N . ILE A 1 422 ? -39.809 10.849 31.847 1.00 96.94 422 ILE A N 1
ATOM 3316 C CA . ILE A 1 422 ? -39.653 11.131 33.290 1.00 96.94 422 ILE A CA 1
ATOM 3317 C C . ILE A 1 422 ? -40.839 11.913 33.881 1.00 96.94 422 ILE A C 1
ATOM 3319 O O . ILE A 1 422 ? -41.268 11.657 35.005 1.00 96.94 422 ILE A O 1
ATOM 3323 N N . ASN A 1 423 ? -41.451 12.793 33.086 1.00 96.25 423 ASN A N 1
ATOM 3324 C CA . ASN A 1 423 ? -42.615 13.588 33.474 1.00 96.25 423 ASN A CA 1
ATOM 3325 C C . ASN A 1 423 ? -43.892 12.763 33.749 1.00 96.25 423 ASN A C 1
ATOM 3327 O O . ASN A 1 423 ? -44.866 13.309 34.272 1.00 96.25 423 ASN A O 1
ATOM 3331 N N . ARG A 1 424 ? -43.904 11.470 33.404 1.00 97.00 424 ARG A N 1
ATOM 3332 C CA . ARG A 1 424 ? -44.982 10.516 33.701 1.00 97.00 424 ARG A CA 1
ATOM 3333 C C . ARG A 1 424 ? -44.877 9.921 35.103 1.00 97.00 424 ARG A C 1
ATOM 3335 O O . ARG A 1 424 ? -45.876 9.422 35.620 1.00 97.00 424 ARG A O 1
ATOM 3342 N N . TRP A 1 425 ? -43.705 9.979 35.735 1.00 97.62 425 TRP A N 1
ATOM 3343 C CA . TRP A 1 425 ? -43.537 9.526 37.114 1.00 97.62 425 TRP A CA 1
ATOM 3344 C C . TRP A 1 425 ? -44.116 10.548 38.101 1.00 97.62 425 TRP A C 1
ATOM 3346 O O . TRP A 1 425 ? -44.100 11.755 37.837 1.00 97.62 425 TRP A O 1
ATOM 3356 N N . PRO A 1 426 ? -44.644 10.104 39.255 1.00 97.25 426 PRO A N 1
ATOM 3357 C CA . PRO A 1 426 ? -45.203 11.014 40.244 1.00 97.25 426 PRO A CA 1
ATOM 3358 C C . PRO A 1 426 ? -44.120 11.946 40.789 1.00 97.25 426 PRO A C 1
ATOM 3360 O O . PRO A 1 426 ? -42.976 11.546 40.999 1.00 97.25 426 PRO A O 1
ATOM 3363 N N . LYS A 1 427 ? -44.495 13.197 41.064 1.00 97.19 427 LYS A N 1
ATOM 3364 C CA . LYS A 1 427 ? -43.609 14.130 41.763 1.00 97.19 427 LYS A CA 1
ATOM 3365 C C . LYS A 1 427 ? -43.274 13.563 43.141 1.00 97.19 427 LYS A C 1
ATOM 3367 O O . LYS A 1 427 ? -44.167 13.076 43.841 1.00 97.19 427 LYS A O 1
ATOM 3372 N N . ALA A 1 428 ? -42.006 13.641 43.527 1.00 94.38 428 ALA A N 1
ATOM 3373 C CA . ALA A 1 428 ? -41.595 13.322 44.882 1.00 94.38 428 ALA A CA 1
ATOM 3374 C C . ALA A 1 428 ? -42.337 14.254 45.846 1.00 94.38 428 ALA A C 1
ATOM 3376 O O . ALA A 1 428 ? -42.480 15.453 45.586 1.00 94.38 428 ALA A O 1
ATOM 3377 N N . ARG A 1 429 ? -42.851 13.707 46.953 1.00 90.31 429 ARG A N 1
ATOM 3378 C CA . ARG A 1 429 ? -43.426 14.551 48.003 1.00 90.31 429 ARG A CA 1
ATOM 3379 C C . ARG A 1 429 ? -42.296 15.430 48.520 1.00 90.31 429 ARG A C 1
ATOM 3381 O O . ARG A 1 429 ? -41.280 14.900 48.959 1.00 90.31 429 ARG A O 1
ATOM 3388 N N . SER A 1 430 ? -42.467 16.751 48.459 1.00 75.69 430 SER A N 1
ATOM 3389 C CA . SER A 1 430 ? -41.598 17.667 49.192 1.00 75.69 430 SER A CA 1
ATOM 3390 C C . SER A 1 430 ? -41.588 17.178 50.631 1.00 75.69 430 SER A C 1
ATOM 3392 O O . SER A 1 430 ? -42.662 17.089 51.231 1.00 75.69 430 SER A O 1
ATOM 3394 N N . SER A 1 431 ? -40.423 16.786 51.143 1.00 61.44 431 SER A N 1
ATOM 3395 C CA . SER A 1 431 ? -40.250 16.468 52.552 1.00 61.44 431 SER A CA 1
ATOM 3396 C C . SER A 1 431 ? -40.633 17.726 53.320 1.00 61.44 431 SER A C 1
ATOM 3398 O O . SER A 1 431 ? -39.836 18.651 53.450 1.00 61.44 431 SER A O 1
ATOM 3400 N N . SER A 1 432 ? -41.897 17.811 53.727 1.00 44.72 432 SER A N 1
ATOM 3401 C CA . SER A 1 432 ? -42.361 18.791 54.688 1.00 44.72 432 SER A CA 1
ATOM 3402 C C . SER A 1 432 ? -41.558 18.491 55.938 1.00 44.72 432 SER A C 1
ATOM 3404 O O . SER A 1 432 ? -41.804 17.474 56.583 1.00 44.72 432 SER A O 1
ATOM 3406 N N . THR A 1 433 ? -40.526 19.301 56.161 1.00 42.69 433 THR A N 1
ATOM 3407 C CA . THR A 1 433 ? -39.673 19.309 57.346 1.00 42.69 433 THR A CA 1
ATOM 3408 C C . THR A 1 433 ? -40.538 19.074 58.576 1.00 42.69 433 THR A C 1
ATOM 3410 O O . THR A 1 433 ? -41.375 19.920 58.899 1.00 42.69 433 THR A O 1
ATOM 3413 N N . ALA A 1 434 ? -40.370 17.899 59.178 1.00 37.50 434 ALA A N 1
ATOM 3414 C CA . ALA A 1 434 ? -40.789 17.600 60.537 1.00 37.50 434 ALA A CA 1
ATOM 3415 C C . ALA A 1 434 ? -39.617 17.900 61.469 1.00 37.50 434 ALA A C 1
ATOM 3417 O O . ALA A 1 434 ? -38.472 17.591 61.058 1.00 37.50 434 ALA A O 1
#

Secondary structure (DSSP, 8-state):
---EEEE---HHHHHHHHHTT--EEEEE-TTS-EEEEEEGGGHHHHHHHHHHHHHTTTS-HHHHHHHTT-HHHHTT-TTEEEES--S-HHHHHHHHHHHHHHS-GGG-SEEEEE---SS------SSSEEEEEES---TT---EEPPPSEETTEE-S--PPEEPP-SSSEEEE-TTS--EEEEEETTEEEE-S--TT--HHHHHHHHHHHHHHHHHHH-HHHHHHHHHHHHHHHHHHHHHHHHHHHHHHHHHHHHHHHHHHHHHHHHHHHHHHHHHHHHHHHHHHHHHS-HHHHHHHHHHHHHHHHT-TTEEEEEEETTEEEEEES-EEEE-TTT--EEEEE-EEEEEESSS-GGG-EEEESS--BTTBSBTTB-TTS-B--GGGHHHHHHHHHTT-HHHHHHHHHHHHH---TTSTTGGGGGGSPBPPP----

Mean predicted aligned error: 15.93 Å

Solvent-accessible surface area (backbone atoms only — not comparable to full-atom values): 24554 Å² total; per-residue (Å²): 132,82,72,57,50,83,38,77,65,54,73,71,56,50,49,57,42,48,75,69,72,48,75,67,46,80,40,79,43,99,86,77,46,69,31,30,39,34,55,64,88,46,45,68,56,53,53,51,51,49,52,53,58,23,56,74,66,82,42,56,69,65,56,28,38,59,76,64,65,48,66,76,73,63,77,74,67,94,49,71,46,77,48,69,64,62,99,41,72,72,38,51,52,56,53,51,54,50,48,66,70,65,52,63,88,81,70,74,43,42,32,34,43,35,40,57,63,103,63,88,78,77,83,73,71,85,71,60,45,33,39,36,33,42,44,43,57,53,93,94,56,82,61,63,42,82,53,64,71,55,45,74,92,28,56,52,80,51,82,47,63,13,37,56,77,82,80,79,42,50,72,39,56,42,81,82,68,80,44,69,49,28,32,43,42,93,44,30,38,35,27,21,44,52,49,78,85,52,46,72,43,30,50,49,46,50,47,54,52,50,54,54,48,49,56,54,75,70,36,73,67,51,60,53,50,50,53,52,52,50,54,54,49,52,51,49,54,51,51,53,52,51,53,51,51,50,53,52,49,53,52,51,52,52,52,54,52,54,49,55,55,5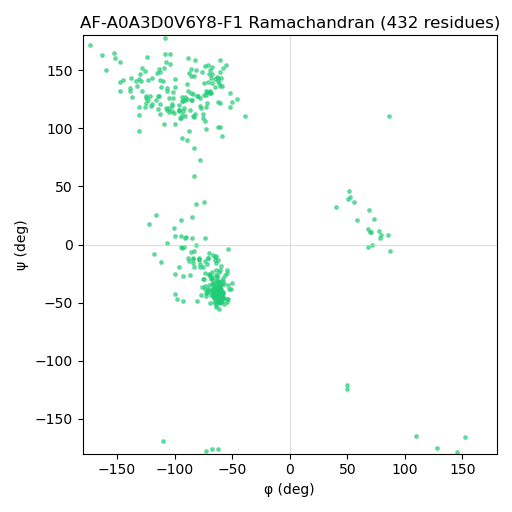0,53,53,52,50,55,50,52,56,50,52,51,51,53,51,53,51,52,50,52,53,48,51,56,57,73,70,50,50,70,67,59,51,50,50,52,54,51,49,54,51,53,57,55,69,69,38,86,51,54,68,48,76,47,80,54,97,59,32,37,39,40,32,35,36,71,42,52,27,47,40,81,91,76,69,49,47,21,39,64,33,23,34,42,36,37,41,58,73,66,83,64,67,86,66,35,33,40,39,38,75,66,43,66,58,96,63,18,33,45,48,53,18,39,73,81,12,39,60,69,47,73,86,56,36,64,63,47,40,51,27,51,78,65,66,36,56,70,60,39,51,54,50,51,51,49,54,64,35,49,59,58,60,89,41,88,46,23,53,49,48,80,75,43,52,69,44,79,77,81,73,85,125

Sequence (434 aa):
MFDALLLNLKEKQFKVLSEAGIEISPMELSDGKTAYLVGQEDFGKIAGLLNVAIRQTNNTVWQGIKGYGLEALLKQSGRVQAVGIWEKKQIRDGYTEIVDAILPSDLDKTIFLIAPRAEFVPPTTGGKTFCIYLHEPFPGMISKIMAPETLFGHKVCERENTFRPSGLGIPIFDENGSCVVAELFDDCLYVHLSISGGCDESKAIFSEILERAVVLLSDTDQALLIQCRRQELDSLVQSITADLRQSEKELTDKLGQKRKETDTARNTIEKIARELQELERLYQTRASEDEATFRGRVTREIQDLLRNDWLRHIGVGPGYIDVFTHKICCQDLRTGILHELGEYRITIPLRGDISAITMWNLTRMVEGHHGPHLNGEGKPCFGTAGPPFAKLLDQGEYIGAIYYAIAFLQSVNTDDKWGTLINRWPKARSSSTA